Protein AF-A0A4Q9MCR2-F1 (afdb_monomer_lite)

Foldseek 3Di:
DPDVVVVVLVVLVVVLVCLLPPDPPSLVVSVVCLVVPVVSVVSVVVDLPSLVSNCCSPPNDDDPVCVCCVVVPVDGSVRVSVVVVVVCVDLLNLLLVVCVQWKAFAQQFKDWLVVSLVVCVVVVSDDVPDPSSVSNLSNLVVCQVVRQVRVCVVVVPNPGGFDSWDDWDADDDPDDDDRDTITIGRMFTVQFADQQADFPQLAQAEEEEAEDPDALPDDLVRLLCCQVVFVVLLVVLVLLQQQLSSVSVCSRCVVRPNRDPDRHHYDYEYFYDDPDPDDQQLPDPDWCVNRPNSVSHPDPDYAGNVNVLVVLLPDDVPGSYEYEYAACLQDSQLAPLSCLVSNVNPDQSHKYKYFAAVVVSVVSGGPCVSAFRARGRGMHIAGSVLSVLVSVQCVVVVHDSLDQDDLVCCCPVSVDDSSNSSSRNVSSVVSNVNGNCHCVVVPPPHDHNPPRRD

Radius of gyration: 29.25 Å; chains: 1; bounding box: 71×56×90 Å

Structure (mmCIF, N/CA/C/O backbone):
data_AF-A0A4Q9MCR2-F1
#
_entry.id   AF-A0A4Q9MCR2-F1
#
loop_
_atom_site.group_PDB
_atom_site.id
_atom_site.type_symbol
_atom_site.label_atom_id
_atom_site.label_alt_id
_atom_site.label_comp_id
_atom_site.label_asym_id
_atom_site.label_entity_id
_atom_site.label_seq_id
_atom_site.pdbx_PDB_ins_code
_atom_site.Cartn_x
_atom_site.Cartn_y
_atom_site.Cartn_z
_atom_site.occupancy
_atom_site.B_iso_or_equiv
_atom_site.auth_seq_id
_atom_site.auth_comp_id
_atom_site.auth_asym_id
_atom_site.auth_atom_id
_atom_site.pdbx_PDB_model_num
ATOM 1 N N . MET A 1 1 ? 44.232 -30.378 -50.802 1.00 39.09 1 MET A N 1
ATOM 2 C CA . MET A 1 1 ? 44.811 -29.383 -49.878 1.00 39.09 1 MET A CA 1
ATOM 3 C C . MET A 1 1 ? 43.629 -28.617 -49.310 1.00 39.09 1 MET A C 1
ATOM 5 O O . MET A 1 1 ? 42.998 -27.895 -50.065 1.00 39.09 1 MET A O 1
ATOM 9 N N . VAL A 1 2 ? 43.222 -28.898 -48.069 1.00 40.22 2 VAL A N 1
ATOM 10 C CA . VAL A 1 2 ? 42.156 -28.125 -47.412 1.00 40.22 2 VAL A CA 1
ATOM 11 C C . VAL A 1 2 ? 42.781 -26.793 -47.024 1.00 40.22 2 VAL A C 1
ATOM 13 O O . VAL A 1 2 ? 43.806 -26.784 -46.341 1.00 40.22 2 VAL A O 1
ATOM 16 N N . ASN A 1 3 ? 42.228 -25.691 -47.522 1.00 39.34 3 ASN A N 1
ATOM 17 C CA . ASN A 1 3 ? 42.694 -24.361 -47.164 1.00 39.34 3 ASN A CA 1
ATOM 18 C C . ASN A 1 3 ? 42.408 -24.176 -45.670 1.00 39.34 3 ASN A C 1
ATOM 20 O O . ASN A 1 3 ? 41.253 -24.140 -45.251 1.00 39.34 3 ASN A O 1
ATOM 24 N N . LEU A 1 4 ? 43.453 -24.125 -44.842 1.00 42.28 4 LEU A N 1
ATOM 25 C CA . LEU A 1 4 ? 43.316 -23.966 -43.389 1.00 42.28 4 LEU A CA 1
ATOM 26 C C . LEU A 1 4 ? 42.545 -22.682 -43.027 1.00 42.28 4 LEU A C 1
ATOM 28 O O . LEU A 1 4 ? 41.902 -22.626 -41.985 1.00 42.28 4 LEU A O 1
ATOM 32 N N . THR A 1 5 ? 42.533 -21.688 -43.918 1.00 52.56 5 THR A N 1
ATOM 33 C CA . THR A 1 5 ? 41.706 -20.477 -43.828 1.00 52.56 5 THR A CA 1
ATOM 34 C C . THR A 1 5 ? 40.201 -20.759 -43.854 1.00 52.56 5 THR A C 1
ATOM 36 O O . THR A 1 5 ? 39.468 -20.118 -43.107 1.00 52.56 5 THR A O 1
ATOM 39 N N . ASP A 1 6 ? 39.743 -21.744 -44.632 1.00 52.56 6 ASP A N 1
ATOM 40 C CA . ASP A 1 6 ? 38.314 -22.065 -44.782 1.00 52.56 6 ASP A CA 1
ATOM 41 C C . ASP A 1 6 ? 37.787 -22.838 -43.558 1.00 52.56 6 ASP A C 1
ATOM 43 O O . ASP A 1 6 ? 36.686 -22.587 -43.076 1.00 52.56 6 ASP A O 1
ATOM 47 N N . VAL A 1 7 ? 38.622 -23.700 -42.960 1.00 55.28 7 VAL A N 1
ATOM 48 C CA . VAL A 1 7 ? 38.287 -24.438 -41.723 1.00 55.28 7 VAL A CA 1
ATOM 49 C C . VAL A 1 7 ? 38.153 -23.491 -40.526 1.00 55.28 7 VAL A C 1
ATOM 51 O O . VAL A 1 7 ? 37.271 -23.661 -39.682 1.00 55.28 7 VAL A O 1
ATOM 54 N N . HIS A 1 8 ? 38.999 -22.460 -40.454 1.00 61.75 8 HIS A N 1
ATOM 55 C CA . HIS A 1 8 ? 38.871 -21.415 -39.439 1.00 61.75 8 HIS A CA 1
ATOM 56 C C . HIS A 1 8 ? 37.641 -20.525 -39.678 1.00 61.75 8 HIS A C 1
ATOM 58 O O . HIS A 1 8 ? 37.003 -20.112 -38.709 1.00 61.75 8 HIS A O 1
ATOM 64 N N . PHE A 1 9 ? 37.268 -20.279 -40.938 1.00 65.19 9 PHE A N 1
ATOM 65 C CA . PHE A 1 9 ? 36.114 -19.455 -41.301 1.00 65.19 9 PHE A CA 1
ATOM 66 C C . PHE A 1 9 ? 34.780 -20.063 -40.846 1.00 65.19 9 PHE A C 1
ATOM 68 O O . PHE A 1 9 ? 34.018 -19.396 -40.142 1.00 65.19 9 PHE A O 1
ATOM 75 N N . ASP A 1 10 ? 34.519 -21.329 -41.185 1.00 73.12 10 ASP A N 1
ATOM 76 C CA . ASP A 1 10 ? 33.267 -22.006 -40.813 1.00 73.12 10 ASP A CA 1
ATOM 77 C C . ASP A 1 10 ? 33.142 -22.163 -39.294 1.00 73.12 10 ASP A C 1
ATOM 79 O O . ASP A 1 10 ? 32.068 -21.970 -38.722 1.00 73.12 10 ASP A O 1
ATOM 83 N N . THR A 1 11 ? 34.267 -22.413 -38.618 1.00 78.06 11 THR A N 1
ATOM 84 C CA . THR A 1 11 ? 34.312 -22.529 -37.156 1.00 78.06 11 THR A CA 1
ATOM 85 C C . THR A 1 11 ? 33.944 -21.209 -36.471 1.00 78.06 11 THR A C 1
ATOM 87 O O . THR A 1 11 ? 33.165 -21.211 -35.518 1.00 78.06 11 THR A O 1
ATOM 90 N N . PHE A 1 12 ? 34.460 -20.066 -36.943 1.00 80.06 12 PHE A N 1
ATOM 91 C CA . PHE A 1 12 ? 34.109 -18.761 -36.369 1.00 80.06 12 PHE A CA 1
ATOM 92 C C . PHE A 1 12 ? 32.676 -18.337 -36.704 1.00 80.06 12 PHE A C 1
ATOM 94 O O . PHE A 1 12 ? 31.998 -17.765 -35.848 1.00 80.06 12 PHE A O 1
ATOM 101 N N . LEU A 1 13 ? 32.183 -18.662 -37.901 1.00 77.31 13 LEU A N 1
ATOM 102 C CA . LEU A 1 13 ? 30.800 -18.390 -38.281 1.00 77.31 13 LEU A CA 1
ATOM 103 C C . LEU A 1 13 ? 29.806 -19.165 -37.411 1.00 77.31 13 LEU A C 1
ATOM 105 O O . LEU A 1 13 ? 28.853 -18.567 -36.905 1.00 77.31 13 LEU A O 1
ATOM 109 N N . GLU A 1 14 ? 30.028 -20.463 -37.209 1.00 82.69 14 GLU A N 1
ATOM 110 C CA . GLU A 1 14 ? 29.169 -21.286 -36.354 1.00 82.69 14 GLU A CA 1
ATOM 111 C C . GLU A 1 14 ? 29.269 -20.883 -34.882 1.00 82.69 14 GLU A C 1
ATOM 113 O O . GLU A 1 14 ? 28.238 -20.727 -34.229 1.00 82.69 14 GLU A O 1
ATOM 118 N N . LEU A 1 15 ? 30.472 -20.581 -34.381 1.00 81.38 15 LEU A N 1
ATOM 119 C CA . LEU A 1 15 ? 30.649 -20.059 -33.023 1.00 81.38 15 LEU A CA 1
ATOM 120 C C . LEU A 1 15 ? 29.881 -18.741 -32.818 1.00 81.38 15 LEU A C 1
ATOM 122 O O . LEU A 1 15 ? 29.175 -18.578 -31.824 1.00 81.38 15 LEU A O 1
ATOM 126 N N . GLY A 1 16 ? 29.970 -17.809 -33.773 1.00 79.56 16 GLY A N 1
ATOM 127 C CA . GLY A 1 16 ? 29.251 -16.536 -33.721 1.00 79.56 16 GLY A CA 1
ATOM 128 C C . GLY A 1 16 ? 27.732 -16.712 -33.752 1.00 79.56 16 GLY A C 1
ATOM 129 O O . GLY A 1 16 ? 27.025 -16.080 -32.969 1.00 79.56 16 GLY A O 1
ATOM 130 N N . LYS A 1 17 ? 27.218 -17.596 -34.616 1.00 85.00 17 LYS A N 1
ATOM 131 C CA . LYS A 1 17 ? 25.784 -17.925 -34.667 1.00 85.00 17 LYS A CA 1
ATOM 132 C C . LYS A 1 17 ? 25.312 -18.566 -33.367 1.00 85.00 17 LYS A C 1
ATOM 134 O O . LYS A 1 17 ? 24.271 -18.166 -32.864 1.00 85.00 17 LYS A O 1
ATOM 139 N N . GLN A 1 18 ? 26.074 -19.512 -32.826 1.00 86.62 18 GLN A N 1
ATOM 140 C CA . GLN A 1 18 ? 25.729 -20.217 -31.599 1.00 86.62 18 GLN A CA 1
ATOM 141 C C . GLN A 1 18 ? 25.641 -19.254 -30.414 1.00 86.62 18 GLN A C 1
ATOM 143 O O . GLN A 1 18 ? 24.655 -19.296 -29.680 1.00 86.62 18 GLN A O 1
ATOM 148 N N . VAL A 1 19 ? 26.611 -18.348 -30.253 1.00 85.69 19 VAL A N 1
ATOM 149 C CA . VAL A 1 19 ? 26.561 -17.317 -29.202 1.00 85.69 19 VAL A CA 1
ATOM 150 C C . VAL A 1 19 ? 25.308 -16.451 -29.338 1.00 85.69 19 VAL A C 1
ATOM 152 O O . VAL A 1 19 ? 24.642 -16.198 -28.338 1.00 85.69 19 VAL A O 1
ATOM 155 N N . ILE A 1 20 ? 24.953 -16.044 -30.562 1.00 87.94 20 ILE A N 1
ATOM 156 C CA . ILE A 1 20 ? 23.754 -15.230 -30.806 1.00 87.94 20 ILE A CA 1
ATOM 157 C C . ILE A 1 20 ? 22.477 -16.011 -30.485 1.00 87.94 20 ILE A C 1
ATOM 159 O O . ILE A 1 20 ? 21.604 -15.488 -29.810 1.00 87.94 20 ILE A O 1
ATOM 163 N N . ASP A 1 21 ? 22.356 -17.249 -30.960 1.00 85.88 21 ASP A N 1
ATOM 164 C CA . ASP A 1 21 ? 21.093 -17.992 -30.896 1.00 85.88 21 ASP A CA 1
ATOM 165 C C . ASP A 1 21 ? 20.815 -18.605 -29.515 1.00 85.88 21 ASP A C 1
ATOM 167 O O . ASP A 1 21 ? 19.665 -18.899 -29.195 1.00 85.88 21 ASP A O 1
ATOM 171 N N . THR A 1 22 ? 21.855 -18.835 -28.707 1.00 82.06 22 THR A N 1
ATOM 172 C CA . THR A 1 22 ? 21.732 -19.582 -27.441 1.00 82.06 22 THR A CA 1
ATOM 173 C C . THR A 1 22 ? 21.928 -18.743 -26.184 1.00 82.06 22 THR A C 1
ATOM 175 O O . THR A 1 22 ? 21.512 -19.182 -25.110 1.00 82.06 22 THR A O 1
ATOM 178 N N . SER A 1 23 ? 22.531 -17.551 -26.278 1.00 77.94 23 SER A N 1
ATOM 179 C CA . SER A 1 23 ? 22.773 -16.725 -25.094 1.00 77.94 23 SER A CA 1
ATOM 180 C C . SER A 1 23 ? 21.616 -15.758 -24.804 1.00 77.94 23 SER A C 1
ATOM 182 O O . SER A 1 23 ? 21.266 -14.944 -25.657 1.00 77.94 23 SER A O 1
ATOM 184 N N . PRO A 1 24 ? 21.093 -15.718 -23.561 1.00 70.81 24 PRO A N 1
ATOM 185 C CA . PRO A 1 24 ? 20.183 -14.659 -23.118 1.00 70.81 24 PRO A CA 1
ATOM 186 C C . PRO A 1 24 ? 20.864 -13.278 -23.014 1.00 70.81 24 PRO A C 1
ATOM 188 O O . PRO A 1 24 ? 20.183 -12.274 -22.818 1.00 70.81 24 PRO A O 1
ATOM 191 N N . ARG A 1 25 ? 22.198 -13.216 -23.132 1.00 81.56 25 ARG A N 1
ATOM 192 C CA . ARG A 1 25 ? 23.029 -12.000 -23.197 1.00 81.56 25 ARG A CA 1
ATOM 193 C C . ARG A 1 25 ? 23.850 -11.977 -24.488 1.00 81.56 25 ARG A C 1
ATOM 195 O O . ARG A 1 25 ? 25.041 -11.667 -24.488 1.00 81.56 25 ARG A O 1
ATOM 202 N N . ALA A 1 26 ? 23.202 -12.335 -25.597 1.00 83.50 26 ALA A N 1
ATOM 203 C CA . ALA A 1 26 ? 23.821 -12.470 -26.913 1.00 83.50 26 ALA A CA 1
ATOM 204 C C . ALA A 1 26 ? 24.700 -11.270 -27.310 1.00 83.50 26 ALA A C 1
ATOM 206 O O . ALA A 1 26 ? 25.760 -11.463 -27.901 1.00 83.50 26 ALA A O 1
ATOM 207 N N . LEU A 1 27 ? 24.302 -10.037 -26.970 1.00 84.06 27 LEU A N 1
ATOM 208 C CA . LEU A 1 27 ? 25.078 -8.834 -27.278 1.00 84.06 27 LEU A CA 1
ATOM 209 C C . LEU A 1 27 ? 26.380 -8.756 -26.483 1.00 84.06 27 LEU A C 1
ATOM 211 O O . LEU A 1 27 ? 27.444 -8.560 -27.070 1.00 84.06 27 LEU A O 1
ATOM 215 N N . GLU A 1 28 ? 26.308 -8.889 -25.164 1.00 84.75 28 GLU A N 1
ATOM 216 C CA . GLU A 1 28 ? 27.464 -8.803 -24.277 1.00 84.75 28 GLU A CA 1
ATOM 217 C C . GLU A 1 28 ? 28.448 -9.945 -24.530 1.00 84.75 28 GLU A C 1
ATOM 219 O O . GLU A 1 28 ? 29.650 -9.695 -24.628 1.00 84.75 28 GLU A O 1
ATOM 224 N N . ASP A 1 29 ? 27.949 -11.168 -24.698 1.00 85.50 29 ASP A N 1
ATOM 225 C CA . ASP A 1 29 ? 28.784 -12.353 -24.897 1.00 85.50 29 ASP A CA 1
ATOM 226 C C . ASP A 1 29 ? 29.460 -12.340 -26.273 1.00 85.50 29 ASP A C 1
ATOM 228 O O . ASP A 1 29 ? 30.653 -12.638 -26.387 1.00 85.50 29 ASP A O 1
ATOM 232 N N . PHE A 1 30 ? 28.745 -11.915 -27.322 1.00 88.38 30 PHE A N 1
ATOM 233 C CA . PHE A 1 30 ? 29.335 -11.752 -28.651 1.00 88.38 30 PHE A CA 1
ATOM 234 C C . PHE A 1 30 ? 30.398 -10.647 -28.659 1.00 88.38 30 PHE A C 1
ATOM 236 O O . PHE A 1 30 ? 31.486 -10.832 -29.207 1.00 88.38 30 PHE A O 1
ATOM 243 N N . LEU A 1 31 ? 30.132 -9.501 -28.022 1.00 86.75 31 LEU A N 1
ATOM 244 C CA . LEU A 1 31 ? 31.118 -8.422 -27.909 1.00 86.75 31 LEU A CA 1
ATOM 245 C C . LEU A 1 31 ? 32.329 -8.837 -27.063 1.00 86.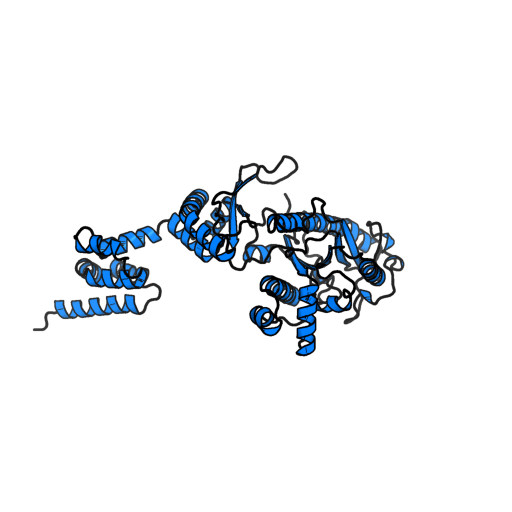75 31 LEU A C 1
ATOM 247 O O . LEU A 1 31 ? 33.455 -8.488 -27.415 1.00 86.75 31 LEU A O 1
ATOM 251 N N . ALA A 1 32 ? 32.133 -9.613 -25.995 1.00 85.94 32 ALA A N 1
ATOM 252 C CA . ALA A 1 32 ? 33.222 -10.173 -25.202 1.00 85.94 32 ALA A CA 1
ATOM 253 C C . ALA A 1 32 ? 34.092 -11.121 -26.038 1.00 85.94 32 ALA A C 1
ATOM 255 O O . ALA A 1 32 ? 35.319 -11.023 -25.987 1.00 85.94 32 ALA A O 1
ATOM 256 N N . LEU A 1 33 ? 33.484 -11.978 -26.863 1.00 84.69 33 LEU A N 1
ATOM 257 C CA . LEU A 1 33 ? 34.199 -12.872 -27.776 1.00 84.69 33 LEU A CA 1
ATOM 258 C C . LEU A 1 33 ? 35.032 -12.088 -28.804 1.00 84.69 33 LEU A C 1
ATOM 260 O O . LEU A 1 33 ? 36.219 -12.365 -28.983 1.00 84.69 33 LEU A O 1
ATOM 264 N N . VAL A 1 34 ? 34.444 -11.045 -29.402 1.00 86.38 34 VAL A N 1
ATOM 265 C CA . VAL A 1 34 ? 35.132 -10.102 -30.302 1.00 86.38 34 VAL A CA 1
ATOM 266 C C . VAL A 1 34 ? 36.293 -9.389 -29.601 1.00 86.38 34 VAL A C 1
ATOM 268 O O . VAL A 1 34 ? 37.343 -9.198 -30.203 1.00 86.38 34 VAL A O 1
ATOM 271 N N . CYS A 1 35 ? 36.148 -8.994 -28.337 1.00 82.88 35 CYS A N 1
ATOM 272 C CA . CYS A 1 35 ? 37.188 -8.269 -27.602 1.00 82.88 35 CYS A CA 1
ATOM 273 C C . CYS A 1 35 ? 38.317 -9.162 -27.064 1.00 82.88 35 CYS A C 1
ATOM 275 O O . CYS A 1 35 ? 39.429 -8.675 -26.873 1.00 82.88 35 CYS A O 1
ATOM 277 N N . THR A 1 36 ? 38.044 -10.437 -26.790 1.00 84.62 36 THR A N 1
ATOM 278 C CA . THR A 1 36 ? 38.993 -11.357 -26.133 1.00 84.62 36 THR A CA 1
ATOM 279 C C . THR A 1 36 ? 39.711 -12.290 -27.103 1.00 84.62 36 THR A C 1
ATOM 281 O O . THR A 1 36 ? 40.752 -12.838 -26.747 1.00 84.62 36 THR A O 1
ATOM 284 N N . THR A 1 37 ? 39.204 -12.446 -28.331 1.00 85.06 37 THR A N 1
ATOM 285 C CA . THR A 1 37 ? 39.766 -13.361 -29.334 1.00 85.06 37 THR A CA 1
ATOM 286 C C . THR A 1 37 ? 40.182 -12.595 -30.599 1.00 85.06 37 THR A C 1
ATOM 288 O O . THR A 1 37 ? 39.337 -12.327 -31.454 1.00 85.06 37 THR A O 1
ATOM 291 N N . PRO A 1 38 ? 41.477 -12.260 -30.780 1.00 81.50 38 PRO A N 1
ATOM 292 C CA . PRO A 1 38 ? 41.948 -11.447 -31.908 1.00 81.50 38 PRO A CA 1
ATOM 293 C C . PRO A 1 38 ? 41.577 -12.005 -33.289 1.00 81.50 38 PRO A C 1
ATOM 295 O O . PRO A 1 38 ? 41.146 -11.259 -34.160 1.00 81.50 38 PRO A O 1
ATOM 298 N N . SER A 1 39 ? 41.675 -13.320 -33.497 1.00 81.38 39 SER A N 1
ATOM 299 C CA . SER A 1 39 ? 41.294 -13.948 -34.772 1.00 81.38 39 SER A CA 1
ATOM 300 C C . SER A 1 39 ? 39.796 -13.806 -35.069 1.00 81.38 39 SER A C 1
ATOM 302 O O . SER A 1 39 ? 39.416 -13.546 -36.208 1.00 81.38 39 SER A O 1
ATOM 304 N N . PHE A 1 40 ? 38.953 -13.899 -34.037 1.00 81.38 40 PHE A N 1
ATOM 305 C CA . PHE A 1 40 ? 37.512 -13.682 -34.156 1.00 81.38 40 PHE A CA 1
ATOM 306 C C . PHE A 1 40 ? 37.186 -12.206 -34.408 1.00 81.38 40 PHE A C 1
ATOM 308 O O . PHE A 1 40 ? 36.282 -11.903 -35.178 1.00 81.38 40 PHE A O 1
ATOM 315 N N . TYR A 1 41 ? 37.941 -11.280 -33.805 1.00 82.00 41 TYR A N 1
ATOM 316 C CA . TYR A 1 41 ? 37.807 -9.844 -34.052 1.00 82.00 41 TYR A CA 1
ATOM 317 C C . TYR A 1 41 ? 37.977 -9.503 -35.533 1.00 82.00 41 TYR A C 1
ATOM 319 O O . TYR A 1 41 ? 37.098 -8.862 -36.108 1.00 82.00 41 TYR A O 1
ATOM 327 N N . TYR A 1 42 ? 39.084 -9.937 -36.144 1.00 82.31 42 TYR A N 1
ATOM 328 C CA . TYR A 1 42 ? 39.365 -9.660 -37.555 1.00 82.31 42 TYR A CA 1
ATOM 329 C C . TYR A 1 42 ? 38.305 -10.284 -38.466 1.00 82.31 42 TYR A C 1
ATOM 331 O O . TYR A 1 42 ? 37.756 -9.590 -39.317 1.00 82.31 42 TYR A O 1
ATOM 339 N N . TRP A 1 43 ? 37.923 -11.539 -38.209 1.00 86.69 43 TRP A N 1
ATOM 340 C CA . TRP A 1 43 ? 36.835 -12.195 -38.938 1.00 86.69 43 TRP A CA 1
ATOM 341 C C . TRP A 1 43 ? 35.506 -11.431 -38.821 1.00 86.69 43 TRP A C 1
ATOM 343 O O . TRP A 1 43 ? 34.843 -11.156 -39.821 1.00 86.69 43 TRP A O 1
ATOM 353 N N . ALA A 1 44 ? 35.122 -11.033 -37.605 1.00 83.19 44 ALA A N 1
ATOM 354 C CA . ALA A 1 44 ? 33.871 -10.326 -37.371 1.00 83.19 44 ALA A CA 1
ATOM 355 C C . ALA A 1 44 ? 33.866 -8.951 -38.053 1.00 83.19 44 ALA A C 1
ATOM 357 O O . ALA A 1 44 ? 32.813 -8.503 -38.492 1.00 83.19 44 ALA A O 1
ATOM 358 N N . GLN A 1 45 ? 35.005 -8.258 -38.168 1.00 82.25 45 GLN A N 1
ATOM 359 C CA . GLN A 1 45 ? 35.064 -6.976 -38.881 1.00 82.25 45 GLN A CA 1
ATOM 360 C C . GLN A 1 45 ? 34.687 -7.090 -40.359 1.00 82.25 45 GLN A C 1
ATOM 362 O O . GLN A 1 45 ? 34.060 -6.171 -40.886 1.00 82.25 45 GLN A O 1
ATOM 367 N N . GLU A 1 46 ? 35.062 -8.192 -41.001 1.00 81.81 46 GLU A N 1
ATOM 368 C CA . GLU A 1 46 ? 34.863 -8.422 -42.434 1.00 81.81 46 GLU A CA 1
ATOM 369 C C . GLU A 1 46 ? 33.486 -9.027 -42.752 1.00 81.81 46 GLU A C 1
ATOM 371 O O . GLU A 1 46 ? 33.042 -9.001 -43.899 1.00 81.81 46 GLU A O 1
ATOM 376 N N . ASN A 1 47 ? 32.771 -9.534 -41.742 1.00 84.19 47 ASN A N 1
ATOM 377 C CA . ASN A 1 47 ? 31.513 -10.251 -41.925 1.00 84.19 47 ASN A CA 1
ATOM 378 C C . ASN A 1 47 ? 30.298 -9.439 -41.447 1.00 84.19 47 ASN A C 1
ATOM 380 O O . ASN A 1 47 ? 29.806 -9.615 -40.339 1.00 84.19 47 ASN A O 1
ATOM 384 N N . ASP A 1 48 ? 29.756 -8.551 -42.281 1.00 82.88 48 ASP A N 1
ATOM 385 C CA . ASP A 1 48 ? 28.619 -7.700 -41.874 1.00 82.88 48 ASP A CA 1
ATOM 386 C C . ASP A 1 48 ? 27.310 -8.495 -41.639 1.00 82.88 48 ASP A C 1
ATOM 388 O O . ASP A 1 48 ? 26.428 -8.065 -40.891 1.00 82.88 48 ASP A O 1
ATOM 392 N N . ALA A 1 49 ? 27.193 -9.703 -42.208 1.00 83.88 49 ALA A N 1
ATOM 393 C CA . ALA A 1 49 ? 26.025 -10.570 -42.045 1.00 83.88 49 ALA A CA 1
ATOM 394 C C . ALA A 1 49 ? 25.862 -11.084 -40.604 1.00 83.88 49 ALA A C 1
ATOM 396 O O . ALA A 1 49 ? 24.730 -11.171 -40.114 1.00 83.88 49 ALA A O 1
ATOM 397 N N . ILE A 1 50 ? 26.963 -11.370 -39.894 1.00 85.62 50 ILE A N 1
ATOM 398 C CA . ILE A 1 50 ? 26.878 -11.777 -38.483 1.00 85.62 50 ILE A CA 1
ATOM 399 C C . ILE A 1 50 ? 26.409 -10.617 -37.593 1.00 85.62 50 ILE A C 1
ATOM 401 O O . ILE A 1 50 ? 25.607 -10.826 -36.684 1.00 85.62 50 ILE A O 1
ATOM 405 N N . TRP A 1 51 ? 26.811 -9.378 -37.902 1.00 86.81 51 TRP A N 1
ATOM 406 C CA . TRP A 1 51 ? 26.338 -8.183 -37.193 1.00 86.81 51 TRP A CA 1
ATOM 407 C C . TRP A 1 51 ? 24.867 -7.893 -37.464 1.00 86.81 51 TRP A C 1
ATOM 409 O O . TRP A 1 51 ? 24.151 -7.503 -36.543 1.00 86.81 51 TRP A O 1
ATOM 419 N N . LYS A 1 52 ? 24.388 -8.127 -38.693 1.00 86.94 52 LYS A N 1
ATOM 420 C CA . LYS A 1 52 ? 22.955 -8.062 -39.014 1.00 86.94 52 LYS A CA 1
ATOM 421 C C . LYS A 1 52 ? 22.160 -9.082 -38.203 1.00 86.94 52 LYS A C 1
ATOM 423 O O . LYS A 1 52 ? 21.127 -8.738 -37.633 1.00 86.94 52 LYS A O 1
ATOM 428 N N . LYS A 1 53 ? 22.653 -10.323 -38.117 1.00 86.44 53 LYS A N 1
ATOM 429 C CA . LYS A 1 53 ? 22.023 -11.378 -37.314 1.00 86.44 53 LYS A CA 1
ATOM 430 C C . LYS A 1 53 ? 21.956 -10.980 -35.838 1.00 86.44 53 LYS A C 1
ATOM 432 O O . LYS A 1 53 ? 20.880 -11.034 -35.250 1.00 86.44 53 LYS A O 1
ATOM 437 N N . LEU A 1 54 ? 23.071 -10.513 -35.274 1.00 85.81 54 LEU A N 1
ATOM 438 C CA . LEU A 1 54 ? 23.132 -10.033 -33.894 1.00 85.81 54 LEU A CA 1
ATOM 439 C C . LEU A 1 54 ? 22.173 -8.859 -33.657 1.00 85.81 54 LEU A C 1
ATOM 441 O O . LEU A 1 54 ? 21.444 -8.853 -32.670 1.00 85.81 54 LEU A O 1
ATOM 445 N N . HIS A 1 55 ? 22.139 -7.884 -34.571 1.00 87.38 55 HIS A N 1
ATOM 446 C CA . HIS A 1 55 ? 21.211 -6.759 -34.493 1.00 87.38 55 HIS A CA 1
ATOM 447 C C . HIS A 1 55 ? 19.763 -7.241 -34.424 1.00 87.38 55 HIS A C 1
ATOM 449 O O . HIS A 1 55 ? 19.039 -6.858 -33.512 1.00 87.38 55 HIS A O 1
ATOM 455 N N . ASN A 1 56 ? 19.342 -8.067 -35.381 1.00 85.94 56 ASN A N 1
ATOM 456 C CA . ASN A 1 56 ? 17.955 -8.512 -35.475 1.00 85.94 56 ASN A CA 1
ATOM 457 C C . ASN A 1 56 ? 17.547 -9.373 -34.280 1.00 85.94 56 ASN A C 1
ATOM 459 O O . ASN A 1 56 ? 16.418 -9.261 -33.815 1.00 85.94 56 ASN A O 1
ATOM 463 N N . HIS A 1 57 ? 18.467 -10.187 -33.763 1.00 85.19 57 HIS A N 1
ATOM 464 C CA . HIS A 1 57 ? 18.225 -10.994 -32.575 1.00 85.19 57 HIS A CA 1
ATOM 465 C C . HIS A 1 57 ? 18.015 -10.127 -31.323 1.00 85.19 57 HIS A C 1
ATOM 467 O O . HIS A 1 57 ? 17.072 -10.347 -30.572 1.00 85.19 57 HIS A O 1
ATOM 473 N N . VAL A 1 58 ? 18.870 -9.122 -31.104 1.00 81.94 58 VAL A N 1
ATOM 474 C CA . VAL A 1 58 ? 18.866 -8.335 -29.857 1.00 81.94 58 VAL A CA 1
ATOM 475 C C . VAL A 1 58 ? 17.890 -7.157 -29.906 1.00 81.94 58 VAL A C 1
ATOM 477 O O . VAL A 1 58 ? 17.301 -6.788 -28.894 1.00 81.94 58 VAL A O 1
ATOM 480 N N . PHE A 1 59 ? 17.726 -6.532 -31.070 1.00 81.50 59 PHE A N 1
ATOM 481 C CA . PHE A 1 59 ? 16.981 -5.281 -31.227 1.00 81.50 59 PHE A CA 1
ATOM 482 C C . PHE A 1 59 ? 15.749 -5.386 -32.128 1.00 81.50 59 PHE A C 1
ATOM 484 O O . PHE A 1 59 ? 15.066 -4.377 -32.319 1.00 81.50 59 PHE A O 1
ATOM 491 N N . GLY A 1 60 ? 15.484 -6.562 -32.698 1.00 80.75 60 GLY A N 1
ATOM 492 C CA . GLY A 1 60 ? 14.450 -6.755 -33.708 1.00 80.75 60 GLY A CA 1
ATOM 493 C C . GLY A 1 60 ? 14.836 -6.205 -35.084 1.00 80.75 60 GLY A C 1
ATOM 494 O O . GLY A 1 60 ? 15.867 -5.546 -35.272 1.00 80.75 60 GLY A O 1
ATOM 495 N N . GLU A 1 61 ? 13.995 -6.489 -36.078 1.00 77.69 61 GLU A N 1
ATOM 496 C CA . GLU A 1 61 ? 14.164 -5.914 -37.410 1.00 77.69 61 GLU A CA 1
ATOM 497 C C . GLU A 1 61 ? 13.920 -4.397 -37.383 1.00 77.69 61 GLU A C 1
ATOM 499 O O . GLU A 1 61 ? 12.985 -3.926 -36.728 1.00 77.69 61 GLU A O 1
ATOM 504 N N . PRO A 1 62 ? 14.737 -3.596 -38.089 1.00 67.88 62 PRO A N 1
ATOM 505 C CA . PRO A 1 62 ? 14.479 -2.170 -38.187 1.00 67.88 62 PRO A CA 1
ATOM 506 C C . PRO A 1 62 ? 13.139 -1.899 -38.904 1.00 67.88 62 PRO A C 1
ATOM 508 O O . PRO A 1 62 ? 12.823 -2.589 -39.879 1.00 67.88 62 PRO A O 1
ATOM 511 N N . PRO A 1 63 ? 12.378 -0.865 -38.480 1.00 61.50 63 PRO A N 1
ATOM 512 C CA . PRO A 1 63 ? 11.167 -0.435 -39.181 1.00 61.50 63 PRO A CA 1
ATOM 513 C C . PRO A 1 63 ? 11.471 -0.132 -40.654 1.00 61.50 63 PRO A C 1
ATOM 515 O O . PRO A 1 63 ? 12.580 0.301 -40.970 1.00 61.50 63 PRO A O 1
ATOM 518 N N . GLU A 1 64 ? 10.501 -0.298 -41.560 1.00 57.94 64 GLU A N 1
ATOM 519 C CA . GLU A 1 64 ? 10.721 -0.140 -43.013 1.00 57.94 64 GLU A CA 1
ATOM 520 C C . GLU A 1 64 ? 11.336 1.212 -43.405 1.00 57.94 64 GLU A C 1
ATOM 522 O O . GLU A 1 64 ? 12.202 1.272 -44.274 1.00 57.94 64 GLU A O 1
ATOM 527 N N . VAL A 1 65 ? 10.996 2.277 -42.675 1.00 52.62 65 VAL A N 1
ATOM 528 C CA . VAL A 1 65 ? 11.544 3.635 -42.851 1.00 52.62 65 VAL A CA 1
ATOM 529 C C . VAL A 1 65 ? 13.064 3.698 -42.603 1.00 52.62 65 VAL A C 1
ATOM 531 O O . VAL A 1 65 ? 13.755 4.561 -43.136 1.00 52.62 65 VAL A O 1
ATOM 534 N N . CYS A 1 66 ? 13.614 2.765 -41.822 1.00 51.38 66 CYS A N 1
ATOM 535 C CA . CYS A 1 66 ? 15.041 2.662 -41.514 1.00 51.38 66 CYS A CA 1
ATOM 536 C C . CYS A 1 66 ? 15.795 1.649 -42.393 1.00 51.38 66 CYS A C 1
ATOM 538 O O . CYS A 1 66 ? 17.028 1.658 -42.369 1.00 51.38 66 CYS A O 1
ATOM 540 N N . LYS A 1 67 ? 15.106 0.802 -43.178 1.00 54.06 67 LYS A N 1
ATOM 541 C CA . LYS A 1 67 ? 15.757 -0.178 -44.075 1.00 54.06 67 LYS A CA 1
ATOM 542 C C . LYS A 1 67 ? 16.634 0.525 -45.124 1.00 54.06 67 LYS A C 1
ATOM 544 O O . LYS A 1 67 ? 17.792 0.145 -45.314 1.00 54.06 67 LYS A O 1
ATOM 549 N N . GLY A 1 68 ? 16.157 1.660 -45.647 1.00 49.22 68 GLY A N 1
ATOM 550 C CA . GLY A 1 68 ? 16.877 2.486 -46.623 1.00 49.22 68 GLY A CA 1
ATOM 551 C C . GLY A 1 68 ? 18.198 3.096 -46.130 1.00 49.22 68 GLY A C 1
ATOM 552 O O . GLY A 1 68 ? 19.068 3.377 -46.943 1.00 49.22 68 GLY A O 1
ATOM 553 N N . VAL A 1 69 ? 18.410 3.247 -44.816 1.00 51.31 69 VAL A N 1
ATOM 554 C CA . VAL A 1 69 ? 19.631 3.879 -44.269 1.00 51.31 69 VAL A CA 1
ATOM 555 C C . VAL A 1 69 ? 20.835 2.922 -44.284 1.00 51.31 69 VAL A C 1
ATOM 557 O O . VAL A 1 69 ? 21.978 3.364 -44.404 1.00 51.31 69 VAL A O 1
ATOM 560 N N . SER A 1 70 ? 20.594 1.607 -44.208 1.00 52.12 70 SER A N 1
ATOM 561 C CA . SER A 1 70 ? 21.647 0.586 -44.359 1.00 52.12 70 SER A CA 1
ATOM 562 C C . SER A 1 70 ? 21.858 0.175 -45.821 1.00 52.12 70 SER A C 1
ATOM 564 O O . SER A 1 70 ? 22.988 -0.058 -46.240 1.00 52.12 70 SER A O 1
ATOM 566 N N . GLU A 1 71 ? 20.789 0.164 -46.623 1.00 53.22 71 GLU A N 1
ATOM 567 C CA . GLU A 1 71 ? 20.822 -0.260 -48.031 1.00 53.22 71 GLU A CA 1
ATOM 568 C C . GLU A 1 71 ? 21.396 0.815 -48.971 1.00 53.22 71 GLU A C 1
ATOM 570 O O . GLU A 1 71 ? 21.936 0.488 -50.023 1.00 53.22 71 GLU A O 1
ATOM 575 N N . GLN A 1 72 ? 21.377 2.092 -48.568 1.00 51.22 72 GLN A N 1
ATOM 576 C CA . GLN A 1 72 ? 22.038 3.199 -49.278 1.00 51.22 72 GLN A CA 1
ATOM 577 C C . GLN A 1 72 ? 23.530 3.362 -48.916 1.00 51.22 72 GLN A C 1
ATOM 579 O O . GLN A 1 72 ? 24.154 4.349 -49.305 1.00 51.22 72 GLN A O 1
ATOM 584 N N . GLY A 1 73 ? 24.119 2.423 -48.162 1.00 55.75 73 GLY A N 1
ATOM 585 C CA . GLY A 1 73 ? 25.558 2.398 -47.865 1.00 55.75 73 GLY A CA 1
ATOM 586 C C . GLY A 1 73 ? 26.046 3.425 -46.835 1.00 55.75 73 GLY A C 1
ATOM 587 O O . GLY A 1 73 ? 27.251 3.631 -46.713 1.00 55.75 73 GLY A O 1
ATOM 588 N N . GLN A 1 74 ? 25.153 4.077 -46.079 1.00 58.53 74 GLN A N 1
ATOM 589 C CA . GLN A 1 74 ? 25.556 5.110 -45.113 1.00 58.53 74 GLN A CA 1
ATOM 590 C C . GLN A 1 74 ? 26.112 4.549 -43.790 1.00 58.53 74 GLN A C 1
ATOM 592 O O . GLN A 1 74 ? 26.899 5.233 -43.135 1.00 58.53 74 GLN A O 1
ATOM 597 N N . PHE A 1 75 ? 25.759 3.320 -43.388 1.00 65.81 75 PHE A N 1
ATOM 598 C CA . PHE A 1 75 ? 26.268 2.676 -42.164 1.00 65.81 75 PHE A CA 1
ATOM 599 C C . PHE A 1 75 ? 26.352 1.146 -42.316 1.00 65.81 75 PHE A C 1
ATOM 601 O O . PHE A 1 75 ? 25.417 0.533 -42.822 1.00 65.81 75 PHE A O 1
ATOM 608 N N . THR A 1 76 ? 27.430 0.519 -41.824 1.00 81.44 76 THR A N 1
ATOM 609 C CA . THR A 1 76 ? 27.544 -0.954 -41.722 1.00 81.44 76 THR A CA 1
ATOM 610 C C . THR A 1 76 ? 26.713 -1.500 -40.556 1.00 81.44 76 THR A C 1
ATOM 612 O O . THR A 1 76 ? 26.509 -0.792 -39.558 1.00 81.44 76 THR A O 1
ATOM 615 N N . TRP A 1 77 ? 26.261 -2.759 -40.616 1.00 84.12 77 TRP A N 1
ATOM 616 C CA . TRP A 1 77 ? 25.531 -3.390 -39.502 1.00 84.12 77 TRP A CA 1
ATOM 617 C C . TRP A 1 77 ? 26.364 -3.406 -38.226 1.00 84.12 77 TRP A C 1
ATOM 619 O O . TRP A 1 77 ? 25.845 -3.125 -37.142 1.00 84.12 77 TRP A O 1
ATOM 629 N N . ARG A 1 78 ? 27.678 -3.616 -38.350 1.00 84.62 78 ARG A N 1
ATOM 630 C CA . ARG A 1 78 ? 28.618 -3.454 -37.234 1.00 84.62 78 ARG A CA 1
ATOM 631 C C . ARG A 1 78 ? 28.532 -2.069 -36.595 1.00 84.62 78 ARG A C 1
ATOM 633 O O . ARG A 1 78 ? 28.429 -1.957 -35.373 1.00 84.62 78 ARG A O 1
ATOM 640 N N . ALA A 1 79 ? 28.583 -1.006 -37.398 1.00 81.88 79 ALA A N 1
ATOM 641 C CA . ALA A 1 79 ? 28.504 0.361 -36.889 1.00 81.88 79 ALA A CA 1
ATOM 642 C C . ALA A 1 79 ? 27.163 0.621 -36.189 1.00 81.88 79 ALA A C 1
ATOM 644 O O . ALA A 1 79 ? 27.137 1.269 -35.141 1.00 81.88 79 ALA A O 1
ATOM 645 N N . LEU A 1 80 ? 26.066 0.075 -36.719 1.00 81.25 80 LEU A N 1
ATOM 646 C CA . LEU A 1 80 ? 24.737 0.193 -36.124 1.00 81.25 80 LEU A CA 1
ATOM 647 C C . LEU A 1 80 ? 24.635 -0.540 -34.779 1.00 81.25 80 LEU A C 1
ATOM 649 O O . LEU A 1 80 ? 24.171 0.057 -33.806 1.00 81.25 80 LEU A O 1
ATOM 653 N N . VAL A 1 81 ? 25.112 -1.786 -34.693 1.00 84.62 81 VAL A N 1
ATOM 654 C CA . VAL A 1 81 ? 25.151 -2.558 -33.438 1.00 84.62 81 VAL A CA 1
ATOM 655 C C . VAL A 1 81 ? 25.992 -1.838 -32.395 1.00 84.62 81 VAL A C 1
ATOM 657 O O . VAL A 1 81 ? 25.528 -1.631 -31.279 1.00 84.62 81 VAL A O 1
ATOM 660 N N . LEU A 1 82 ? 27.199 -1.389 -32.750 1.00 83.31 82 LEU A N 1
ATOM 661 C CA . LEU A 1 82 ? 28.069 -0.671 -31.817 1.00 83.31 82 LEU A CA 1
ATOM 662 C C . LEU A 1 82 ? 27.463 0.665 -31.381 1.00 83.31 82 LEU A C 1
ATOM 664 O O . LEU A 1 82 ? 27.602 1.049 -30.220 1.00 83.31 82 LEU A O 1
ATOM 668 N N . ARG A 1 83 ? 26.770 1.373 -32.279 1.00 80.88 83 ARG A N 1
ATOM 669 C CA . ARG A 1 83 ? 26.051 2.609 -31.948 1.00 80.88 83 ARG A CA 1
ATOM 670 C C . ARG A 1 83 ? 24.897 2.345 -30.983 1.00 80.88 83 ARG A C 1
ATOM 672 O O . ARG A 1 83 ? 24.770 3.083 -30.011 1.00 80.88 83 ARG A O 1
ATOM 679 N N . ARG A 1 84 ? 24.096 1.298 -31.208 1.00 80.88 84 ARG A N 1
ATOM 680 C CA . ARG A 1 84 ? 23.006 0.895 -30.302 1.00 80.88 84 ARG A CA 1
ATOM 681 C C . ARG A 1 84 ? 23.532 0.396 -28.962 1.00 80.88 84 ARG A C 1
ATOM 683 O O . ARG A 1 84 ? 23.032 0.830 -27.935 1.00 80.88 84 ARG A O 1
ATOM 690 N N . TYR A 1 85 ? 24.589 -0.415 -28.963 1.00 83.69 85 TYR A N 1
ATOM 691 C CA . TYR A 1 85 ? 25.262 -0.859 -27.745 1.00 83.69 85 TYR A CA 1
ATOM 692 C C . TYR A 1 85 ? 25.754 0.334 -26.924 1.00 83.69 85 TYR A C 1
ATOM 694 O O . TYR A 1 85 ? 25.403 0.454 -25.756 1.00 83.69 85 TYR A O 1
ATOM 702 N N . ARG A 1 86 ? 26.478 1.281 -27.539 1.00 81.25 86 ARG A N 1
ATOM 703 C CA . ARG A 1 86 ? 26.890 2.530 -26.871 1.00 81.25 86 ARG A CA 1
ATOM 704 C C . ARG A 1 86 ? 25.695 3.334 -26.361 1.00 81.25 86 ARG A C 1
ATOM 706 O O . ARG A 1 86 ? 25.773 3.868 -25.263 1.00 81.25 86 ARG A O 1
ATOM 713 N N . GLY A 1 87 ? 24.609 3.387 -27.130 1.00 80.38 87 GLY A N 1
ATOM 714 C CA . GLY A 1 87 ? 23.358 4.025 -26.722 1.00 80.38 87 GLY A CA 1
ATOM 715 C C . GLY A 1 87 ? 22.735 3.379 -25.483 1.00 80.38 87 GLY A C 1
ATOM 716 O O . GLY A 1 87 ? 22.332 4.088 -24.578 1.00 80.38 87 GLY A O 1
ATOM 717 N N . ILE A 1 88 ? 22.725 2.049 -25.380 1.00 80.00 88 ILE A N 1
ATOM 718 C CA . ILE A 1 88 ? 22.220 1.326 -24.196 1.00 80.00 88 ILE A CA 1
ATOM 719 C C . ILE A 1 88 ? 23.157 1.486 -22.995 1.00 80.00 88 ILE A C 1
ATOM 721 O O . ILE A 1 88 ? 22.727 1.407 -21.847 1.00 80.00 88 ILE A O 1
ATOM 725 N N . GLN A 1 89 ? 24.442 1.752 -23.238 1.00 80.62 89 GLN A N 1
ATOM 726 C CA . GLN A 1 89 ? 25.379 2.115 -22.178 1.00 80.62 89 GLN A CA 1
ATOM 727 C C . GLN A 1 89 ? 25.215 3.564 -21.689 1.00 80.62 89 GLN A C 1
ATOM 729 O O . GLN A 1 89 ? 25.784 3.897 -20.644 1.00 80.62 89 GLN A O 1
ATOM 734 N N . ASP A 1 90 ? 24.443 4.401 -22.392 1.00 85.56 90 ASP A N 1
ATOM 735 C CA . ASP A 1 90 ? 24.178 5.779 -21.992 1.00 85.56 90 ASP A CA 1
ATOM 736 C C . ASP A 1 90 ? 23.450 5.818 -20.632 1.00 85.56 90 ASP A C 1
ATOM 738 O O . ASP A 1 90 ? 22.450 5.115 -20.443 1.00 85.56 90 ASP A O 1
ATOM 742 N N . PRO A 1 91 ? 23.919 6.627 -19.663 1.00 85.94 91 PRO A N 1
ATOM 743 C CA . PRO A 1 91 ? 23.304 6.692 -18.341 1.00 85.94 91 PRO A CA 1
ATOM 744 C C . PRO A 1 91 ? 21.819 7.078 -18.357 1.00 85.94 91 PRO A C 1
ATOM 746 O O . PRO A 1 91 ? 21.071 6.602 -17.505 1.00 85.94 91 PRO A O 1
ATOM 749 N N . VAL A 1 92 ? 21.386 7.921 -19.301 1.00 88.94 92 VAL A N 1
ATOM 750 C CA . VAL A 1 92 ? 19.985 8.344 -19.455 1.00 88.94 92 VAL A CA 1
ATOM 751 C C . VAL A 1 92 ? 19.137 7.186 -19.957 1.00 88.94 92 VAL A C 1
ATOM 753 O O . VAL A 1 92 ? 18.055 6.957 -19.422 1.00 88.94 92 VAL A O 1
ATOM 756 N N . VAL A 1 93 ? 19.640 6.414 -20.924 1.00 86.44 93 VAL A N 1
ATOM 757 C CA . VAL A 1 93 ? 18.941 5.227 -21.438 1.00 86.44 93 VAL A CA 1
ATOM 758 C C . VAL A 1 93 ? 18.829 4.160 -20.353 1.00 86.44 93 VAL A C 1
ATOM 760 O O . VAL A 1 93 ? 17.735 3.658 -20.125 1.00 86.44 93 VAL A O 1
ATOM 763 N N . LYS A 1 94 ? 19.905 3.878 -19.605 1.00 87.38 94 LYS A N 1
ATOM 764 C CA . LYS A 1 94 ? 19.865 2.935 -18.470 1.00 87.38 94 LYS A CA 1
ATOM 765 C C . LYS A 1 94 ? 18.866 3.344 -17.397 1.00 87.38 94 LYS A C 1
ATOM 767 O O . LYS A 1 94 ? 18.070 2.521 -16.955 1.00 87.38 94 LYS A O 1
ATOM 772 N N . ALA A 1 95 ? 18.901 4.612 -16.992 1.00 88.38 95 ALA A N 1
ATOM 773 C CA . ALA A 1 95 ? 17.943 5.153 -16.038 1.00 88.38 95 ALA A CA 1
ATOM 774 C C . ALA A 1 95 ? 16.508 5.070 -16.582 1.00 88.38 95 ALA A C 1
ATOM 776 O O . ALA A 1 95 ? 15.600 4.703 -15.844 1.00 88.38 95 ALA A O 1
ATOM 777 N N . GLY A 1 96 ? 16.306 5.362 -17.870 1.00 89.38 96 GLY A N 1
ATOM 778 C CA . GLY A 1 96 ? 15.011 5.265 -18.536 1.00 89.38 96 GLY A CA 1
ATOM 779 C C . GLY A 1 96 ? 14.460 3.840 -18.564 1.00 89.38 96 GLY A C 1
ATOM 780 O O . GLY A 1 96 ? 13.321 3.623 -18.160 1.00 89.38 96 GLY A O 1
ATOM 781 N N . THR A 1 97 ? 15.270 2.859 -18.963 1.00 87.69 97 THR A N 1
ATOM 782 C CA . THR A 1 97 ? 14.888 1.439 -18.943 1.00 87.69 97 THR A CA 1
ATOM 783 C C . THR A 1 97 ? 14.552 0.981 -17.528 1.00 87.69 97 THR A C 1
ATOM 785 O O . THR A 1 97 ? 13.488 0.409 -17.309 1.00 87.69 97 THR A O 1
ATOM 788 N N . TRP A 1 98 ? 15.392 1.317 -16.545 1.00 89.31 98 TRP A N 1
ATOM 789 C CA . TRP A 1 98 ? 15.129 0.997 -15.141 1.00 89.31 98 TRP A CA 1
ATOM 790 C C . TRP A 1 98 ? 13.812 1.611 -14.640 1.00 89.31 98 TRP A C 1
ATOM 792 O O . TRP A 1 98 ? 13.044 0.932 -13.956 1.00 89.31 98 TRP A O 1
ATOM 802 N N . LEU A 1 99 ? 13.511 2.861 -15.017 1.00 88.12 99 LEU A N 1
ATOM 803 C CA . LEU A 1 99 ? 12.233 3.512 -14.713 1.00 88.12 99 LEU A CA 1
ATOM 804 C C . LEU A 1 99 ? 11.056 2.769 -15.360 1.00 88.12 99 LEU A C 1
ATOM 806 O O . LEU A 1 99 ? 10.061 2.524 -14.685 1.00 88.12 99 LEU A O 1
ATOM 810 N N . ILE A 1 100 ? 11.166 2.376 -16.633 1.00 89.31 100 ILE A N 1
ATOM 811 C CA . ILE A 1 100 ? 10.122 1.615 -17.339 1.00 89.31 100 ILE A CA 1
ATOM 812 C C . ILE A 1 100 ? 9.872 0.263 -16.671 1.00 89.31 100 ILE A C 1
ATOM 814 O O . ILE A 1 100 ? 8.725 -0.166 -16.548 1.00 89.31 100 ILE A O 1
ATOM 818 N N . GLU A 1 101 ? 10.926 -0.429 -16.254 1.00 85.38 101 GLU A N 1
ATOM 819 C CA . GLU A 1 101 ? 10.830 -1.758 -15.653 1.00 85.38 101 GLU A CA 1
ATOM 820 C C . GLU A 1 101 ? 10.208 -1.708 -14.260 1.00 85.38 101 GLU A C 1
ATOM 822 O O . GLU A 1 101 ? 9.329 -2.519 -13.962 1.00 85.38 101 GLU A O 1
ATOM 827 N N . ASN A 1 102 ? 10.610 -0.734 -13.441 1.00 78.19 102 ASN A N 1
ATOM 828 C CA . ASN A 1 102 ? 10.292 -0.698 -12.014 1.00 78.19 102 ASN A CA 1
ATOM 829 C C . ASN A 1 102 ? 9.133 0.226 -11.649 1.00 78.19 102 ASN A C 1
ATOM 831 O O . ASN A 1 102 ? 8.612 0.103 -10.543 1.00 78.19 102 ASN A O 1
ATOM 835 N N . TYR A 1 103 ? 8.728 1.141 -12.527 1.00 81.19 103 TYR A N 1
ATOM 836 C CA . TYR A 1 103 ? 7.719 2.154 -12.228 1.00 81.19 103 TYR A CA 1
ATOM 837 C C . TYR A 1 103 ? 6.611 2.186 -13.273 1.00 81.19 103 TYR A C 1
ATOM 839 O O . TYR A 1 103 ? 6.689 1.576 -14.336 1.00 81.19 103 TYR A O 1
ATOM 847 N N . GLU A 1 104 ? 5.543 2.883 -12.930 1.00 80.38 104 GLU A N 1
ATOM 848 C CA . GLU A 1 104 ? 4.368 3.092 -13.758 1.00 80.38 104 GLU A CA 1
ATOM 849 C C . GLU A 1 104 ? 3.778 4.485 -13.476 1.00 80.38 104 GLU A C 1
ATOM 851 O O . GLU A 1 104 ? 4.066 5.073 -12.424 1.00 80.38 104 GLU A O 1
ATOM 856 N N . PRO A 1 105 ? 2.987 5.060 -14.400 1.00 78.50 105 PRO A N 1
ATOM 857 C CA . PRO A 1 105 ? 2.488 6.408 -14.222 1.00 78.50 105 PRO A CA 1
ATOM 858 C C . PRO A 1 105 ? 1.379 6.419 -13.171 1.00 78.50 105 PRO A C 1
ATOM 860 O O . PRO A 1 105 ? 0.412 5.660 -13.260 1.00 78.50 105 PRO A O 1
ATOM 863 N N . ASN A 1 106 ? 1.507 7.311 -12.192 1.00 70.56 106 ASN A N 1
ATOM 864 C CA . ASN A 1 106 ? 0.528 7.487 -11.132 1.00 70.56 106 ASN A CA 1
ATOM 865 C C . ASN A 1 106 ? 0.470 8.966 -10.729 1.00 70.56 106 ASN A C 1
ATOM 867 O O . ASN A 1 106 ? 1.402 9.494 -10.130 1.00 70.56 106 ASN A O 1
ATOM 871 N N . LEU A 1 107 ? -0.627 9.650 -11.068 1.00 63.59 107 LEU A N 1
ATOM 872 C CA . LEU A 1 107 ? -0.793 11.093 -10.820 1.00 63.59 107 LEU A CA 1
ATOM 873 C C . LEU A 1 107 ? -0.823 11.468 -9.328 1.00 63.59 107 LEU A C 1
ATOM 875 O O . LEU A 1 107 ? -0.650 12.636 -8.963 1.00 63.59 107 LEU A O 1
ATOM 879 N N . SER A 1 108 ? -1.012 10.467 -8.485 1.00 52.72 108 SER A N 1
ATOM 880 C CA . SER A 1 108 ? -1.290 10.572 -7.067 1.00 52.72 108 SER A CA 1
ATOM 881 C C . SER A 1 108 ? -0.059 10.350 -6.202 1.00 52.72 108 SER A C 1
ATOM 883 O O . SER A 1 108 ? 0.196 11.103 -5.259 1.00 52.72 108 SER A O 1
ATOM 885 N N . VAL A 1 109 ? 0.729 9.328 -6.546 1.00 54.50 109 VAL A N 1
ATOM 886 C CA . VAL A 1 109 ? 1.990 9.005 -5.881 1.00 54.50 109 VAL A CA 1
ATOM 887 C C . VAL A 1 109 ? 3.102 9.823 -6.521 1.00 54.50 109 VAL A C 1
ATOM 889 O O . VAL A 1 109 ? 3.252 9.893 -7.738 1.00 54.50 109 VAL A O 1
ATOM 892 N N . GLN A 1 110 ? 3.883 10.500 -5.685 1.00 60.19 110 GLN A N 1
ATOM 893 C CA . GLN A 1 110 ? 4.895 11.439 -6.145 1.00 60.19 110 GLN A CA 1
ATOM 894 C C . GLN A 1 110 ? 6.274 10.993 -5.674 1.00 60.19 110 GLN A C 1
ATOM 896 O O . GLN A 1 110 ? 6.538 10.961 -4.481 1.00 60.19 110 GLN A O 1
ATOM 901 N N . TYR A 1 111 ? 7.183 10.689 -6.600 1.00 62.03 111 TYR A N 1
ATOM 902 C CA . TYR A 1 111 ? 8.574 10.386 -6.270 1.00 62.03 111 TYR A CA 1
ATOM 903 C C . TYR A 1 111 ? 9.445 11.619 -6.376 1.00 62.03 111 TYR A C 1
ATOM 905 O O . TYR A 1 111 ? 9.506 12.281 -7.415 1.00 62.03 111 TYR A O 1
ATOM 913 N N . SER A 1 112 ? 10.183 11.891 -5.304 1.00 67.12 112 SER A N 1
ATOM 914 C CA . SER A 1 112 ? 11.161 12.969 -5.311 1.00 67.12 112 SER A CA 1
ATOM 915 C C . SER A 1 112 ? 12.386 12.611 -6.159 1.00 67.12 112 SER A C 1
ATOM 917 O O . SER A 1 112 ? 12.968 11.527 -6.050 1.00 67.12 112 SER A O 1
ATOM 919 N N . LEU A 1 113 ? 12.821 13.569 -6.980 1.00 72.50 113 LEU A N 1
ATOM 920 C CA . LEU A 1 113 ? 13.986 13.439 -7.855 1.00 72.50 113 LEU A CA 1
ATOM 921 C C . LEU A 1 113 ? 15.265 12.994 -7.117 1.00 72.50 113 LEU A C 1
ATOM 923 O O . LEU A 1 113 ? 15.960 12.115 -7.628 1.00 72.50 113 LEU A O 1
ATOM 927 N N . PRO A 1 114 ? 15.605 13.536 -5.927 1.00 68.31 114 PRO A N 1
ATOM 928 C CA . PRO A 1 114 ? 16.792 13.087 -5.205 1.00 68.31 114 PRO A CA 1
ATOM 929 C C . PRO A 1 114 ? 16.744 11.609 -4.821 1.00 68.31 114 PRO A C 1
ATOM 931 O O . PRO A 1 114 ? 17.781 10.956 -4.841 1.00 68.31 114 PRO A O 1
ATOM 934 N N . ARG A 1 115 ? 15.559 11.071 -4.503 1.00 69.25 115 ARG A N 1
ATOM 935 C CA . ARG A 1 115 ? 15.408 9.666 -4.111 1.00 69.25 115 ARG A CA 1
ATOM 936 C C . ARG A 1 115 ? 15.523 8.717 -5.290 1.00 69.25 115 ARG A C 1
ATOM 938 O O . ARG A 1 115 ? 16.229 7.726 -5.169 1.00 69.25 115 ARG A O 1
ATOM 945 N N . LEU A 1 116 ? 14.902 9.043 -6.424 1.00 72.44 116 LEU A N 1
ATOM 946 C CA . LEU A 1 116 ? 15.102 8.280 -7.663 1.00 72.44 116 LEU A CA 1
ATOM 947 C C . LEU A 1 116 ? 16.578 8.296 -8.081 1.00 72.44 116 LEU A C 1
ATOM 949 O O . LEU A 1 116 ? 17.135 7.263 -8.438 1.00 72.44 116 LEU A O 1
ATOM 953 N N . GLY A 1 117 ? 17.231 9.457 -7.956 1.00 75.56 117 GLY A N 1
ATOM 954 C CA . GLY A 1 117 ? 18.668 9.588 -8.187 1.00 75.56 117 GLY A CA 1
ATOM 955 C C . GLY A 1 117 ? 19.499 8.688 -7.270 1.00 75.56 117 GLY A C 1
ATOM 956 O O . GLY A 1 117 ? 20.411 8.027 -7.753 1.00 75.56 117 GLY A O 1
ATOM 957 N N . GLN A 1 118 ? 19.173 8.631 -5.975 1.00 73.81 118 GLN A N 1
ATOM 958 C CA . GLN A 1 118 ? 19.877 7.774 -5.019 1.00 73.81 118 GLN A CA 1
ATOM 959 C C . GLN A 1 118 ? 19.635 6.283 -5.286 1.00 73.81 118 GLN A C 1
ATOM 961 O O . GLN A 1 118 ? 20.596 5.525 -5.310 1.00 73.81 118 GLN A O 1
ATOM 966 N N . ALA A 1 119 ? 18.394 5.870 -5.560 1.00 73.88 119 ALA A N 1
ATOM 967 C CA . ALA A 1 119 ? 18.065 4.478 -5.877 1.00 73.88 119 ALA A CA 1
ATOM 968 C C . ALA A 1 119 ? 18.846 3.973 -7.103 1.00 73.88 119 ALA A C 1
ATOM 970 O O . ALA A 1 119 ? 19.443 2.903 -7.062 1.00 73.88 119 ALA A O 1
ATOM 971 N N . CYS A 1 120 ? 18.947 4.794 -8.153 1.00 77.75 120 CYS A N 1
ATOM 972 C CA . CYS A 1 120 ? 19.768 4.485 -9.326 1.00 77.75 120 CYS A CA 1
ATOM 973 C C . CYS A 1 120 ? 21.265 4.311 -9.013 1.00 77.75 120 CYS A C 1
ATOM 975 O O . CYS A 1 120 ? 21.943 3.544 -9.699 1.00 77.75 120 CYS A O 1
ATOM 977 N N . LEU A 1 121 ? 21.796 5.022 -8.014 1.00 78.44 121 LEU A N 1
ATOM 978 C CA . LEU A 1 121 ? 23.187 4.870 -7.572 1.00 78.44 121 LEU A CA 1
ATOM 979 C C . LEU A 1 121 ? 23.356 3.610 -6.711 1.00 78.44 121 LEU A C 1
ATOM 981 O O . LEU A 1 121 ? 24.299 2.848 -6.928 1.00 78.44 121 LEU A O 1
ATOM 985 N N . ASP A 1 122 ? 22.433 3.374 -5.777 1.00 77.62 122 ASP A N 1
ATOM 986 C CA . ASP A 1 122 ? 22.448 2.229 -4.858 1.00 77.62 122 ASP A CA 1
ATOM 987 C C . ASP A 1 122 ? 22.336 0.899 -5.620 1.00 77.62 122 ASP A C 1
ATOM 989 O O . ASP A 1 122 ? 23.084 -0.045 -5.356 1.00 77.62 122 ASP A O 1
ATOM 993 N N . GLU A 1 123 ? 21.462 0.849 -6.627 1.00 78.81 123 GLU A N 1
ATOM 994 C CA . GLU A 1 123 ? 21.269 -0.303 -7.517 1.00 78.81 123 GLU A CA 1
ATOM 995 C C . GLU A 1 123 ? 22.325 -0.388 -8.633 1.00 78.81 123 GLU A C 1
ATOM 997 O O . GLU A 1 123 ? 22.293 -1.298 -9.460 1.00 78.81 123 GLU A O 1
ATOM 1002 N N . ARG A 1 124 ? 23.302 0.532 -8.650 1.00 84.00 124 ARG A N 1
ATOM 1003 C CA . ARG A 1 124 ? 24.404 0.590 -9.629 1.00 84.00 124 ARG A CA 1
ATOM 1004 C C . ARG A 1 124 ? 23.934 0.676 -11.088 1.00 84.00 124 ARG A C 1
ATOM 1006 O O . ARG A 1 124 ? 24.655 0.259 -11.995 1.00 84.00 124 ARG A O 1
ATOM 1013 N N . ILE A 1 125 ? 22.756 1.256 -11.321 1.00 84.56 125 ILE A N 1
ATOM 1014 C CA . ILE A 1 125 ? 22.205 1.511 -12.662 1.00 84.56 125 ILE A CA 1
ATOM 1015 C C . ILE A 1 125 ? 23.069 2.537 -13.399 1.00 84.56 125 ILE A C 1
ATOM 1017 O O . ILE A 1 125 ? 23.364 2.397 -14.587 1.00 84.56 125 ILE A O 1
ATOM 1021 N N . ILE A 1 126 ? 23.520 3.557 -12.670 1.00 81.62 126 ILE A N 1
ATOM 1022 C CA . ILE A 1 126 ? 24.424 4.597 -13.161 1.00 81.62 126 ILE A CA 1
ATOM 1023 C C . ILE A 1 126 ? 25.682 4.662 -12.292 1.00 81.62 126 ILE A C 1
ATOM 1025 O O . ILE A 1 126 ? 25.695 4.231 -11.141 1.00 81.62 126 ILE A O 1
ATOM 1029 N N . ASN A 1 127 ? 26.764 5.206 -12.850 1.00 75.31 127 ASN A N 1
ATOM 1030 C CA . ASN A 1 127 ? 28.043 5.301 -12.150 1.00 75.31 127 ASN A CA 1
ATOM 1031 C C . ASN A 1 127 ? 27.910 6.153 -10.862 1.00 75.31 127 ASN A C 1
ATOM 1033 O O . ASN A 1 127 ? 27.304 7.225 -10.928 1.00 75.31 127 ASN A O 1
ATOM 1037 N N . PRO A 1 128 ? 28.510 5.745 -9.724 1.00 65.12 128 PRO A N 1
ATOM 1038 C CA . PRO A 1 128 ? 28.468 6.485 -8.455 1.00 65.12 128 PRO A CA 1
ATOM 1039 C C . PRO A 1 128 ? 28.977 7.935 -8.533 1.00 65.12 128 PRO A C 1
ATOM 1041 O O . PRO A 1 128 ? 28.605 8.763 -7.706 1.00 65.12 128 PRO A O 1
ATOM 1044 N N . HIS A 1 129 ? 29.802 8.270 -9.529 1.00 69.81 129 HIS A N 1
ATOM 1045 C CA . HIS A 1 129 ? 30.301 9.631 -9.763 1.00 69.81 129 HIS A CA 1
ATOM 1046 C C . HIS A 1 129 ? 29.406 10.470 -10.691 1.00 69.81 129 HIS A C 1
ATOM 1048 O O . HIS A 1 129 ? 29.702 11.637 -10.962 1.00 69.81 129 HIS A O 1
ATOM 1054 N N . ALA A 1 130 ? 28.326 9.893 -11.218 1.00 68.31 130 ALA A N 1
ATOM 1055 C CA . ALA A 1 130 ? 27.427 10.573 -12.133 1.00 68.31 130 ALA A CA 1
ATOM 1056 C C . ALA A 1 130 ? 26.468 11.515 -11.387 1.00 68.31 130 ALA A C 1
ATOM 1058 O O . ALA A 1 130 ? 26.062 11.272 -10.251 1.00 68.31 130 ALA A O 1
ATOM 1059 N N . ARG A 1 131 ? 26.040 12.595 -12.053 1.00 76.31 131 ARG A N 1
ATOM 1060 C CA . ARG A 1 131 ? 25.003 13.499 -11.527 1.00 76.31 131 ARG A CA 1
ATOM 1061 C C . ARG A 1 131 ? 23.627 12.834 -11.642 1.00 76.31 131 ARG A C 1
ATOM 1063 O O . ARG A 1 131 ? 22.844 13.208 -12.513 1.00 76.31 131 ARG A O 1
ATOM 1070 N N . GLY A 1 132 ? 23.335 11.861 -10.775 1.00 74.75 132 GLY A N 1
ATOM 1071 C CA . GLY A 1 132 ? 22.152 10.997 -10.881 1.00 74.75 132 GLY A CA 1
ATOM 1072 C C . GLY A 1 132 ? 20.826 11.742 -11.017 1.00 74.75 132 GLY A C 1
ATOM 1073 O O . GLY A 1 132 ? 19.996 11.376 -11.837 1.00 74.75 132 GLY A O 1
ATOM 1074 N N . GLN A 1 133 ? 20.665 12.871 -10.325 1.00 76.50 133 GLN A N 1
ATOM 1075 C CA . GLN A 1 133 ? 19.465 13.704 -10.456 1.00 76.50 133 GLN A CA 1
ATOM 1076 C C . GLN A 1 133 ? 19.289 14.305 -11.860 1.00 76.50 133 GLN A C 1
ATOM 1078 O O . GLN A 1 133 ? 18.173 14.385 -12.363 1.00 76.50 133 GLN A O 1
ATOM 1083 N N . ARG A 1 134 ? 20.375 14.733 -12.515 1.00 83.62 134 ARG A N 1
ATOM 1084 C CA . ARG A 1 134 ? 20.292 15.273 -13.879 1.00 83.62 134 ARG A CA 1
ATOM 1085 C C . ARG A 1 134 ? 19.918 14.172 -14.868 1.00 83.62 134 ARG A C 1
ATOM 1087 O O . ARG A 1 134 ? 19.026 14.369 -15.676 1.00 83.62 134 ARG A O 1
ATOM 1094 N N . ILE A 1 135 ? 20.546 13.007 -14.729 1.00 85.25 135 ILE A N 1
ATOM 1095 C CA . ILE A 1 135 ? 20.289 11.844 -15.583 1.00 85.25 135 ILE A CA 1
ATOM 1096 C C . ILE A 1 135 ? 18.830 11.389 -15.470 1.00 85.25 135 ILE A C 1
ATOM 1098 O O . ILE A 1 135 ? 18.185 11.166 -16.488 1.00 85.25 135 ILE A O 1
ATOM 1102 N N . ILE A 1 136 ? 18.284 11.316 -14.251 1.00 85.69 136 ILE A N 1
ATOM 1103 C CA . ILE A 1 136 ? 16.873 10.965 -14.039 1.00 85.69 136 ILE A CA 1
ATOM 1104 C C . ILE A 1 136 ? 15.937 12.022 -14.622 1.00 85.69 136 ILE A C 1
ATOM 1106 O O . ILE A 1 136 ? 14.917 11.666 -15.201 1.00 85.69 136 ILE A O 1
ATOM 1110 N N . ALA A 1 137 ? 16.267 13.310 -14.502 1.00 83.69 137 ALA A N 1
ATOM 1111 C CA . ALA A 1 137 ? 15.456 14.367 -15.100 1.00 83.69 137 ALA A CA 1
ATOM 1112 C C . ALA A 1 137 ? 15.417 14.272 -16.634 1.00 83.69 137 ALA A C 1
ATOM 1114 O O . ALA A 1 137 ? 14.337 14.347 -17.219 1.00 83.69 137 ALA A O 1
ATOM 1115 N N . ASP A 1 138 ? 16.568 14.042 -17.266 1.00 86.50 138 ASP A N 1
ATOM 1116 C CA . ASP A 1 138 ? 16.675 13.883 -18.719 1.00 86.50 138 ASP A CA 1
ATOM 1117 C C . ASP A 1 138 ? 15.953 12.599 -19.193 1.00 86.50 138 ASP A C 1
ATOM 1119 O O . ASP A 1 138 ? 15.247 12.607 -20.208 1.00 86.50 138 ASP A O 1
ATOM 1123 N N . ALA A 1 139 ? 16.042 11.511 -18.416 1.00 88.44 139 ALA A N 1
ATOM 1124 C CA . ALA A 1 139 ? 15.333 10.260 -18.690 1.00 88.44 139 ALA A CA 1
ATOM 1125 C C . ALA A 1 139 ? 13.812 10.443 -18.587 1.00 88.44 139 ALA A C 1
ATOM 1127 O O . ALA A 1 139 ? 13.083 10.095 -19.513 1.00 88.44 139 ALA A O 1
ATOM 1128 N N . MET A 1 140 ? 13.328 11.057 -17.505 1.00 85.38 140 MET A N 1
ATOM 1129 C CA . MET A 1 140 ? 11.903 11.338 -17.305 1.00 85.38 140 MET A CA 1
ATOM 1130 C C . MET A 1 140 ? 11.330 12.238 -18.394 1.00 85.38 140 MET A C 1
ATOM 1132 O O . MET A 1 140 ? 10.228 11.978 -18.872 1.00 85.38 140 MET A O 1
ATOM 1136 N N . PHE A 1 141 ? 12.078 13.261 -18.819 1.00 84.88 141 PHE A N 1
ATOM 1137 C CA . PHE A 1 141 ? 11.676 14.111 -19.936 1.00 84.88 141 PHE A CA 1
ATOM 1138 C C . PHE A 1 141 ? 11.493 13.290 -21.220 1.00 84.88 141 PHE A C 1
ATOM 1140 O O . PHE A 1 141 ? 10.456 13.401 -21.873 1.00 84.88 141 PHE A O 1
ATOM 1147 N N . THR A 1 142 ? 12.447 12.408 -21.529 1.00 84.94 142 THR A N 1
ATOM 1148 C CA . THR A 1 142 ? 12.396 11.523 -22.706 1.00 84.94 142 THR A CA 1
ATOM 1149 C C . THR A 1 142 ? 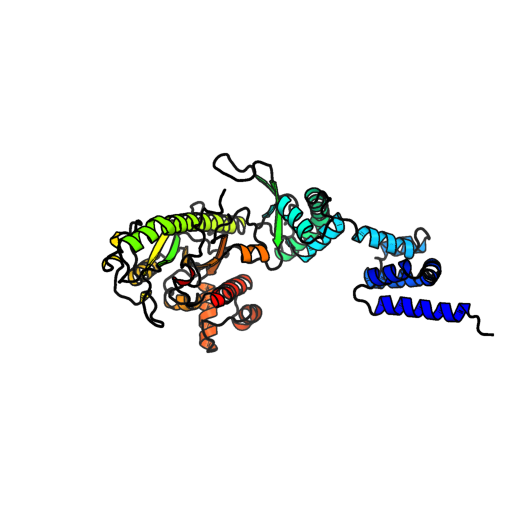11.217 10.543 -22.646 1.00 84.94 142 THR A C 1
ATOM 1151 O O . THR A 1 142 ? 10.586 10.269 -23.664 1.00 84.94 142 THR A O 1
ATOM 1154 N N . LEU A 1 143 ? 10.874 10.052 -21.452 1.00 88.25 143 LEU A N 1
ATOM 1155 C CA . LEU A 1 143 ? 9.786 9.092 -21.238 1.00 88.25 143 LEU A CA 1
ATOM 1156 C C . LEU A 1 143 ? 8.387 9.720 -21.143 1.00 88.25 143 LEU A C 1
ATOM 1158 O O . LEU A 1 143 ? 7.408 8.989 -21.027 1.00 88.25 143 LEU A O 1
ATOM 1162 N N . THR A 1 144 ? 8.255 11.047 -21.192 1.00 85.56 144 THR A N 1
ATOM 1163 C CA . THR A 1 144 ? 6.967 11.735 -20.975 1.00 85.56 144 THR A CA 1
ATOM 1164 C C . THR A 1 144 ? 5.853 11.231 -21.897 1.00 85.56 144 THR A C 1
ATOM 1166 O O . THR A 1 144 ? 4.737 10.986 -21.436 1.00 85.56 144 THR A O 1
ATOM 1169 N N . SER A 1 145 ? 6.146 11.050 -23.190 1.00 84.44 145 SER A N 1
ATOM 1170 C CA . SER A 1 145 ? 5.165 10.554 -24.163 1.00 84.44 145 SER A CA 1
ATOM 1171 C C . SER A 1 145 ? 4.769 9.107 -23.876 1.00 84.44 145 SER A C 1
ATOM 1173 O O . SER A 1 145 ? 3.581 8.810 -23.823 1.00 84.44 145 SER A O 1
ATOM 1175 N N . PHE A 1 146 ? 5.751 8.247 -23.584 1.00 87.94 146 PHE A N 1
ATOM 1176 C CA . PHE A 1 146 ? 5.518 6.853 -23.200 1.00 87.94 146 PHE A CA 1
ATOM 1177 C C . PHE A 1 146 ? 4.610 6.753 -21.963 1.00 87.94 146 PHE A C 1
ATOM 1179 O O . PHE A 1 146 ? 3.617 6.028 -21.965 1.00 87.94 146 PHE A O 1
ATOM 1186 N N . TRP A 1 147 ? 4.891 7.539 -20.919 1.00 87.44 147 TRP A N 1
ATOM 1187 C CA . TRP A 1 147 ? 4.070 7.546 -19.707 1.00 87.44 147 TRP A CA 1
ATOM 1188 C C . TRP A 1 147 ? 2.684 8.151 -19.908 1.00 87.44 147 TRP A C 1
ATOM 1190 O O . TRP A 1 147 ? 1.733 7.731 -19.252 1.00 87.44 147 TRP A O 1
ATOM 1200 N N . THR A 1 148 ? 2.551 9.113 -20.819 1.00 83.69 148 THR A N 1
ATOM 1201 C CA . THR A 1 148 ? 1.251 9.678 -21.194 1.00 83.69 148 THR A CA 1
ATOM 1202 C C . THR A 1 148 ? 0.378 8.637 -21.885 1.00 83.69 148 THR A C 1
ATOM 1204 O O . THR A 1 148 ? -0.797 8.517 -21.549 1.00 83.69 148 THR A O 1
ATOM 1207 N N . GLU A 1 149 ? 0.936 7.861 -22.813 1.00 84.25 149 GLU A N 1
ATOM 1208 C CA . GLU A 1 149 ? 0.215 6.773 -23.482 1.00 84.25 149 GLU A CA 1
ATOM 1209 C C . GLU A 1 149 ? -0.223 5.701 -22.478 1.00 84.25 149 GLU A C 1
ATOM 1211 O O . GLU A 1 149 ? -1.410 5.390 -22.399 1.00 84.25 149 GLU A O 1
ATOM 1216 N N . GLN A 1 150 ? 0.692 5.248 -21.615 1.00 84.31 150 GLN A N 1
ATOM 1217 C CA . GLN A 1 150 ? 0.381 4.300 -20.538 1.00 84.31 150 GLN A CA 1
ATOM 1218 C C . GLN A 1 150 ? -0.717 4.806 -19.587 1.00 84.31 150 GLN A C 1
ATOM 1220 O O . GLN A 1 150 ? -1.568 4.033 -19.148 1.00 84.31 150 GLN A O 1
ATOM 1225 N N . LEU A 1 151 ? -0.722 6.100 -19.253 1.00 79.62 151 LEU A N 1
ATOM 1226 C CA . LEU A 1 151 ? -1.757 6.690 -18.404 1.00 79.62 151 LEU A CA 1
ATOM 1227 C C . LEU A 1 151 ? -3.130 6.655 -19.088 1.00 79.62 151 LEU A C 1
ATOM 1229 O O . LEU A 1 151 ? -4.099 6.227 -18.467 1.00 79.62 151 LEU A O 1
ATOM 1233 N N . ARG A 1 152 ? -3.204 7.044 -20.366 1.00 79.69 152 ARG A N 1
ATOM 1234 C CA . ARG A 1 152 ? -4.453 7.044 -21.149 1.00 79.69 152 ARG A CA 1
ATOM 1235 C C . ARG A 1 152 ? -5.036 5.647 -21.317 1.00 79.69 152 ARG A C 1
ATOM 1237 O O . ARG A 1 152 ? -6.251 5.489 -21.236 1.00 79.69 152 ARG A O 1
ATOM 1244 N N . GLU A 1 153 ? -4.185 4.644 -21.528 1.00 77.81 153 GLU A N 1
ATOM 1245 C CA . GLU A 1 153 ? -4.602 3.237 -21.583 1.00 77.81 153 GLU A CA 1
ATOM 1246 C C . GLU A 1 153 ? -5.244 2.790 -20.264 1.00 77.81 153 GLU A C 1
ATOM 1248 O O . GLU A 1 153 ? -6.260 2.098 -20.271 1.00 77.81 153 GLU A O 1
ATOM 1253 N N . ARG A 1 154 ? -4.689 3.223 -19.127 1.00 70.19 154 ARG A N 1
ATOM 1254 C CA . ARG A 1 154 ? -5.173 2.848 -17.789 1.00 70.19 154 ARG A CA 1
ATOM 1255 C C . ARG A 1 154 ? -6.450 3.568 -17.376 1.00 70.19 154 ARG A C 1
ATOM 1257 O O . ARG A 1 154 ? -7.307 2.957 -16.744 1.00 70.19 154 ARG A O 1
ATOM 1264 N N . THR A 1 155 ? -6.572 4.857 -17.679 1.00 64.25 155 THR A N 1
ATOM 1265 C CA . THR A 1 155 ? -7.728 5.672 -17.267 1.00 64.25 155 THR A CA 1
ATOM 1266 C C . THR A 1 155 ? -8.855 5.676 -18.295 1.00 64.25 155 THR A C 1
ATOM 1268 O O . THR A 1 155 ? -9.944 6.164 -17.997 1.00 64.25 155 THR A O 1
ATOM 1271 N N . ALA A 1 156 ? -8.606 5.147 -19.500 1.00 65.00 156 ALA A N 1
ATOM 1272 C CA . ALA A 1 156 ? -9.489 5.228 -20.663 1.00 65.00 156 ALA A CA 1
ATOM 1273 C C . ALA A 1 156 ? -9.889 6.672 -21.039 1.00 65.00 156 ALA A C 1
ATOM 1275 O O . ALA A 1 156 ? -10.889 6.882 -21.729 1.00 65.00 156 ALA A O 1
ATOM 1276 N N . ASN A 1 157 ? -9.113 7.676 -20.607 1.00 59.72 157 ASN A N 1
ATOM 1277 C CA . ASN A 1 157 ? -9.371 9.084 -20.886 1.00 59.72 157 ASN A CA 1
ATOM 1278 C C . ASN A 1 157 ? -8.291 9.668 -21.817 1.00 59.72 157 ASN A C 1
ATOM 1280 O O . ASN A 1 157 ? -7.159 9.889 -21.386 1.00 59.72 157 ASN A O 1
ATOM 1284 N N . PRO A 1 158 ? -8.612 9.984 -23.086 1.00 62.91 158 PRO A N 1
ATOM 1285 C CA . PRO A 1 158 ? -7.635 10.494 -24.050 1.00 62.91 158 PRO A CA 1
ATOM 1286 C C . PRO A 1 158 ? -7.105 11.899 -23.713 1.00 62.91 158 PRO A C 1
ATOM 1288 O O . PRO A 1 158 ? -6.070 12.303 -24.247 1.00 62.91 158 PRO A O 1
ATOM 1291 N N . GLY A 1 159 ? -7.793 12.642 -22.837 1.00 67.31 159 GLY A N 1
ATOM 1292 C CA . GLY A 1 159 ? -7.364 13.961 -22.367 1.00 67.31 159 GLY A CA 1
ATOM 1293 C C . GLY A 1 159 ? -6.263 13.924 -21.306 1.00 67.31 159 GLY A C 1
ATOM 1294 O O . GLY A 1 159 ? -5.645 14.957 -21.047 1.00 67.31 159 GLY A O 1
ATOM 1295 N N . ASP A 1 160 ? -5.990 12.757 -20.717 1.00 71.75 160 ASP A N 1
ATOM 1296 C CA . ASP A 1 160 ? -4.988 12.642 -19.665 1.00 71.75 160 ASP A CA 1
ATOM 1297 C C . ASP A 1 160 ? -3.578 12.830 -20.239 1.00 71.75 160 ASP A C 1
ATOM 1299 O O . ASP A 1 160 ? -3.243 12.397 -21.350 1.00 71.75 160 ASP A O 1
ATOM 1303 N N . TYR A 1 161 ? -2.740 13.519 -19.469 1.00 78.00 161 TYR A N 1
ATOM 1304 C CA . TYR A 1 161 ? -1.352 13.805 -19.802 1.00 78.00 161 TYR A CA 1
ATOM 1305 C C . TYR A 1 161 ? -0.480 13.485 -18.602 1.00 78.00 161 TYR A C 1
ATOM 1307 O O . TYR A 1 161 ? -0.864 13.793 -17.476 1.00 78.00 161 TYR A O 1
ATOM 1315 N N . PHE A 1 162 ? 0.696 12.903 -18.835 1.00 75.38 162 PHE A N 1
ATOM 1316 C CA . PHE A 1 162 ? 1.654 12.655 -17.773 1.00 75.38 162 PHE A CA 1
ATOM 1317 C C . PHE A 1 162 ? 2.510 13.902 -17.516 1.00 75.38 162 PHE A C 1
ATOM 1319 O O . PHE A 1 162 ? 3.402 14.218 -18.310 1.00 75.38 162 PHE A O 1
ATOM 1326 N N . PRO A 1 163 ? 2.313 14.630 -16.405 1.00 65.81 163 PRO A N 1
ATOM 1327 C CA . PRO A 1 163 ? 3.190 15.729 -16.056 1.00 65.81 163 PRO A CA 1
ATOM 1328 C C . PRO A 1 163 ? 4.531 15.159 -15.588 1.00 65.81 163 PRO A C 1
ATOM 1330 O O . PRO A 1 163 ? 4.710 14.809 -14.422 1.00 65.81 163 PRO A O 1
ATOM 1333 N N . ALA A 1 164 ? 5.521 15.151 -16.480 1.00 58.16 164 ALA A N 1
ATOM 1334 C CA . ALA A 1 164 ? 6.896 14.798 -16.133 1.00 58.16 164 ALA A CA 1
ATOM 1335 C C . ALA A 1 164 ? 7.511 15.731 -15.078 1.00 58.16 164 ALA A C 1
ATOM 1337 O O . ALA A 1 164 ? 8.630 15.516 -14.657 1.00 58.16 164 ALA A O 1
ATOM 1338 N N . ARG A 1 165 ? 6.825 16.782 -14.622 1.00 61.97 165 ARG A N 1
ATOM 1339 C CA . ARG A 1 165 ? 7.258 17.598 -13.490 1.00 61.97 165 ARG A CA 1
ATOM 1340 C C . ARG A 1 165 ? 6.042 18.163 -12.785 1.00 61.97 165 ARG A C 1
ATOM 1342 O O . ARG A 1 165 ? 5.381 19.042 -13.326 1.00 61.97 165 ARG A O 1
ATOM 1349 N N . LEU A 1 166 ? 5.753 17.671 -11.585 1.00 52.81 166 LEU A N 1
ATOM 1350 C CA . LEU A 1 166 ? 4.491 18.000 -10.931 1.00 52.81 166 LEU A CA 1
ATOM 1351 C C . LEU A 1 166 ? 4.571 19.207 -10.011 1.00 52.81 166 LEU A C 1
ATOM 1353 O O . LEU A 1 166 ? 3.732 20.099 -10.108 1.00 52.81 166 LEU A O 1
ATOM 1357 N N . ARG A 1 167 ? 5.524 19.235 -9.074 1.00 54.62 167 ARG A N 1
ATOM 1358 C CA . ARG A 1 167 ? 5.509 20.218 -7.978 1.00 54.62 167 ARG A CA 1
ATOM 1359 C C . ARG A 1 167 ? 6.905 20.536 -7.457 1.00 54.62 167 ARG A C 1
ATOM 1361 O O . ARG A 1 167 ? 7.812 19.707 -7.529 1.00 54.62 167 ARG A O 1
ATOM 1368 N N . PHE A 1 168 ? 7.029 21.739 -6.898 1.00 51.91 168 PHE A N 1
ATOM 1369 C CA . PHE A 1 168 ? 8.113 22.124 -6.002 1.00 51.91 168 PHE A CA 1
ATOM 1370 C C . PHE A 1 168 ? 7.527 22.482 -4.644 1.00 51.91 168 PHE A C 1
ATOM 1372 O O . PHE A 1 168 ? 6.634 23.323 -4.571 1.00 51.91 168 PHE A O 1
ATOM 1379 N N . PHE A 1 169 ? 8.048 21.887 -3.576 1.00 47.81 169 PHE A N 1
ATOM 1380 C CA . PHE A 1 169 ? 7.662 22.241 -2.213 1.00 47.81 169 PHE A CA 1
ATOM 1381 C C . PHE A 1 169 ? 8.826 22.909 -1.480 1.00 47.81 169 PHE A C 1
ATOM 1383 O O . PHE A 1 169 ? 9.976 22.500 -1.637 1.00 47.81 169 PHE A O 1
ATOM 1390 N N . TYR A 1 170 ? 8.504 23.923 -0.672 1.00 42.03 170 TYR A N 1
ATOM 1391 C CA . TYR A 1 170 ? 9.338 24.380 0.437 1.00 42.03 170 TYR A CA 1
ATOM 1392 C C . TYR A 1 170 ? 8.853 23.667 1.699 1.00 42.03 170 TYR A C 1
ATOM 1394 O O . TYR A 1 170 ? 7.672 23.765 2.036 1.00 42.03 170 TYR A O 1
ATOM 1402 N N . LEU A 1 171 ? 9.734 22.983 2.424 1.00 41.94 171 LEU A N 1
ATOM 1403 C CA . LEU A 1 171 ? 9.418 22.570 3.791 1.00 41.94 171 LEU A CA 1
ATOM 1404 C C . LEU A 1 171 ? 9.546 23.792 4.712 1.00 41.94 171 LEU A C 1
ATOM 1406 O O . LEU A 1 171 ? 10.614 24.387 4.842 1.00 41.94 171 LEU A O 1
ATOM 1410 N N . ALA A 1 172 ? 8.417 24.211 5.287 1.00 34.09 172 ALA A N 1
ATOM 1411 C CA . ALA A 1 172 ? 8.299 25.431 6.078 1.00 34.09 172 ALA A CA 1
ATOM 1412 C C . ALA A 1 172 ? 8.947 25.322 7.473 1.00 34.09 172 ALA A C 1
ATOM 1414 O O . ALA A 1 172 ? 9.128 24.240 8.028 1.00 34.09 172 ALA A O 1
ATOM 1415 N N . ALA A 1 173 ? 9.234 26.492 8.052 1.00 33.84 173 ALA A N 1
ATOM 1416 C CA . ALA A 1 173 ? 10.102 26.786 9.199 1.00 33.84 173 ALA A CA 1
ATOM 1417 C C . ALA A 1 173 ? 9.826 26.083 10.553 1.00 33.84 173 ALA A C 1
ATOM 1419 O O . ALA A 1 173 ? 10.509 26.391 11.526 1.00 33.84 173 ALA A O 1
ATOM 1420 N N . SER A 1 174 ? 8.870 25.153 10.652 1.00 36.69 174 SER A N 1
ATOM 1421 C CA . SER A 1 174 ? 8.472 24.523 11.926 1.00 36.69 174 SER A CA 1
ATOM 1422 C C . SER A 1 174 ? 9.111 23.160 12.236 1.00 36.69 174 SER A C 1
ATOM 1424 O O . SER A 1 174 ? 8.796 22.583 13.272 1.00 36.69 174 SER A O 1
ATOM 1426 N N . GLY A 1 175 ? 10.053 22.671 11.421 1.00 39.19 175 GLY A N 1
ATOM 1427 C CA . GLY A 1 175 ? 10.951 21.587 11.843 1.00 39.19 175 GLY A CA 1
ATOM 1428 C C . GLY A 1 175 ? 11.264 20.548 10.769 1.00 39.19 175 GLY A C 1
ATOM 1429 O O . GLY A 1 175 ? 10.410 19.765 10.373 1.00 39.19 175 GLY A O 1
ATOM 1430 N N . ASN A 1 176 ? 12.537 20.538 10.368 1.00 37.28 176 ASN A N 1
ATOM 1431 C CA . ASN A 1 176 ? 13.322 19.360 9.984 1.00 37.28 176 ASN A CA 1
ATOM 1432 C C . ASN A 1 176 ? 12.975 18.579 8.700 1.00 37.28 176 ASN A C 1
ATOM 1434 O O . ASN A 1 176 ? 13.306 17.401 8.579 1.00 37.28 176 ASN A O 1
ATOM 1438 N N . GLY A 1 177 ? 12.423 19.250 7.688 1.00 37.25 177 GLY A N 1
ATOM 1439 C CA . GLY A 1 177 ? 12.513 18.793 6.294 1.00 37.25 177 GLY A CA 1
ATOM 1440 C C . GLY A 1 177 ? 13.645 19.491 5.521 1.00 37.25 177 GLY A C 1
ATOM 1441 O O . GLY A 1 177 ? 14.060 20.585 5.921 1.00 37.25 177 GLY A O 1
ATOM 1442 N N . PRO A 1 178 ? 14.163 18.906 4.421 1.00 37.97 178 PRO A N 1
ATOM 1443 C CA . PRO A 1 178 ? 15.150 19.579 3.580 1.00 37.97 178 PRO A CA 1
ATOM 1444 C C . PRO A 1 178 ? 14.608 20.919 3.050 1.00 37.97 178 PRO A C 1
ATOM 1446 O O . PRO A 1 178 ? 13.476 21.014 2.580 1.00 37.97 178 PRO A O 1
ATOM 1449 N N . ARG A 1 179 ? 15.420 21.978 3.178 1.00 45.12 179 ARG A N 1
ATOM 1450 C CA . ARG A 1 179 ? 15.044 23.377 2.886 1.00 45.12 179 ARG A CA 1
ATOM 1451 C C . ARG A 1 179 ? 15.094 23.732 1.392 1.00 45.12 179 ARG A C 1
ATOM 1453 O O . ARG A 1 179 ? 14.759 24.857 1.025 1.00 45.12 179 ARG A O 1
ATOM 1460 N N . ASP A 1 180 ? 15.495 22.783 0.550 1.00 52.03 180 ASP A N 1
ATOM 1461 C CA . ASP A 1 180 ? 15.686 22.977 -0.884 1.00 52.03 180 ASP A CA 1
ATOM 1462 C C . ASP A 1 180 ? 14.408 22.682 -1.676 1.00 52.03 180 ASP A C 1
ATOM 1464 O O . ASP A 1 180 ? 13.571 21.865 -1.293 1.00 52.03 180 ASP A O 1
ATOM 1468 N N . ARG A 1 181 ? 14.253 23.343 -2.829 1.00 55.66 181 ARG A N 1
ATOM 1469 C CA . ARG A 1 181 ? 13.154 23.052 -3.758 1.00 55.66 181 ARG A CA 1
ATOM 1470 C C . ARG A 1 181 ? 13.313 21.634 -4.311 1.00 55.66 181 ARG A C 1
ATOM 1472 O O . ARG A 1 181 ? 14.177 21.389 -5.151 1.00 55.66 181 ARG A O 1
ATOM 1479 N N . HIS A 1 182 ? 12.434 20.721 -3.909 1.00 60.19 182 HIS A N 1
ATOM 1480 C CA . HIS A 1 182 ? 12.414 19.353 -4.430 1.00 60.19 182 HIS A CA 1
ATOM 1481 C C . HIS A 1 182 ? 11.452 19.198 -5.603 1.00 60.19 182 HIS A C 1
ATOM 1483 O O . HIS A 1 182 ? 10.313 19.644 -5.532 1.00 60.19 182 HIS A O 1
ATOM 1489 N N . CYS A 1 183 ? 11.923 18.555 -6.670 1.00 66.06 183 CYS A N 1
ATOM 1490 C CA . CYS A 1 183 ? 11.132 18.195 -7.842 1.00 66.06 183 CYS A CA 1
ATOM 1491 C C . CYS A 1 183 ? 10.496 16.816 -7.642 1.00 66.06 183 CYS A C 1
ATOM 1493 O O . CYS A 1 183 ? 11.195 15.896 -7.214 1.00 66.06 183 CYS A O 1
ATOM 1495 N N . TYR A 1 184 ? 9.216 16.677 -7.987 1.00 66.44 184 TYR A N 1
ATOM 1496 C CA . TYR A 1 184 ? 8.465 15.425 -7.873 1.00 66.44 184 TYR A CA 1
ATOM 1497 C C . TYR A 1 184 ? 7.923 14.953 -9.229 1.00 66.44 184 TYR A C 1
ATOM 1499 O O . TYR A 1 184 ? 7.488 15.776 -10.042 1.00 66.44 184 TYR A O 1
ATOM 1507 N N . TYR A 1 185 ? 7.931 13.635 -9.433 1.00 71.88 185 TYR A N 1
ATOM 1508 C CA . TYR A 1 185 ? 7.389 12.933 -10.601 1.00 71.88 185 TYR A CA 1
ATOM 1509 C C . TYR A 1 185 ? 6.198 12.063 -10.198 1.00 71.88 185 TYR A C 1
ATOM 1511 O O . TYR A 1 185 ? 6.249 11.442 -9.140 1.00 71.88 185 TYR A O 1
ATOM 1519 N N . ALA A 1 186 ? 5.160 11.997 -11.033 1.00 72.06 186 ALA A N 1
ATOM 1520 C CA . ALA A 1 186 ? 3.949 11.205 -10.788 1.00 72.06 186 ALA A CA 1
ATOM 1521 C C . ALA A 1 186 ? 4.175 9.712 -11.062 1.00 72.06 186 ALA A C 1
ATOM 1523 O O . ALA A 1 186 ? 3.750 9.189 -12.078 1.00 72.06 186 ALA A O 1
ATOM 1524 N N . LEU A 1 187 ? 4.911 9.006 -10.220 1.00 70.62 187 LEU A N 1
ATOM 1525 C CA . LEU A 1 187 ? 5.190 7.588 -10.450 1.00 70.62 187 LEU A CA 1
ATOM 1526 C C . LEU A 1 187 ? 4.657 6.766 -9.280 1.00 70.62 187 LEU A C 1
ATOM 1528 O O . LEU A 1 187 ? 4.648 7.247 -8.152 1.00 70.62 187 LEU A O 1
ATOM 1532 N N . SER A 1 188 ? 4.272 5.518 -9.530 1.00 69.69 188 SER A N 1
ATOM 1533 C CA . SER A 1 188 ? 4.240 4.441 -8.529 1.00 69.69 188 SER A CA 1
ATOM 1534 C C . SER A 1 188 ? 5.284 3.396 -8.914 1.00 69.69 188 SER A C 1
ATOM 1536 O O . SER A 1 188 ? 5.564 3.208 -10.098 1.00 69.69 188 SER A O 1
ATOM 1538 N N . ARG A 1 189 ? 5.912 2.725 -7.942 1.00 70.56 189 ARG A N 1
ATOM 1539 C CA . ARG A 1 189 ? 6.663 1.499 -8.251 1.00 70.56 189 ARG A CA 1
ATOM 1540 C C . ARG A 1 189 ? 5.655 0.443 -8.705 1.00 70.56 189 ARG A C 1
ATOM 1542 O O . ARG A 1 189 ? 4.571 0.349 -8.133 1.00 70.56 189 ARG A O 1
ATOM 1549 N N . LYS A 1 190 ? 5.994 -0.372 -9.698 1.00 67.00 190 LYS A N 1
ATOM 1550 C CA . LYS A 1 190 ? 5.174 -1.536 -10.040 1.00 67.00 190 LYS A CA 1
ATOM 1551 C C . LYS A 1 190 ? 5.116 -2.476 -8.842 1.00 67.00 190 LYS A C 1
ATOM 1553 O O . LYS A 1 190 ? 6.147 -2.785 -8.245 1.00 67.00 190 LYS A O 1
ATOM 1558 N N . GLY A 1 191 ? 3.909 -2.914 -8.498 1.00 58.47 191 GLY A N 1
ATOM 1559 C CA . GLY A 1 191 ? 3.679 -3.698 -7.286 1.00 58.47 191 GLY A CA 1
ATOM 1560 C C . GLY A 1 191 ? 3.709 -2.873 -5.997 1.00 58.47 191 GLY A C 1
ATOM 1561 O O . GLY A 1 191 ? 3.788 -3.460 -4.918 1.00 58.47 191 GLY A O 1
ATOM 1562 N N . ALA A 1 192 ? 3.641 -1.538 -6.081 1.00 57.97 192 ALA A N 1
ATOM 1563 C CA . ALA A 1 192 ? 3.336 -0.726 -4.913 1.00 57.97 192 ALA A CA 1
ATOM 1564 C C . ALA A 1 192 ? 1.989 -1.121 -4.321 1.00 57.97 192 ALA A C 1
ATOM 1566 O O . ALA A 1 192 ? 1.057 -1.488 -5.039 1.00 57.97 192 ALA A O 1
ATOM 1567 N N . LEU A 1 193 ? 1.895 -1.047 -2.990 1.00 57.91 193 LEU A N 1
ATOM 1568 C CA . LEU A 1 193 ? 0.605 -1.224 -2.331 1.00 57.91 193 LEU A CA 1
ATOM 1569 C C . LEU A 1 193 ? -0.332 -0.092 -2.812 1.00 57.91 193 LEU A C 1
ATOM 1571 O O . LEU A 1 193 ? 0.119 0.917 -3.369 1.00 57.91 193 LEU A O 1
ATOM 1575 N N . PRO A 1 194 ? -1.642 -0.213 -2.606 1.00 62.00 194 PRO A N 1
ATOM 1576 C CA . PRO A 1 194 ? -2.567 0.803 -3.092 1.00 62.00 194 PRO A CA 1
ATOM 1577 C C . PRO A 1 194 ? -2.580 2.067 -2.212 1.00 62.00 194 PRO A C 1
ATOM 1579 O O . PRO A 1 194 ? -1.868 2.166 -1.217 1.00 62.00 194 PRO A O 1
ATOM 1582 N N . ALA A 1 195 ? -3.395 3.077 -2.521 1.00 67.56 195 ALA A N 1
ATOM 1583 C CA . ALA A 1 195 ? -3.587 4.199 -1.593 1.00 67.56 195 ALA A CA 1
ATOM 1584 C C . ALA A 1 195 ? -4.046 3.688 -0.203 1.00 67.56 195 ALA A C 1
ATOM 1586 O O . ALA A 1 195 ? -4.771 2.692 -0.140 1.00 67.56 195 ALA A O 1
ATOM 1587 N N . PRO A 1 196 ? -3.669 4.324 0.926 1.00 74.62 196 PRO A N 1
ATOM 1588 C CA . PRO A 1 196 ? -3.998 3.807 2.257 1.00 74.62 196 PRO A CA 1
ATOM 1589 C C . PRO A 1 196 ? -5.486 3.503 2.464 1.00 74.62 196 PRO A C 1
ATOM 1591 O O . PRO A 1 196 ? -5.825 2.440 2.989 1.00 74.62 196 PRO A O 1
ATOM 1594 N N . PHE A 1 197 ? -6.365 4.394 1.996 1.00 83.56 197 PHE A N 1
ATOM 1595 C CA . PHE A 1 197 ? -7.807 4.173 1.940 1.00 83.56 197 PHE A CA 1
ATOM 1596 C C . PHE A 1 197 ? -8.269 3.961 0.496 1.00 83.56 197 PHE A C 1
ATOM 1598 O O . PHE A 1 197 ? -7.818 4.692 -0.385 1.00 83.56 197 PHE A O 1
ATOM 1605 N N . PRO A 1 198 ? -9.179 3.004 0.248 1.00 85.06 198 PRO A N 1
ATOM 1606 C CA . PRO A 1 198 ? -9.805 2.859 -1.056 1.00 85.06 198 PRO A CA 1
ATOM 1607 C C . PRO A 1 198 ? -10.744 4.030 -1.352 1.00 85.06 198 PRO A C 1
ATOM 1609 O O . PRO A 1 198 ? -11.219 4.728 -0.446 1.00 85.06 198 PRO A O 1
ATOM 1612 N N . ARG A 1 199 ? -11.061 4.207 -2.636 1.00 84.00 199 ARG A N 1
ATOM 1613 C CA . ARG A 1 199 ? -12.076 5.162 -3.088 1.00 84.00 199 ARG A CA 1
ATOM 1614 C C . ARG A 1 199 ? -13.402 4.928 -2.352 1.00 84.00 199 ARG A C 1
ATOM 1616 O O . ARG A 1 199 ? -13.809 3.791 -2.128 1.00 84.00 199 ARG A O 1
ATOM 1623 N N . GLN A 1 200 ? -14.068 6.017 -1.995 1.00 87.25 200 GLN A N 1
ATOM 1624 C CA . GLN A 1 200 ? -15.306 6.132 -1.222 1.00 87.25 200 GLN A CA 1
ATOM 1625 C C . GLN A 1 200 ? -15.189 5.738 0.258 1.00 87.25 200 GLN A C 1
ATOM 1627 O O . GLN A 1 200 ? -16.172 5.824 0.996 1.00 87.25 200 GLN A O 1
ATOM 1632 N N . ALA A 1 201 ? -13.994 5.360 0.719 1.00 88.81 201 ALA A N 1
ATOM 1633 C CA . ALA A 1 201 ? -13.763 4.828 2.059 1.00 88.81 201 ALA A CA 1
ATOM 1634 C C . ALA A 1 201 ? -12.843 5.710 2.925 1.00 88.81 201 ALA A C 1
ATOM 1636 O O . ALA A 1 201 ? -12.368 5.277 3.977 1.00 88.81 201 ALA A O 1
ATOM 1637 N N . VAL A 1 202 ? -12.591 6.962 2.517 1.00 87.44 202 VAL A N 1
ATOM 1638 C CA . VAL A 1 202 ? -11.862 7.930 3.353 1.00 87.44 202 VAL A CA 1
ATOM 1639 C C . VAL A 1 202 ? -12.683 8.211 4.624 1.00 87.44 202 VAL A C 1
ATOM 1641 O O . VAL A 1 202 ? -13.850 8.620 4.527 1.00 87.44 202 VAL A O 1
ATOM 1644 N N . PRO A 1 203 ? -12.116 7.996 5.828 1.00 90.44 203 PRO A N 1
ATOM 1645 C CA . PRO A 1 203 ? -12.903 8.003 7.050 1.00 90.44 203 PRO A CA 1
ATOM 1646 C C . PRO A 1 203 ? -13.216 9.418 7.540 1.00 90.44 203 PRO A C 1
ATOM 1648 O O . PRO A 1 203 ? -12.398 10.330 7.445 1.00 90.44 203 PRO A O 1
ATOM 1651 N N . THR A 1 204 ? -14.376 9.577 8.174 1.00 89.31 204 THR A N 1
ATOM 1652 C CA . THR A 1 204 ? -14.745 10.771 8.952 1.00 89.31 204 THR A CA 1
ATOM 1653 C C . THR A 1 204 ? -14.357 10.638 10.426 1.00 89.31 204 THR A C 1
ATOM 1655 O O . THR A 1 204 ? -14.166 11.641 11.121 1.00 89.31 204 THR A O 1
ATOM 1658 N N . ALA A 1 205 ? -14.183 9.409 10.919 1.00 89.69 205 ALA A N 1
ATOM 1659 C CA . ALA A 1 205 ? -13.629 9.142 12.239 1.00 89.69 205 ALA A CA 1
ATOM 1660 C C . ALA A 1 205 ? -12.803 7.850 12.266 1.00 89.69 205 ALA A C 1
ATOM 1662 O O . ALA A 1 205 ? -13.079 6.890 11.548 1.00 89.69 205 ALA A O 1
ATOM 1663 N N . VAL A 1 206 ? -11.787 7.828 13.129 1.00 90.44 206 VAL A N 1
ATOM 1664 C CA . VAL A 1 206 ? -10.878 6.692 13.303 1.00 90.44 206 VAL A CA 1
ATOM 1665 C C . VAL A 1 206 ? -10.882 6.235 14.753 1.00 90.44 206 VAL A C 1
ATOM 1667 O O . VAL A 1 206 ? -10.595 7.009 15.669 1.00 90.44 206 VAL A O 1
ATOM 1670 N N . PHE A 1 207 ? -11.155 4.954 14.958 1.00 89.50 207 PHE A N 1
ATOM 1671 C CA . PHE A 1 207 ? -10.989 4.261 16.226 1.00 89.50 207 PHE A CA 1
ATOM 1672 C C . PHE A 1 207 ? -9.658 3.519 16.211 1.00 89.50 207 PHE A C 1
ATOM 1674 O O . PHE A 1 207 ? -9.546 2.454 15.608 1.00 89.50 207 PHE A O 1
ATOM 1681 N N . THR A 1 208 ? -8.636 4.067 16.869 1.00 86.69 208 THR A N 1
ATOM 1682 C CA . THR A 1 208 ? -7.348 3.370 16.968 1.00 86.69 208 THR A CA 1
ATOM 1683 C C . THR A 1 208 ? -7.416 2.361 18.104 1.00 86.69 208 THR A C 1
ATOM 1685 O O . THR A 1 208 ? -7.578 2.767 19.254 1.00 86.69 208 THR A O 1
ATOM 1688 N N . VAL A 1 209 ? -7.262 1.077 17.820 1.00 83.88 209 VAL A N 1
ATOM 1689 C CA . VAL A 1 209 ? -7.314 -0.000 18.809 1.00 83.88 209 VAL A CA 1
ATOM 1690 C C . VAL A 1 209 ? -5.895 -0.445 19.152 1.00 83.88 209 VAL A C 1
ATOM 1692 O O . VAL A 1 209 ? -5.106 -0.810 18.280 1.00 83.88 209 VAL A O 1
ATOM 1695 N N . THR A 1 210 ? -5.566 -0.395 20.443 1.00 79.88 210 THR A N 1
ATOM 1696 C CA . THR A 1 210 ? -4.282 -0.846 20.991 1.00 79.88 210 THR A CA 1
ATOM 1697 C C . THR A 1 210 ? -4.515 -1.825 22.133 1.00 79.88 210 THR A C 1
ATOM 1699 O O . THR A 1 210 ? -5.229 -1.505 23.082 1.00 79.88 210 THR A O 1
ATOM 1702 N N . ILE A 1 211 ? -3.866 -2.990 22.096 1.00 77.12 211 ILE A N 1
ATOM 1703 C CA . ILE A 1 211 ? -3.809 -3.896 23.249 1.00 77.12 211 ILE A CA 1
ATOM 1704 C C . ILE A 1 211 ? -2.610 -3.518 24.127 1.00 77.12 211 ILE A C 1
ATOM 1706 O O . ILE A 1 211 ? -1.459 -3.565 23.689 1.00 77.12 211 ILE A O 1
ATOM 1710 N N . ALA A 1 212 ? -2.870 -3.160 25.383 1.00 73.44 212 ALA A N 1
ATOM 1711 C CA . ALA A 1 212 ? -1.835 -2.824 26.353 1.00 73.44 212 ALA A CA 1
ATOM 1712 C C . ALA A 1 212 ? -1.092 -4.089 26.823 1.00 73.44 212 ALA A C 1
ATOM 1714 O O . ALA A 1 212 ? -1.762 -5.025 27.253 1.00 73.44 212 ALA A O 1
ATOM 1715 N N . PRO A 1 213 ? 0.257 -4.119 26.900 1.00 72.44 213 PRO A N 1
ATOM 1716 C CA . PRO A 1 213 ? 1.055 -5.206 27.489 1.00 72.44 213 PRO A CA 1
ATOM 1717 C C . PRO A 1 213 ? 0.974 -5.255 29.020 1.00 72.44 213 PRO A C 1
ATOM 1719 O O . PRO A 1 213 ? 1.885 -5.759 29.682 1.00 72.44 213 PRO A O 1
ATOM 1722 N N . LEU A 1 214 ? -0.100 -4.704 29.574 1.00 71.94 214 LEU A N 1
ATOM 1723 C CA . LEU A 1 214 ? -0.405 -4.660 30.988 1.00 71.94 214 LEU A CA 1
ATOM 1724 C C . LEU A 1 214 ? -1.473 -5.715 31.279 1.00 71.94 214 LEU A C 1
ATOM 1726 O O . LEU A 1 214 ? -2.406 -5.913 30.498 1.00 71.94 214 LEU A O 1
ATOM 1730 N N . THR A 1 215 ? -1.316 -6.388 32.411 1.00 73.69 215 THR A N 1
ATOM 1731 C CA . THR A 1 215 ? -2.272 -7.380 32.921 1.00 73.69 215 THR A CA 1
ATOM 1732 C C . THR A 1 215 ? -2.925 -6.833 34.179 1.00 73.69 215 THR A C 1
ATOM 1734 O O . THR A 1 215 ? -2.435 -5.862 34.751 1.00 73.69 215 THR A O 1
ATOM 1737 N N . VAL A 1 216 ? -3.981 -7.476 34.675 1.00 71.25 216 VAL A N 1
ATOM 1738 C CA . VAL A 1 216 ? -4.615 -7.092 35.951 1.00 71.25 216 VAL A CA 1
ATOM 1739 C C . VAL A 1 216 ? -3.638 -7.043 37.140 1.00 71.25 216 VAL A C 1
ATOM 1741 O O . VAL A 1 216 ? -3.866 -6.288 38.075 1.00 71.25 216 VAL A O 1
ATOM 1744 N N . GLN A 1 217 ? -2.520 -7.778 37.072 1.00 75.12 217 GLN A N 1
ATOM 1745 C CA . GLN A 1 217 ? -1.471 -7.820 38.099 1.00 75.12 217 GLN A CA 1
ATOM 1746 C C . GLN A 1 217 ? -0.401 -6.722 37.955 1.00 75.12 217 GLN A C 1
ATOM 1748 O O . GLN A 1 217 ? 0.475 -6.600 38.810 1.00 75.12 217 GLN A O 1
ATOM 1753 N N . SER A 1 218 ? -0.407 -5.946 36.867 1.00 78.62 218 SER A N 1
ATOM 1754 C CA . SER A 1 218 ? 0.595 -4.896 36.653 1.00 78.62 218 SER A CA 1
ATOM 1755 C C . SER A 1 218 ? 0.497 -3.803 37.722 1.00 78.62 218 SER A C 1
ATOM 1757 O O . SER A 1 218 ? -0.591 -3.428 38.150 1.00 78.62 218 SER A O 1
ATOM 1759 N N . THR A 1 219 ? 1.633 -3.263 38.161 1.00 82.88 219 THR A N 1
ATOM 1760 C CA . THR A 1 219 ? 1.635 -2.210 39.189 1.00 82.88 219 THR A CA 1
ATOM 1761 C C . THR A 1 219 ? 1.286 -0.847 38.590 1.00 82.88 219 THR A C 1
ATOM 1763 O O . THR A 1 219 ? 1.512 -0.595 37.402 1.00 82.88 219 THR A O 1
ATOM 1766 N N . GLN A 1 220 ? 0.800 0.085 39.417 1.00 81.75 220 GLN A N 1
ATOM 1767 C CA . GLN A 1 220 ? 0.549 1.465 38.978 1.00 81.75 220 GLN A CA 1
ATOM 1768 C C . GLN A 1 220 ? 1.806 2.126 38.393 1.00 81.75 220 GLN A C 1
ATOM 1770 O O . GLN A 1 220 ? 1.720 2.802 37.374 1.00 81.75 220 GLN A O 1
ATOM 1775 N N . ALA A 1 221 ? 2.986 1.868 38.968 1.00 81.94 221 ALA A N 1
ATOM 1776 C CA . ALA A 1 221 ? 4.255 2.384 38.452 1.00 81.94 221 ALA A CA 1
ATOM 1777 C C . ALA A 1 221 ? 4.598 1.833 37.053 1.00 81.94 221 ALA A C 1
ATOM 1779 O O . ALA A 1 221 ? 5.063 2.580 36.190 1.00 81.94 221 ALA A O 1
ATOM 1780 N N . GLN A 1 222 ? 4.349 0.542 36.798 1.00 80.56 222 GLN A N 1
ATOM 1781 C CA . GLN A 1 222 ? 4.537 -0.063 35.472 1.00 80.56 222 GLN A CA 1
ATOM 1782 C C . GLN A 1 222 ? 3.588 0.552 34.439 1.00 80.56 222 GLN A C 1
ATOM 1784 O O . GLN A 1 222 ? 4.017 0.909 33.339 1.00 80.56 222 GLN A O 1
ATOM 1789 N N . ALA A 1 223 ? 2.318 0.719 34.804 1.00 79.75 223 ALA A N 1
ATOM 1790 C CA . ALA A 1 223 ? 1.321 1.326 33.936 1.00 79.75 223 ALA A CA 1
ATOM 1791 C C . ALA A 1 223 ? 1.624 2.800 33.648 1.00 79.75 223 ALA A C 1
ATOM 1793 O O . ALA A 1 223 ? 1.589 3.216 32.493 1.00 79.75 223 ALA A O 1
ATOM 1794 N N . TRP A 1 224 ? 2.013 3.571 34.666 1.00 81.75 224 TRP A N 1
ATOM 1795 C CA . TRP A 1 224 ? 2.403 4.970 34.504 1.00 81.75 224 TRP A CA 1
ATOM 1796 C C . TRP A 1 224 ? 3.575 5.121 33.529 1.00 81.75 224 TRP A C 1
ATOM 1798 O O . TRP A 1 224 ? 3.504 5.952 32.622 1.00 81.75 224 TRP A O 1
ATOM 1808 N N . ARG A 1 225 ? 4.616 4.280 33.657 1.00 79.31 225 ARG A N 1
ATOM 1809 C CA . ARG A 1 225 ? 5.763 4.258 32.730 1.00 79.31 225 ARG A CA 1
ATOM 1810 C C . ARG A 1 225 ? 5.335 3.929 31.302 1.00 79.31 225 ARG A C 1
ATOM 1812 O O . ARG A 1 225 ? 5.765 4.603 30.373 1.00 79.31 225 ARG A O 1
ATOM 1819 N N . TYR A 1 226 ? 4.474 2.932 31.122 1.00 77.38 226 TYR A N 1
ATOM 1820 C CA . TYR A 1 226 ? 3.961 2.558 29.803 1.00 77.38 226 TYR A CA 1
ATOM 1821 C C . TYR A 1 226 ? 3.125 3.684 29.171 1.00 77.38 226 TYR A C 1
ATOM 1823 O O . TYR A 1 226 ? 3.340 4.055 28.014 1.00 77.38 226 TYR A O 1
ATOM 1831 N N . PHE A 1 227 ? 2.205 4.279 29.932 1.00 78.69 227 PHE A N 1
ATOM 1832 C CA . PHE A 1 227 ? 1.309 5.305 29.413 1.00 78.69 227 PHE A CA 1
ATOM 1833 C C . PHE A 1 227 ? 2.028 6.611 29.098 1.00 78.69 227 PHE A C 1
ATOM 1835 O O . PHE A 1 227 ? 1.900 7.137 27.990 1.00 78.69 227 PHE A O 1
ATOM 1842 N N . ASN A 1 228 ? 2.794 7.127 30.056 1.00 76.94 228 ASN A N 1
ATOM 1843 C CA . ASN A 1 228 ? 3.452 8.418 29.915 1.00 76.94 228 ASN A CA 1
ATOM 1844 C C . ASN A 1 228 ? 4.751 8.334 29.113 1.00 76.94 228 ASN A C 1
ATOM 1846 O O . ASN A 1 228 ? 5.061 9.285 28.406 1.00 76.94 228 ASN A O 1
ATOM 1850 N N . GLY A 1 229 ? 5.474 7.215 29.190 1.00 68.19 229 GLY A N 1
ATOM 1851 C CA . GLY A 1 229 ? 6.751 7.037 28.500 1.00 68.19 229 GLY A CA 1
ATOM 1852 C C . GLY A 1 229 ? 6.639 6.524 27.064 1.00 68.19 229 GLY A C 1
ATOM 1853 O O . GLY A 1 229 ? 7.556 6.747 26.284 1.00 68.19 229 GLY A O 1
ATOM 1854 N N . MET A 1 230 ? 5.544 5.849 26.684 1.00 70.50 230 MET A N 1
ATOM 1855 C CA . MET A 1 230 ? 5.432 5.237 25.350 1.00 70.50 230 MET A CA 1
ATOM 1856 C C . MET A 1 230 ? 4.103 5.526 24.652 1.00 70.50 230 MET A C 1
ATOM 1858 O O . MET A 1 230 ? 4.101 5.973 23.505 1.00 70.50 230 MET A O 1
ATOM 1862 N N . MET A 1 231 ? 2.963 5.330 25.321 1.00 74.75 231 MET A N 1
ATOM 1863 C CA . MET A 1 231 ? 1.664 5.466 24.648 1.00 74.75 231 MET A CA 1
ATOM 1864 C C . MET A 1 231 ? 1.366 6.884 24.167 1.00 74.75 231 MET A C 1
ATOM 1866 O O . MET A 1 231 ? 0.733 7.036 23.126 1.00 74.75 231 MET A O 1
ATOM 1870 N N . LYS A 1 232 ? 1.814 7.922 24.887 1.00 73.62 232 LYS A N 1
ATOM 1871 C CA . LYS A 1 232 ? 1.673 9.323 24.437 1.00 73.62 232 LYS A CA 1
ATOM 1872 C C . LYS A 1 232 ? 2.293 9.539 23.059 1.00 73.62 232 LYS A C 1
ATOM 1874 O O . LYS A 1 232 ? 1.673 10.144 22.188 1.00 73.62 232 LYS A O 1
ATOM 1879 N N . HIS A 1 233 ? 3.485 8.989 22.858 1.00 70.69 233 HIS A N 1
ATOM 1880 C CA . HIS A 1 233 ? 4.210 9.072 21.596 1.00 70.69 233 HIS A CA 1
ATOM 1881 C C . HIS A 1 233 ? 3.538 8.242 20.500 1.00 70.69 233 HIS A C 1
ATOM 1883 O O . HIS A 1 233 ? 3.361 8.735 19.390 1.00 70.69 233 HIS A O 1
ATOM 1889 N N . ILE A 1 234 ? 3.076 7.030 20.828 1.00 73.44 234 ILE A N 1
ATOM 1890 C CA . ILE A 1 234 ? 2.324 6.178 19.895 1.00 73.44 234 ILE A CA 1
ATOM 1891 C C . ILE A 1 234 ? 1.059 6.883 19.393 1.00 73.44 234 ILE A C 1
ATOM 1893 O O . ILE A 1 234 ? 0.823 6.927 18.190 1.00 73.44 234 ILE A O 1
ATOM 1897 N N . HIS A 1 235 ? 0.260 7.476 20.282 1.00 77.19 235 HIS A N 1
ATOM 1898 C CA . HIS A 1 235 ? -0.954 8.190 19.880 1.00 77.19 235 HIS A CA 1
ATOM 1899 C C . HIS A 1 235 ? -0.657 9.419 19.017 1.00 77.19 235 HIS A C 1
ATOM 1901 O O . HIS A 1 235 ? -1.370 9.667 18.044 1.00 77.19 235 HIS A O 1
ATOM 1907 N N . LEU A 1 236 ? 0.407 10.166 19.331 1.00 74.56 236 LEU A N 1
ATOM 1908 C CA . LEU A 1 236 ? 0.840 11.293 18.507 1.00 74.56 236 LEU A CA 1
ATOM 1909 C C . LEU A 1 236 ? 1.276 10.835 17.106 1.00 74.56 236 LEU A C 1
ATOM 1911 O O . LEU A 1 236 ? 0.868 11.448 16.118 1.00 74.56 236 LEU A O 1
ATOM 1915 N N . GLY A 1 237 ? 2.058 9.755 17.021 1.00 70.62 237 GLY A N 1
ATOM 1916 C CA . GLY A 1 237 ? 2.482 9.146 15.758 1.00 70.62 237 GLY A CA 1
ATOM 1917 C C . GLY A 1 237 ? 1.296 8.648 14.933 1.00 70.62 237 GLY A C 1
ATOM 1918 O O . GLY A 1 237 ? 1.156 9.023 13.775 1.00 70.62 237 GLY A O 1
ATOM 1919 N N . LEU A 1 238 ? 0.369 7.912 15.552 1.00 74.62 238 LEU A N 1
ATOM 1920 C CA . LEU A 1 238 ? -0.860 7.446 14.902 1.00 74.62 238 LEU A CA 1
ATOM 1921 C C . LEU A 1 238 ? -1.719 8.595 14.381 1.00 74.62 238 LEU A C 1
ATOM 1923 O O . LEU A 1 238 ? -2.243 8.514 13.275 1.00 74.62 238 LEU A O 1
ATOM 1927 N N . LYS A 1 239 ? -1.853 9.682 15.148 1.00 79.25 239 LYS A N 1
ATOM 1928 C CA . LYS A 1 239 ? -2.585 10.869 14.695 1.00 79.25 239 LYS A CA 1
ATOM 1929 C C . LYS A 1 239 ? -1.965 11.457 13.430 1.00 79.25 239 LYS A C 1
ATOM 1931 O O . LYS A 1 239 ? -2.691 11.776 12.492 1.00 79.25 239 LYS A O 1
ATOM 1936 N N . ARG A 1 240 ? -0.636 11.586 13.399 1.00 71.69 240 ARG A N 1
ATOM 1937 C CA . ARG A 1 240 ? 0.096 12.059 12.215 1.00 71.69 240 ARG A CA 1
ATOM 1938 C C . ARG A 1 240 ? -0.095 11.105 11.039 1.00 71.69 240 ARG A C 1
ATOM 1940 O O . ARG A 1 240 ? -0.514 11.563 9.985 1.00 71.69 240 ARG A O 1
ATOM 1947 N N . LEU A 1 241 ? 0.099 9.801 11.247 1.00 73.94 241 LEU A N 1
ATOM 1948 C CA . LEU A 1 241 ? -0.090 8.776 10.218 1.00 73.94 241 LEU A CA 1
ATOM 1949 C C . LEU A 1 241 ? -1.497 8.834 9.613 1.00 73.94 241 LEU A C 1
ATOM 1951 O O . LEU A 1 241 ? -1.634 8.886 8.395 1.00 73.94 241 LEU A O 1
ATOM 1955 N N . VAL A 1 242 ? -2.543 8.868 10.441 1.00 78.50 242 VAL A N 1
ATOM 1956 C CA . VAL A 1 242 ? -3.936 8.943 9.972 1.00 78.50 242 VAL A CA 1
ATOM 1957 C C . VAL A 1 242 ? -4.162 10.195 9.128 1.00 78.50 242 VAL A C 1
ATOM 1959 O O . VAL A 1 242 ? -4.739 10.111 8.049 1.00 78.50 242 VAL A O 1
ATOM 1962 N N . HIS A 1 243 ? -3.691 11.357 9.581 1.00 77.88 243 HIS A N 1
ATOM 1963 C CA . HIS A 1 243 ? -3.860 12.593 8.819 1.00 77.88 243 HIS A CA 1
ATOM 1964 C C . HIS A 1 243 ? -3.127 12.540 7.475 1.00 77.88 243 HIS A C 1
ATOM 1966 O O . HIS A 1 243 ? -3.724 12.858 6.448 1.00 77.88 243 HIS A O 1
ATOM 1972 N N . THR A 1 244 ? -1.870 12.095 7.472 1.00 68.94 244 THR A N 1
ATOM 1973 C CA . THR A 1 244 ? -1.065 11.974 6.253 1.00 68.94 244 THR A CA 1
ATOM 1974 C C . THR A 1 244 ? -1.676 10.974 5.273 1.00 68.94 244 THR A C 1
ATOM 1976 O O . THR A 1 244 ? -1.792 11.265 4.089 1.00 68.94 244 THR A O 1
ATOM 1979 N N . THR A 1 245 ? -2.116 9.808 5.748 1.00 74.38 245 THR A N 1
ATOM 1980 C CA . THR A 1 245 ? -2.723 8.767 4.898 1.00 74.38 245 THR A CA 1
ATOM 1981 C C . THR A 1 245 ? -4.076 9.187 4.325 1.00 74.38 245 THR A C 1
ATOM 1983 O O . THR A 1 245 ? -4.364 8.884 3.167 1.00 74.38 245 THR A O 1
ATOM 1986 N N . CYS A 1 246 ? -4.881 9.941 5.083 1.00 75.75 246 CYS A N 1
ATOM 1987 C CA . CYS A 1 246 ? -6.103 10.554 4.558 1.00 75.75 246 CYS A CA 1
ATOM 1988 C C . CYS A 1 246 ? -5.776 11.564 3.456 1.00 75.75 246 CYS A C 1
ATOM 1990 O O . CYS A 1 246 ? -6.367 11.508 2.385 1.00 75.75 246 CYS A O 1
ATOM 1992 N N . GLN A 1 247 ? -4.805 12.453 3.681 1.00 69.94 247 GLN A N 1
ATOM 1993 C CA . GLN A 1 247 ? -4.381 13.429 2.671 1.00 69.94 247 GLN A CA 1
ATOM 1994 C C . GLN A 1 247 ? -3.805 12.765 1.418 1.00 69.94 247 GLN A C 1
ATOM 1996 O O . GLN A 1 247 ? -4.084 13.226 0.313 1.00 69.94 247 GLN A O 1
ATOM 2001 N N . ALA A 1 248 ? -3.046 11.680 1.581 1.00 66.56 248 ALA A N 1
ATOM 2002 C CA . ALA A 1 248 ? -2.536 10.887 0.471 1.00 66.56 248 ALA A CA 1
ATOM 2003 C C . ALA A 1 248 ? -3.687 10.283 -0.343 1.00 66.56 248 ALA A C 1
ATOM 2005 O O . ALA A 1 248 ? -3.718 10.459 -1.550 1.00 66.56 248 ALA A O 1
ATOM 2006 N N . SER A 1 249 ? -4.680 9.677 0.316 1.00 71.75 249 SER A N 1
ATOM 2007 C CA . SER A 1 249 ? -5.836 9.070 -0.367 1.00 71.75 249 SER A CA 1
ATOM 2008 C C . SER A 1 249 ? -6.726 10.119 -1.054 1.00 71.75 249 SER A C 1
ATOM 2010 O O . SER A 1 249 ? -7.171 9.912 -2.174 1.00 71.75 249 SER A O 1
ATOM 2012 N N . ILE A 1 250 ? -6.918 11.292 -0.436 1.00 69.12 250 ILE A N 1
ATOM 2013 C CA . ILE A 1 250 ? -7.616 12.437 -1.054 1.00 69.12 250 ILE A CA 1
ATOM 2014 C C . ILE A 1 250 ? -6.850 12.944 -2.280 1.00 69.12 250 ILE A C 1
ATOM 2016 O O . ILE A 1 250 ? -7.453 13.298 -3.287 1.00 69.12 250 ILE A O 1
ATOM 2020 N N . SER A 1 251 ? -5.519 12.999 -2.195 1.00 63.84 251 SER A N 1
ATOM 2021 C CA . SER A 1 251 ? -4.678 13.377 -3.336 1.00 63.84 251 SER A CA 1
ATOM 2022 C C . SER A 1 251 ? -4.715 12.317 -4.432 1.00 63.84 251 SER A C 1
ATOM 2024 O O . SER A 1 251 ? -4.532 12.668 -5.594 1.00 63.84 251 SER A O 1
ATOM 2026 N N . ASP A 1 252 ? -4.958 11.057 -4.056 1.00 64.81 252 ASP A N 1
ATOM 2027 C CA . ASP A 1 252 ? -5.013 9.925 -4.973 1.00 64.81 252 ASP A CA 1
ATOM 2028 C C . ASP A 1 252 ? -6.322 9.804 -5.734 1.00 64.81 252 ASP A C 1
ATOM 2030 O O . ASP A 1 252 ? -6.359 9.433 -6.908 1.00 64.81 252 ASP A O 1
ATOM 2034 N N . HIS A 1 253 ? -7.402 10.218 -5.091 1.00 70.12 253 HIS A N 1
ATOM 2035 C CA . HIS A 1 253 ? -8.724 10.251 -5.683 1.00 70.12 253 HIS A CA 1
ATOM 2036 C C . HIS A 1 253 ? -9.326 11.647 -5.493 1.00 70.12 253 HIS A C 1
ATOM 2038 O O . HIS A 1 253 ? -10.280 11.787 -4.728 1.00 70.12 253 HIS A O 1
ATOM 2044 N N . PRO A 1 254 ? -8.801 12.701 -6.151 1.00 65.62 254 PRO A N 1
ATOM 2045 C CA . PRO A 1 254 ? -9.244 14.081 -5.918 1.00 65.62 254 PRO A CA 1
ATOM 2046 C C . PRO A 1 254 ? -10.735 14.283 -6.214 1.00 65.62 254 PRO A C 1
ATOM 2048 O O . PRO A 1 254 ? -11.399 15.052 -5.519 1.00 65.62 254 PRO A O 1
ATOM 2051 N N . ASP A 1 255 ? -11.266 13.525 -7.174 1.00 75.25 255 ASP A N 1
ATOM 2052 C CA . ASP A 1 255 ? -12.666 13.572 -7.609 1.00 75.25 255 ASP A CA 1
ATOM 2053 C C . ASP A 1 255 ? -13.594 12.663 -6.785 1.00 75.25 255 ASP A C 1
ATOM 2055 O O . ASP A 1 255 ? -14.744 12.421 -7.157 1.00 75.25 255 ASP A O 1
ATOM 2059 N N . ASP A 1 256 ? -13.106 12.082 -5.689 1.00 79.44 256 ASP A N 1
ATOM 2060 C CA . ASP A 1 256 ? -13.927 11.258 -4.812 1.00 79.44 256 ASP A CA 1
ATOM 2061 C C . ASP A 1 256 ? -14.951 12.123 -4.052 1.00 79.44 256 ASP A C 1
ATOM 2063 O O . ASP A 1 256 ? -14.564 12.988 -3.258 1.00 79.44 256 ASP A O 1
ATOM 2067 N N . PRO A 1 257 ? -16.267 11.886 -4.234 1.00 80.75 257 PRO A N 1
ATOM 2068 C CA . PRO A 1 257 ? -17.308 12.687 -3.591 1.00 80.75 257 PRO A CA 1
ATOM 2069 C C . PRO A 1 257 ? -17.334 12.536 -2.063 1.00 80.75 257 PRO A C 1
ATOM 2071 O O . PRO A 1 257 ? -17.977 13.331 -1.376 1.00 80.75 257 PRO A O 1
ATOM 2074 N N . THR A 1 258 ? -16.662 11.524 -1.511 1.00 80.69 258 THR A N 1
ATOM 2075 C CA . THR A 1 258 ? -16.582 11.287 -0.064 1.00 80.69 258 THR A CA 1
ATOM 2076 C C . THR A 1 258 ? -15.441 12.044 0.615 1.00 80.69 258 THR A C 1
ATOM 2078 O O . THR A 1 258 ? -15.409 12.090 1.854 1.00 80.69 258 THR A O 1
ATOM 2081 N N . ASN A 1 259 ? -14.550 12.671 -0.164 1.00 80.94 259 ASN A N 1
ATOM 2082 C CA . ASN A 1 259 ? -13.441 13.469 0.347 1.00 80.94 259 ASN A CA 1
ATOM 2083 C C . ASN A 1 259 ? -13.953 14.633 1.198 1.00 80.94 259 ASN A C 1
ATOM 2085 O O . ASN A 1 259 ? -14.716 15.490 0.747 1.00 80.94 259 ASN A O 1
ATOM 2089 N N . THR A 1 260 ? -13.490 14.702 2.445 1.00 70.19 260 THR A N 1
ATOM 2090 C CA . THR A 1 260 ? -13.841 15.785 3.365 1.00 70.19 260 THR A CA 1
ATOM 2091 C C . THR A 1 260 ? -12.699 16.783 3.492 1.00 70.19 260 THR A C 1
ATOM 2093 O O . THR A 1 260 ? -11.533 16.413 3.585 1.00 70.19 260 THR A O 1
ATOM 2096 N N . LYS A 1 261 ? -13.031 18.077 3.590 1.00 70.19 261 LYS A N 1
ATOM 2097 C CA . LYS A 1 261 ? -12.043 19.117 3.945 1.00 70.19 261 LYS A CA 1
ATOM 2098 C C . LYS A 1 261 ? -11.573 19.009 5.401 1.00 70.19 261 LYS A C 1
ATOM 2100 O O . LYS A 1 261 ? -10.509 19.513 5.744 1.00 70.19 261 LYS A O 1
ATOM 2105 N N . ALA A 1 262 ? -12.379 18.388 6.263 1.00 77.00 262 ALA A N 1
ATOM 2106 C CA . ALA A 1 262 ? -12.045 18.152 7.660 1.00 77.00 262 ALA A CA 1
ATOM 2107 C C . ALA A 1 262 ? -11.231 16.860 7.817 1.00 77.00 262 ALA A C 1
ATOM 2109 O O . ALA A 1 262 ? -11.530 15.858 7.171 1.00 77.00 262 ALA A O 1
ATOM 2110 N N . LEU A 1 263 ? -10.230 16.890 8.700 1.00 81.94 263 LEU A N 1
ATOM 2111 C CA . LEU A 1 263 ? -9.492 15.698 9.123 1.00 81.94 263 LEU A CA 1
ATOM 2112 C C . LEU A 1 263 ? -10.374 14.819 10.026 1.00 81.94 263 LEU A C 1
ATOM 2114 O O . LEU A 1 263 ? -11.219 15.359 10.749 1.00 81.94 263 LEU A O 1
ATOM 2118 N N . PRO A 1 264 ? -10.181 13.488 10.028 1.00 87.06 264 PRO A N 1
ATOM 2119 C CA . PRO A 1 264 ? -11.038 12.589 10.786 1.00 87.06 264 PRO A CA 1
ATOM 2120 C C . PRO A 1 264 ? -10.920 12.797 12.297 1.00 87.06 264 PRO A C 1
ATOM 2122 O O . PRO A 1 264 ? -9.842 13.065 12.837 1.00 87.06 264 PRO A O 1
ATOM 2125 N N . LEU A 1 265 ? -12.026 12.583 13.012 1.00 88.12 265 LEU A N 1
ATOM 2126 C CA . LEU A 1 265 ? -12.012 12.544 14.473 1.00 88.12 265 LEU A CA 1
ATOM 2127 C C . LEU A 1 265 ? -11.332 11.258 14.958 1.00 88.12 265 LEU A C 1
ATOM 2129 O O . LEU A 1 265 ? -11.846 10.163 14.743 1.00 88.12 265 LEU A O 1
ATOM 2133 N N . ILE A 1 266 ? -10.215 11.382 15.674 1.00 87.12 266 ILE A N 1
ATOM 2134 C CA . ILE A 1 266 ? -9.463 10.226 16.181 1.00 87.12 266 ILE A CA 1
ATOM 2135 C C . ILE A 1 266 ? -9.838 9.931 17.634 1.00 87.12 266 ILE A C 1
ATOM 2137 O O . ILE A 1 266 ? -9.776 10.807 18.500 1.00 87.12 266 ILE A O 1
ATOM 2141 N N . ARG A 1 267 ? -10.203 8.677 17.912 1.00 85.69 267 ARG A N 1
ATOM 2142 C CA . ARG A 1 267 ? -10.513 8.158 19.248 1.00 85.69 267 ARG A CA 1
ATOM 2143 C C . ARG A 1 267 ? -9.590 6.988 19.575 1.00 85.69 267 ARG A C 1
ATOM 2145 O O . ARG A 1 267 ? -9.586 5.978 18.875 1.00 85.69 267 ARG A O 1
ATOM 2152 N N . HIS A 1 268 ? -8.827 7.122 20.658 1.00 83.44 268 HIS A N 1
ATOM 2153 C CA . HIS A 1 268 ? -7.876 6.101 21.089 1.00 83.44 268 HIS A CA 1
ATOM 2154 C C . HIS A 1 268 ? -8.519 5.089 22.039 1.00 83.44 268 HIS A C 1
ATOM 2156 O O . HIS A 1 268 ? -8.925 5.433 23.149 1.00 83.44 268 HIS A O 1
ATOM 2162 N N . MET A 1 269 ? -8.571 3.839 21.592 1.00 81.12 269 MET A N 1
ATOM 2163 C CA . MET A 1 269 ? -9.147 2.695 22.284 1.00 81.12 269 MET A CA 1
ATOM 2164 C C . MET A 1 269 ? -8.027 1.811 22.821 1.00 81.12 269 MET A C 1
ATOM 2166 O O . MET A 1 269 ? -7.206 1.297 22.061 1.00 81.12 269 MET A O 1
ATOM 2170 N N . LEU A 1 270 ? -7.997 1.634 24.140 1.00 77.75 270 LEU A N 1
ATOM 2171 C CA . LEU A 1 270 ? -7.037 0.770 24.815 1.00 77.75 270 LEU A CA 1
ATOM 2172 C C . LEU A 1 270 ? -7.765 -0.457 25.360 1.00 77.75 270 LEU A C 1
ATOM 2174 O O . LEU A 1 270 ? -8.705 -0.307 26.133 1.00 77.75 270 LEU A O 1
ATOM 2178 N N . LEU A 1 271 ? -7.307 -1.650 24.997 1.00 77.50 271 LEU A N 1
ATOM 2179 C CA . LEU A 1 271 ? -7.823 -2.921 25.501 1.00 77.50 271 LEU A CA 1
ATOM 2180 C C . LEU A 1 271 ? -6.774 -3.576 26.423 1.00 77.50 271 LEU A C 1
ATOM 2182 O O . LEU A 1 271 ? -5.580 -3.520 26.113 1.00 77.50 271 LEU A O 1
ATOM 2186 N N . PRO A 1 272 ? -7.158 -4.183 27.560 1.00 71.69 272 PRO A N 1
ATOM 2187 C CA . PRO A 1 272 ? -6.221 -4.924 28.406 1.00 71.69 272 PRO A CA 1
ATOM 2188 C C . PRO A 1 272 ? -5.740 -6.216 27.724 1.00 71.69 272 PRO A C 1
ATOM 2190 O O . PRO A 1 272 ? -6.471 -6.816 26.937 1.00 71.69 272 PRO A O 1
ATOM 2193 N N . THR A 1 273 ? -4.530 -6.685 28.058 1.00 70.31 273 THR A N 1
ATOM 2194 C CA . THR A 1 273 ? -4.115 -8.053 27.698 1.00 70.31 273 THR A CA 1
ATOM 2195 C C . THR A 1 273 ? -4.779 -9.055 28.637 1.00 70.31 273 THR A C 1
ATOM 2197 O O . THR A 1 273 ? -4.746 -8.894 29.858 1.00 70.31 273 THR A O 1
ATOM 2200 N N . VAL A 1 274 ? -5.306 -10.134 28.063 1.00 58.44 274 VAL A N 1
ATOM 2201 C CA . VAL A 1 274 ? -5.933 -11.241 28.789 1.00 58.44 274 VAL A CA 1
ATOM 2202 C C . VAL A 1 274 ? -4.959 -12.414 28.851 1.00 58.44 274 VAL A C 1
ATOM 2204 O O . VAL A 1 274 ? -4.451 -12.828 27.808 1.00 58.44 274 VAL A O 1
ATOM 2207 N N . PRO A 1 275 ? -4.659 -12.963 30.037 1.00 51.00 275 PRO A N 1
ATOM 2208 C CA . PRO A 1 275 ? -3.918 -14.210 30.133 1.00 51.00 275 PRO A CA 1
ATOM 2209 C C . PRO A 1 275 ? -4.831 -15.388 29.762 1.00 51.00 275 PRO A C 1
ATOM 2211 O O . PRO A 1 275 ? -5.805 -15.658 30.455 1.00 51.00 275 PRO A O 1
ATOM 2214 N N . GLY A 1 276 ? -4.512 -16.095 28.678 1.00 52.84 276 GLY A N 1
ATOM 2215 C CA . GLY A 1 276 ? -5.204 -17.324 28.284 1.00 52.84 276 GLY A CA 1
ATOM 2216 C C . GLY A 1 276 ? -5.160 -17.567 26.774 1.00 52.84 276 GLY A C 1
ATOM 2217 O O . GLY A 1 276 ? -4.906 -16.631 26.012 1.00 52.84 276 GLY A O 1
ATOM 2218 N N . PRO A 1 277 ? -5.374 -18.811 26.317 1.00 44.34 277 PRO A N 1
ATOM 2219 C CA . PRO A 1 277 ? -5.496 -19.094 24.902 1.00 44.34 277 PRO A CA 1
ATOM 2220 C C . PRO A 1 277 ? -6.887 -18.641 24.431 1.00 44.34 277 PRO A C 1
ATOM 2222 O O . PRO A 1 277 ? -7.903 -19.131 24.907 1.00 44.34 277 PRO A O 1
ATOM 2225 N N . LEU A 1 278 ? -6.918 -17.718 23.470 1.00 49.44 278 LEU A N 1
ATOM 2226 C CA . LEU A 1 278 ? -8.008 -17.553 22.494 1.00 49.44 278 LEU A CA 1
ATOM 2227 C C . LEU A 1 278 ? -9.318 -16.846 22.898 1.00 49.44 278 LEU A C 1
ATOM 2229 O O . LEU A 1 278 ? -10.140 -16.655 22.008 1.00 49.44 278 LEU A O 1
ATOM 2233 N N . ALA A 1 279 ? -9.536 -16.380 24.131 1.00 51.03 279 ALA A N 1
ATOM 2234 C CA . ALA A 1 279 ? -10.691 -15.502 24.379 1.00 51.03 279 ALA A CA 1
ATOM 2235 C C . ALA A 1 279 ? -10.405 -14.084 23.835 1.00 51.03 279 ALA A C 1
ATOM 2237 O O . ALA A 1 279 ? -9.430 -13.464 24.287 1.00 51.03 279 ALA A O 1
ATOM 2238 N N . PRO A 1 280 ? -11.209 -13.540 22.897 1.00 58.81 280 PRO A N 1
ATOM 2239 C CA . PRO A 1 280 ? -11.029 -12.175 22.427 1.00 58.81 280 PRO A CA 1
ATOM 2240 C C . PRO A 1 280 ? -11.118 -11.219 23.624 1.00 58.81 280 PRO A C 1
ATOM 2242 O O . PRO A 1 280 ? -12.050 -11.328 24.426 1.00 58.81 280 PRO A O 1
ATOM 2245 N N . PRO A 1 281 ? -10.227 -10.216 23.743 1.00 57.72 281 PRO A N 1
ATOM 2246 C CA . PRO A 1 281 ? -10.327 -9.169 24.765 1.00 57.72 281 PRO A CA 1
ATOM 2247 C C . PRO A 1 281 ? -11.685 -8.451 24.792 1.00 57.72 281 PRO A C 1
ATOM 2249 O O . PRO A 1 281 ? -11.981 -7.719 25.737 1.00 57.72 281 PRO A O 1
ATOM 2252 N N . LEU A 1 282 ? -12.495 -8.631 23.744 1.00 61.75 282 LEU A N 1
ATOM 2253 C CA . LEU A 1 282 ? -13.785 -7.992 23.577 1.00 61.75 282 LEU A CA 1
ATOM 2254 C C . LEU A 1 282 ? -14.932 -8.647 24.361 1.00 61.75 282 LEU A C 1
ATOM 2256 O O . LEU A 1 282 ? -15.878 -7.942 24.721 1.00 61.75 282 LEU A O 1
ATOM 2260 N N . ASP A 1 283 ? -14.801 -9.929 24.710 1.00 57.00 283 ASP A N 1
ATOM 2261 C CA . ASP A 1 283 ? -15.816 -10.693 25.454 1.00 57.00 283 ASP A CA 1
ATOM 2262 C C . ASP A 1 283 ? -15.711 -10.517 26.975 1.00 57.00 283 ASP A C 1
ATOM 2264 O O . ASP A 1 283 ? -16.571 -10.967 27.737 1.00 57.00 283 ASP A O 1
ATOM 2268 N N . ILE A 1 284 ? -14.679 -9.813 27.441 1.00 57.34 284 ILE A N 1
ATOM 2269 C CA . ILE A 1 284 ? -14.430 -9.625 28.867 1.00 57.34 284 ILE A CA 1
ATOM 2270 C C . ILE A 1 284 ? -15.304 -8.493 29.412 1.00 57.34 284 ILE A C 1
ATOM 2272 O O . ILE A 1 284 ? -15.234 -7.363 28.917 1.00 57.34 284 ILE A O 1
ATOM 2276 N N . PRO A 1 285 ? -16.106 -8.752 30.464 1.00 51.53 285 PRO A N 1
ATOM 2277 C CA . PRO A 1 285 ? -16.965 -7.736 31.065 1.00 51.53 285 PRO A CA 1
ATOM 2278 C C . PRO A 1 285 ? -16.179 -6.581 31.694 1.00 51.53 285 PRO A C 1
ATOM 2280 O O . PRO A 1 285 ? -16.679 -5.456 31.718 1.00 51.53 285 PRO A O 1
ATOM 2283 N N . ALA A 1 286 ? -14.963 -6.858 32.175 1.00 55.72 286 ALA A N 1
ATOM 2284 C CA . ALA A 1 286 ? -14.192 -5.935 32.992 1.00 55.72 286 ALA A CA 1
ATOM 2285 C C . ALA A 1 286 ? -13.828 -4.645 32.243 1.00 55.72 286 ALA A C 1
ATOM 2287 O O . ALA A 1 286 ? -13.232 -4.653 31.159 1.00 55.72 286 ALA A O 1
ATOM 2288 N N . THR A 1 287 ? -14.192 -3.505 32.822 1.00 56.84 287 THR A N 1
ATOM 2289 C CA . THR A 1 287 ? -13.710 -2.187 32.392 1.00 56.84 287 THR A CA 1
ATOM 2290 C C . THR A 1 287 ? -12.256 -1.982 32.836 1.00 56.84 287 THR A C 1
ATOM 2292 O O . THR A 1 287 ? -11.886 -2.459 33.902 1.00 56.84 287 THR A O 1
ATOM 2295 N N . LEU A 1 288 ? -11.396 -1.239 32.103 1.00 58.19 288 LEU A N 1
ATOM 2296 C CA . LEU A 1 288 ? -10.064 -0.920 32.677 1.00 58.19 288 LEU A CA 1
ATOM 2297 C C . LEU A 1 288 ? -10.186 -0.103 33.979 1.00 58.19 288 LEU A C 1
ATOM 2299 O O . LEU A 1 288 ? -9.230 -0.041 34.733 1.00 58.19 288 LEU A O 1
ATOM 2303 N N . GLN A 1 289 ? -11.350 0.482 34.279 1.00 54.88 289 GLN A N 1
ATOM 2304 C CA . GLN A 1 289 ? -11.636 1.143 35.559 1.00 54.88 289 GLN A CA 1
ATOM 2305 C C . GLN A 1 289 ? -11.688 0.156 36.737 1.00 54.88 289 GLN A C 1
ATOM 2307 O O . GLN A 1 289 ? -11.338 0.531 37.850 1.00 54.88 289 GLN A O 1
ATOM 2312 N N . GLU A 1 290 ? -12.049 -1.105 36.490 1.00 62.81 290 GLU A N 1
ATOM 2313 C CA . GLU A 1 290 ? -11.945 -2.205 37.461 1.00 62.81 290 GLU A CA 1
ATOM 2314 C C . GLU A 1 290 ? -10.503 -2.721 37.597 1.00 62.81 290 GLU A C 1
ATOM 2316 O O . GLU A 1 290 ? -10.199 -3.517 38.484 1.00 62.81 290 GLU A O 1
ATOM 2321 N N . ILE A 1 291 ? -9.593 -2.270 36.726 1.00 68.62 291 ILE A N 1
ATOM 2322 C CA . ILE A 1 291 ? -8.189 -2.653 36.762 1.00 68.62 291 ILE A CA 1
ATOM 2323 C C . ILE A 1 291 ? -7.417 -1.619 37.603 1.00 68.62 291 ILE A C 1
ATOM 2325 O O . ILE A 1 291 ? -7.478 -0.427 37.292 1.00 68.62 291 ILE A O 1
ATOM 2329 N N . PRO A 1 292 ? -6.633 -2.032 38.623 1.00 70.12 292 PRO A N 1
ATOM 2330 C CA . PRO A 1 292 ? -6.012 -1.127 39.606 1.00 70.12 292 PRO A CA 1
ATOM 2331 C C . PRO A 1 292 ? -5.169 0.026 39.039 1.00 70.12 292 PRO A C 1
ATOM 2333 O O . PRO A 1 292 ? -4.919 1.026 39.715 1.00 70.12 292 PRO A O 1
ATOM 2336 N N . TRP A 1 293 ? -4.692 -0.119 37.804 1.00 75.06 293 TRP A N 1
ATOM 2337 C CA . TRP A 1 293 ? -3.889 0.873 37.100 1.00 75.06 293 TRP A CA 1
ATOM 2338 C C . TRP A 1 293 ? -4.620 1.608 35.972 1.00 75.06 293 TRP A C 1
ATOM 2340 O O . TRP A 1 293 ? -4.032 2.506 35.371 1.00 75.06 293 TRP A O 1
ATOM 2350 N N . GLY A 1 294 ? -5.874 1.275 35.657 1.00 73.50 294 GLY A N 1
ATOM 2351 C CA . GLY A 1 294 ? -6.598 1.924 34.562 1.00 73.50 294 GLY A CA 1
ATOM 2352 C C . GLY A 1 294 ? -6.802 3.420 34.778 1.00 73.50 294 GLY A C 1
ATOM 2353 O O . GLY A 1 294 ? -6.750 4.180 33.817 1.00 73.50 294 GLY A O 1
ATOM 2354 N N . SER A 1 295 ? -6.908 3.867 36.034 1.00 73.00 295 SER A N 1
ATOM 2355 C CA . SER A 1 295 ? -6.965 5.290 36.405 1.00 73.00 295 SER A CA 1
ATOM 2356 C C . SER A 1 295 ? -5.739 6.104 35.968 1.00 73.00 295 SER A C 1
ATOM 2358 O O . SER A 1 295 ? -5.821 7.324 35.880 1.00 73.00 295 SER A O 1
ATOM 2360 N N . GLN A 1 296 ? -4.613 5.452 35.656 1.00 75.38 296 GLN A N 1
ATOM 2361 C CA . GLN A 1 296 ? -3.388 6.106 35.179 1.00 75.38 296 GLN A CA 1
ATOM 2362 C C . GLN A 1 296 ? -3.424 6.431 33.674 1.00 75.38 296 GLN A C 1
ATOM 2364 O O . GLN A 1 296 ? -2.506 7.076 33.158 1.00 75.38 296 GLN A O 1
ATOM 2369 N N . TYR A 1 297 ? -4.440 5.968 32.940 1.00 75.19 297 TYR A N 1
ATOM 2370 C CA . TYR A 1 297 ? -4.562 6.225 31.509 1.00 75.19 297 TYR A CA 1
ATOM 2371 C C . TYR A 1 297 ? -5.007 7.672 31.252 1.00 75.19 297 TYR A C 1
ATOM 2373 O O . TYR A 1 297 ? -6.084 8.097 31.653 1.00 75.19 297 TYR A O 1
ATOM 2381 N N . TYR A 1 298 ? -4.163 8.435 30.559 1.00 68.12 298 TYR A N 1
ATOM 2382 C CA . TYR A 1 298 ? -4.279 9.893 30.422 1.00 68.12 298 TYR A CA 1
ATOM 2383 C C . TYR A 1 298 ? -5.299 10.369 29.367 1.00 68.12 298 TYR A C 1
ATOM 2385 O O . TYR A 1 298 ? -5.420 11.573 29.148 1.00 68.12 298 TYR A O 1
ATOM 2393 N N . VAL A 1 299 ? -6.002 9.465 28.673 1.00 67.25 299 VAL A N 1
ATOM 2394 C CA . VAL A 1 299 ? -7.019 9.821 27.664 1.00 67.25 299 VAL A CA 1
ATOM 2395 C C . VAL A 1 299 ? -8.416 9.683 28.272 1.00 67.25 299 VAL A C 1
ATOM 2397 O O . VAL A 1 299 ? -8.720 8.689 28.923 1.00 67.25 299 VAL A O 1
ATOM 2400 N N . HIS A 1 300 ? -9.277 10.676 28.019 1.00 50.28 300 HIS A N 1
ATOM 2401 C CA . HIS A 1 300 ? -10.516 10.939 28.764 1.00 50.28 300 HIS A CA 1
ATOM 2402 C C . HIS A 1 300 ? -11.553 9.810 28.858 1.00 50.28 300 HIS A C 1
ATOM 2404 O O . HIS A 1 300 ? -12.447 9.922 29.695 1.00 50.28 300 HIS A O 1
ATOM 2410 N N . LYS A 1 301 ? -11.482 8.734 28.062 1.00 55.69 301 LYS A N 1
ATOM 2411 C CA . LYS A 1 301 ? -12.370 7.573 28.225 1.00 55.69 301 LYS A CA 1
ATOM 2412 C C . LYS A 1 301 ? -11.648 6.271 27.899 1.00 55.69 301 LYS A C 1
ATOM 2414 O O . LYS A 1 301 ? -11.114 6.080 26.812 1.00 55.69 301 LYS A O 1
ATOM 2419 N N . ILE A 1 302 ? -11.677 5.379 28.875 1.00 53.16 302 ILE A N 1
ATOM 2420 C CA . ILE A 1 302 ? -11.316 3.973 28.766 1.00 53.16 302 ILE A CA 1
ATOM 2421 C C . ILE A 1 302 ? -12.464 3.254 28.056 1.00 53.16 302 ILE A C 1
ATOM 2423 O O . ILE A 1 302 ? -13.607 3.355 28.501 1.00 53.16 302 ILE A O 1
ATOM 2427 N N . PHE A 1 303 ? -12.174 2.492 27.005 1.00 58.28 303 PHE A N 1
ATOM 2428 C CA . PHE A 1 303 ? -13.168 1.628 26.374 1.00 58.28 303 PHE A CA 1
ATOM 2429 C C . PHE A 1 303 ? -12.755 0.179 26.590 1.00 58.28 303 PHE A C 1
ATOM 2431 O O . PHE A 1 303 ? -11.747 -0.263 26.054 1.00 58.28 303 PHE A O 1
ATOM 2438 N N . ASN A 1 304 ? -13.529 -0.568 27.380 1.00 62.44 304 ASN A N 1
ATOM 2439 C CA . ASN A 1 304 ? -13.458 -2.023 27.293 1.00 62.44 304 ASN A CA 1
ATOM 2440 C C . ASN A 1 304 ? -14.044 -2.493 25.966 1.00 62.44 304 ASN A C 1
ATOM 2442 O O . ASN A 1 304 ? -14.623 -1.711 25.206 1.00 62.44 304 ASN A O 1
ATOM 2446 N N . GLY A 1 305 ? -13.941 -3.787 25.705 1.00 67.44 305 GLY A N 1
ATOM 2447 C CA . GLY A 1 305 ? -14.451 -4.328 24.463 1.00 67.44 305 GLY A CA 1
ATOM 2448 C C . GLY A 1 305 ? -15.934 -4.121 24.224 1.00 67.44 305 GLY A C 1
ATOM 2449 O O . GLY A 1 305 ? -16.327 -3.727 23.132 1.00 67.44 305 GLY A O 1
ATOM 2450 N N . ARG A 1 306 ? -16.756 -4.245 25.269 1.00 70.62 306 ARG A N 1
ATOM 2451 C CA . ARG A 1 306 ? -18.185 -3.907 25.195 1.00 70.62 306 ARG A CA 1
ATOM 2452 C C . ARG A 1 306 ? -18.428 -2.440 24.868 1.00 70.62 306 ARG A C 1
ATOM 2454 O O . ARG A 1 306 ? -19.408 -2.112 24.210 1.00 70.62 306 ARG A O 1
ATOM 2461 N N . ALA A 1 307 ? -17.597 -1.532 25.366 1.00 72.62 307 ALA A N 1
ATOM 2462 C CA . ALA A 1 307 ? -17.702 -0.116 25.051 1.00 72.62 307 ALA A CA 1
ATOM 2463 C C . ALA A 1 307 ? -17.237 0.167 23.618 1.00 72.62 307 ALA A C 1
ATOM 2465 O O . ALA A 1 307 ? -17.855 1.003 22.967 1.00 72.62 307 ALA A O 1
ATOM 2466 N N . LEU A 1 308 ? -16.224 -0.545 23.109 1.00 78.56 308 LEU A N 1
ATOM 2467 C CA . LEU A 1 308 ? -15.853 -0.494 21.694 1.00 78.56 308 LEU A CA 1
ATOM 2468 C C . LEU A 1 308 ? -17.007 -0.991 20.818 1.00 78.56 308 LEU A C 1
ATOM 2470 O O . LEU A 1 308 ? -17.461 -0.245 19.962 1.00 78.56 308 LEU A O 1
ATOM 2474 N N . LEU A 1 309 ? -17.545 -2.186 21.078 1.00 78.69 309 LEU A N 1
ATOM 2475 C CA . LEU A 1 309 ? -18.670 -2.744 20.319 1.00 78.69 309 LEU A CA 1
ATOM 2476 C C . LEU A 1 309 ? -19.911 -1.844 20.379 1.00 78.69 309 LEU A C 1
ATOM 2478 O O . LEU A 1 309 ? -20.542 -1.611 19.356 1.00 78.69 309 LEU A O 1
ATOM 2482 N N . ARG A 1 310 ? -20.226 -1.257 21.542 1.00 79.06 310 ARG A N 1
ATOM 2483 C CA . ARG A 1 310 ? -21.297 -0.250 21.655 1.00 79.06 310 ARG A CA 1
ATOM 2484 C C . ARG A 1 310 ? -20.991 1.027 20.879 1.00 79.06 310 ARG A C 1
ATOM 2486 O O . ARG A 1 310 ? -21.900 1.595 20.292 1.00 79.06 310 ARG A O 1
ATOM 2493 N N . ALA A 1 311 ? -19.744 1.496 20.883 1.00 77.88 311 ALA A N 1
ATOM 2494 C CA . ALA A 1 311 ? -19.350 2.682 20.127 1.00 77.88 311 ALA A CA 1
ATOM 2495 C C . ALA A 1 311 ? -19.434 2.442 18.614 1.00 77.88 311 ALA A C 1
ATOM 2497 O O . ALA A 1 311 ? -19.826 3.352 17.891 1.00 77.88 311 ALA A O 1
ATOM 2498 N N . LEU A 1 312 ? -19.110 1.227 18.160 1.00 82.75 312 LEU A N 1
ATOM 2499 C CA . LEU A 1 312 ? -19.298 0.800 16.775 1.00 82.75 312 LEU A CA 1
ATOM 2500 C C . LEU A 1 312 ? -20.794 0.673 16.441 1.00 82.75 312 LEU A C 1
ATOM 2502 O O . LEU A 1 312 ? -21.236 1.228 15.446 1.00 82.75 312 LEU A O 1
ATOM 2506 N N . GLY A 1 313 ? -21.603 0.049 17.303 1.00 81.31 313 GLY A N 1
ATOM 2507 C CA . GLY A 1 313 ? -23.058 -0.056 17.110 1.00 81.31 313 GLY A CA 1
ATOM 2508 C C . GLY A 1 313 ? -23.822 1.274 17.207 1.00 81.31 313 GLY A C 1
ATOM 2509 O O . GLY A 1 313 ? -24.970 1.357 16.793 1.00 81.31 313 GLY A O 1
ATOM 2510 N N . ALA A 1 314 ? -23.199 2.326 17.745 1.00 82.50 314 ALA A N 1
ATOM 2511 C CA . ALA A 1 314 ? -23.768 3.674 17.810 1.00 82.50 314 ALA A CA 1
ATOM 2512 C C . ALA A 1 314 ? -23.429 4.546 16.585 1.00 82.50 314 ALA A C 1
ATOM 2514 O O . ALA A 1 314 ? -23.772 5.732 16.575 1.00 82.50 314 ALA A O 1
ATOM 2515 N N . ALA A 1 315 ? -22.724 3.996 15.591 1.00 81.69 315 ALA A N 1
ATOM 2516 C CA . ALA A 1 315 ? -22.436 4.682 14.337 1.00 81.69 315 ALA A CA 1
ATOM 2517 C C . ALA A 1 315 ? -23.734 5.059 13.614 1.00 81.69 315 ALA A C 1
ATOM 2519 O O . ALA A 1 315 ? -24.688 4.280 13.575 1.00 81.69 315 ALA A O 1
ATOM 2520 N N . LYS A 1 316 ? -23.780 6.262 13.043 1.00 79.94 316 LYS A N 1
ATOM 2521 C CA . LYS A 1 316 ? -24.933 6.718 12.267 1.00 79.94 316 LYS A CA 1
ATOM 2522 C C . LYS A 1 316 ? -24.816 6.257 10.812 1.00 79.94 316 LYS A C 1
ATOM 2524 O O . LYS A 1 316 ? -23.701 6.116 10.307 1.00 79.94 316 LYS A O 1
ATOM 2529 N N . PRO A 1 317 ? -25.945 6.094 10.101 1.00 70.56 317 PRO A N 1
ATOM 2530 C CA . PRO A 1 317 ? -25.926 5.923 8.652 1.00 70.56 317 PRO A CA 1
ATOM 2531 C C . PRO A 1 317 ? -25.122 7.051 7.986 1.00 70.56 317 PRO A C 1
ATOM 2533 O O . PRO A 1 317 ? -25.364 8.227 8.265 1.00 70.56 317 PRO A O 1
ATOM 2536 N N . GLY A 1 318 ? -24.154 6.694 7.140 1.00 72.75 318 GLY A N 1
ATOM 2537 C CA . GLY A 1 318 ? -23.247 7.639 6.478 1.00 72.75 318 GLY A CA 1
ATOM 2538 C C . GLY A 1 318 ? -21.959 7.982 7.243 1.00 72.75 318 GLY A C 1
ATOM 2539 O O . GLY A 1 318 ? -21.088 8.648 6.673 1.00 72.75 318 GLY A O 1
ATOM 2540 N N . ASP A 1 319 ? -21.788 7.516 8.486 1.00 82.69 319 ASP A N 1
ATOM 2541 C CA . ASP A 1 319 ? -20.495 7.591 9.173 1.00 82.69 319 ASP A CA 1
ATOM 2542 C C . ASP A 1 319 ? -19.500 6.636 8.494 1.00 82.69 319 ASP A C 1
ATOM 2544 O O . ASP A 1 319 ? -19.688 5.421 8.495 1.00 82.69 319 ASP A O 1
ATOM 2548 N N . ARG A 1 320 ? -18.405 7.176 7.944 1.00 89.69 320 ARG A N 1
ATOM 2549 C CA . ARG A 1 320 ? -17.292 6.386 7.394 1.00 89.69 320 ARG A CA 1
ATOM 2550 C C . ARG A 1 320 ? -16.254 6.177 8.484 1.00 89.69 320 ARG A C 1
ATOM 2552 O O . ARG A 1 320 ? -15.379 7.015 8.706 1.00 89.69 320 ARG A O 1
ATOM 2559 N N . LEU A 1 321 ? -16.402 5.091 9.229 1.00 92.75 321 LEU A N 1
ATOM 2560 C CA . LEU A 1 321 ? -15.534 4.770 10.356 1.00 92.75 321 LEU A CA 1
ATOM 2561 C C . LEU A 1 321 ? -14.367 3.891 9.914 1.00 92.75 321 LEU A C 1
ATOM 2563 O O . LEU A 1 321 ? -14.561 2.902 9.215 1.00 92.75 321 LEU A O 1
ATOM 2567 N N . CYS A 1 322 ? -13.163 4.200 10.389 1.00 93.12 322 CYS A N 1
ATOM 2568 C CA . CYS A 1 322 ? -12.013 3.306 10.277 1.00 93.12 322 CYS A CA 1
ATOM 2569 C C . CYS A 1 322 ? -11.672 2.700 11.642 1.00 93.12 322 CYS A C 1
ATOM 2571 O O . CYS A 1 322 ? -11.436 3.425 12.613 1.00 93.12 322 CYS A O 1
ATOM 2573 N N . ILE A 1 323 ? -11.620 1.372 11.714 1.00 93.06 323 ILE A N 1
ATOM 2574 C CA . ILE A 1 323 ? -11.099 0.630 12.861 1.00 93.06 323 ILE A CA 1
ATOM 2575 C C . ILE A 1 323 ? -9.618 0.341 12.587 1.00 93.06 323 ILE A C 1
ATOM 2577 O O . ILE A 1 323 ? -9.288 -0.561 11.820 1.00 93.06 323 ILE A O 1
ATOM 2581 N N . LEU A 1 324 ? -8.724 1.124 13.193 1.00 90.31 324 LEU A N 1
ATOM 2582 C CA . LEU A 1 324 ? -7.282 1.055 12.949 1.00 90.31 324 LEU A CA 1
ATOM 2583 C C . LEU A 1 324 ? -6.573 0.271 14.052 1.00 90.31 324 LEU A C 1
ATOM 2585 O O . LEU A 1 324 ? -6.455 0.747 15.182 1.00 90.31 324 LEU A O 1
ATOM 2589 N N . MET A 1 325 ? -6.031 -0.894 13.718 1.00 85.25 325 MET A N 1
ATOM 2590 C CA . MET A 1 325 ? -5.137 -1.638 14.600 1.00 85.25 325 MET A CA 1
ATOM 2591 C C . MET A 1 325 ? -3.731 -1.037 14.541 1.00 85.25 325 MET A C 1
ATOM 2593 O O . MET A 1 325 ? -3.099 -1.009 13.483 1.00 85.25 325 MET A O 1
ATOM 2597 N N . PHE A 1 326 ? -3.212 -0.599 15.692 1.00 73.12 326 PHE A N 1
ATOM 2598 C CA . PHE A 1 326 ? -1.851 -0.052 15.789 1.00 73.12 326 PHE A CA 1
ATOM 2599 C C . PHE A 1 326 ? -0.776 -1.056 15.347 1.00 73.12 326 PHE A C 1
ATOM 2601 O O . PH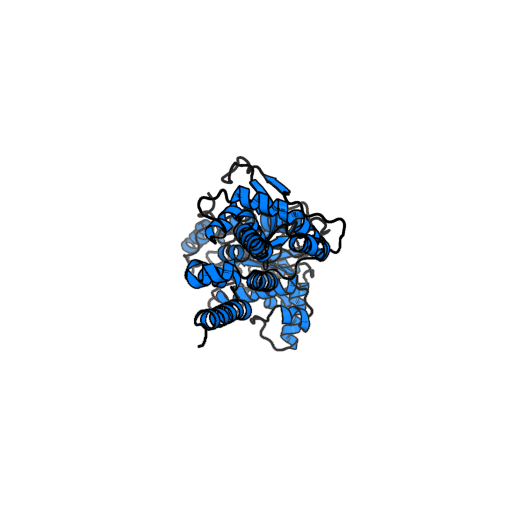E A 1 326 ? 0.232 -0.674 14.765 1.00 73.12 326 PHE A O 1
ATOM 2608 N N . HIS A 1 327 ? -0.975 -2.337 15.651 1.00 70.75 327 HIS A N 1
ATOM 2609 C CA . HIS A 1 327 ? -0.037 -3.396 15.315 1.00 70.75 327 HIS A CA 1
ATOM 2610 C C . HIS A 1 327 ? -0.817 -4.683 15.044 1.00 70.75 327 HIS A C 1
ATOM 2612 O O . HIS A 1 327 ? -1.607 -5.102 15.888 1.00 70.75 327 HIS A O 1
ATOM 2618 N N . SER A 1 328 ? -0.565 -5.348 13.917 1.00 68.25 328 SER A N 1
ATOM 2619 C CA . SER A 1 328 ? -1.280 -6.570 13.496 1.00 68.25 328 SER A CA 1
ATOM 2620 C C . SER A 1 328 ? -1.210 -7.713 14.515 1.00 68.25 328 SER A C 1
ATOM 2622 O O . SER A 1 328 ? -2.200 -8.380 14.787 1.00 68.25 328 SER A O 1
ATOM 2624 N N . GLY A 1 329 ? -0.068 -7.883 15.185 1.00 67.31 329 GLY A N 1
ATOM 2625 C CA . GLY A 1 329 ? 0.062 -8.837 16.295 1.00 67.31 329 GLY A CA 1
ATOM 2626 C C . GLY A 1 329 ? -0.762 -8.500 17.546 1.00 67.31 329 GLY A C 1
ATOM 2627 O O . GLY A 1 329 ? -0.950 -9.371 18.389 1.00 67.31 329 GLY A O 1
ATOM 2628 N N . GLY A 1 330 ? -1.242 -7.261 17.670 1.00 70.94 330 GLY A N 1
ATOM 2629 C CA . GLY A 1 330 ? -2.131 -6.788 18.730 1.00 70.94 330 GLY A CA 1
ATOM 2630 C C . GLY A 1 330 ? -3.598 -6.720 18.301 1.00 70.94 330 GLY A C 1
ATOM 2631 O O . GLY A 1 330 ? -4.365 -6.011 18.942 1.00 70.94 330 GLY A O 1
ATOM 2632 N N . ASP A 1 331 ? -3.985 -7.401 17.223 1.00 80.00 331 ASP A N 1
ATOM 2633 C CA . ASP A 1 331 ? -5.387 -7.550 16.840 1.00 80.00 331 ASP A CA 1
ATOM 2634 C C . ASP A 1 331 ? -6.117 -8.485 17.823 1.00 80.00 331 ASP A C 1
ATOM 2636 O O . ASP A 1 331 ? -5.685 -9.631 17.986 1.00 80.00 331 ASP A O 1
ATOM 2640 N N . PRO A 1 332 ? -7.214 -8.050 18.475 1.00 75.75 332 PRO A N 1
ATOM 2641 C CA . PRO A 1 332 ? -7.994 -8.908 19.365 1.00 75.75 332 PRO A CA 1
ATOM 2642 C C . PRO A 1 332 ? -8.631 -10.118 18.665 1.00 75.75 332 PRO A C 1
ATOM 2644 O O . PRO A 1 332 ? -8.897 -11.107 19.345 1.00 75.75 332 PRO A O 1
ATOM 2647 N N . PHE A 1 333 ? -8.862 -10.059 17.349 1.00 80.44 333 PHE A N 1
ATOM 2648 C CA . PHE A 1 333 ? -9.490 -11.138 16.578 1.00 80.44 333 PHE A CA 1
ATOM 2649 C C . PHE A 1 333 ? -8.536 -11.877 15.639 1.00 80.44 333 PHE A C 1
ATOM 2651 O O . PHE A 1 333 ? -8.946 -12.814 14.958 1.00 80.44 333 PHE A O 1
ATOM 2658 N N . LEU A 1 334 ? -7.254 -11.496 15.622 1.00 81.56 334 LEU A N 1
ATOM 2659 C CA . LEU A 1 334 ? -6.190 -12.157 14.854 1.00 81.56 334 LEU A CA 1
ATOM 2660 C C . LEU A 1 334 ? -6.382 -12.161 13.321 1.00 81.56 334 LEU A C 1
ATOM 2662 O O . LEU A 1 334 ? -5.580 -12.800 12.626 1.00 81.56 334 LEU A O 1
ATOM 2666 N N . SER A 1 335 ? -7.428 -11.506 12.805 1.00 87.94 335 SER A N 1
ATOM 2667 C CA . SER A 1 335 ? -7.737 -11.393 11.381 1.00 87.94 335 SER A CA 1
ATOM 2668 C C . SER A 1 335 ? -8.729 -10.270 11.068 1.00 87.94 335 SER A C 1
ATOM 2670 O O . SER A 1 335 ? -9.729 -10.146 11.775 1.00 87.94 335 SER A O 1
ATOM 2672 N N . PRO A 1 336 ? -8.549 -9.524 9.954 1.00 91.12 336 PRO A N 1
ATOM 2673 C CA . PRO A 1 336 ? -9.549 -8.569 9.482 1.00 91.12 336 PRO A CA 1
ATOM 2674 C C . PRO A 1 336 ? -10.886 -9.232 9.150 1.00 91.12 336 PRO A C 1
ATOM 2676 O O . PRO A 1 336 ? -11.934 -8.633 9.367 1.00 91.12 336 PRO A O 1
ATOM 2679 N N . LEU A 1 337 ? -10.871 -10.474 8.657 1.00 93.19 337 LEU A N 1
ATOM 2680 C CA . LEU A 1 337 ? -12.097 -11.205 8.325 1.00 93.19 337 LEU A CA 1
ATOM 2681 C C . LEU A 1 337 ? -12.890 -11.571 9.585 1.00 93.19 337 LEU A C 1
ATOM 2683 O O . LEU A 1 337 ? -14.116 -11.588 9.559 1.00 93.19 337 LEU A O 1
ATOM 2687 N N . ALA A 1 338 ? -12.205 -11.780 10.711 1.00 90.06 338 ALA A N 1
ATOM 2688 C CA . ALA A 1 338 ? -12.847 -12.060 11.990 1.00 90.06 338 ALA A CA 1
ATOM 2689 C C . ALA A 1 338 ? -13.583 -10.837 12.574 1.00 90.06 338 ALA A C 1
ATOM 2691 O O . ALA A 1 338 ? -14.430 -11.000 13.445 1.00 90.06 338 ALA A O 1
ATOM 2692 N N . TRP A 1 339 ? -13.336 -9.620 12.070 1.00 88.75 339 TRP A N 1
ATOM 2693 C CA . TRP A 1 339 ? -14.105 -8.424 12.440 1.00 88.75 339 TRP A CA 1
ATOM 2694 C C . TRP A 1 339 ? -15.485 -8.350 11.768 1.00 88.75 339 TRP A C 1
ATOM 2696 O O . TRP A 1 339 ? -16.348 -7.601 12.237 1.00 88.75 339 TRP A O 1
ATOM 2706 N N . VAL A 1 340 ? -15.727 -9.103 10.689 1.00 92.56 340 VAL A N 1
ATOM 2707 C CA . VAL A 1 340 ? -16.962 -9.015 9.887 1.00 92.56 340 VAL A CA 1
ATOM 2708 C C . VAL A 1 340 ? -18.233 -9.257 10.718 1.00 92.56 340 VAL A C 1
ATOM 2710 O O . VAL A 1 340 ? -19.128 -8.407 10.665 1.00 92.56 340 VAL A O 1
ATOM 2713 N N . PRO A 1 341 ? -18.332 -10.311 11.555 1.00 88.75 341 PRO A N 1
ATOM 2714 C CA . PRO A 1 341 ? -19.520 -10.535 12.386 1.00 88.75 341 PRO A CA 1
ATOM 2715 C C . PRO A 1 341 ? -19.794 -9.407 13.394 1.00 88.75 341 PRO A C 1
ATOM 2717 O O . PRO A 1 341 ? -20.938 -9.180 13.779 1.00 88.75 341 PRO A O 1
ATOM 2720 N N . HIS A 1 342 ? -18.757 -8.669 13.799 1.00 86.25 342 HIS A N 1
ATOM 2721 C CA . HIS A 1 342 ? -18.834 -7.605 14.806 1.00 86.25 342 HIS A CA 1
ATOM 2722 C C . HIS A 1 342 ? -19.099 -6.215 14.216 1.00 86.25 342 HIS A C 1
ATOM 2724 O O . HIS A 1 342 ? -19.218 -5.239 14.956 1.00 86.25 342 HIS A O 1
ATOM 2730 N N . THR A 1 343 ? -19.176 -6.112 12.890 1.00 89.62 343 THR A N 1
ATOM 2731 C CA . THR A 1 343 ? -19.287 -4.843 12.156 1.00 89.62 343 THR A CA 1
ATOM 2732 C C . THR A 1 343 ? -20.456 -4.844 11.169 1.00 89.62 343 THR A C 1
ATOM 2734 O O . THR A 1 343 ? -20.524 -4.006 10.274 1.00 89.62 343 THR A O 1
ATOM 2737 N N . THR A 1 344 ? -21.416 -5.757 11.326 1.00 87.19 344 THR A N 1
ATOM 2738 C CA . THR A 1 344 ? -22.588 -5.903 10.440 1.00 87.19 344 THR A CA 1
ATOM 2739 C C . THR A 1 344 ? -23.485 -4.666 10.391 1.00 87.19 344 THR A C 1
ATOM 2741 O O . THR A 1 344 ? -24.090 -4.402 9.360 1.00 87.19 344 THR A O 1
ATOM 2744 N N . GLN A 1 345 ? -23.535 -3.885 11.473 1.00 86.12 345 GLN A N 1
ATOM 2745 C CA . GLN A 1 345 ? -24.341 -2.659 11.564 1.00 86.12 345 GLN A CA 1
ATOM 2746 C C . GLN A 1 345 ? -23.668 -1.425 10.945 1.00 86.12 345 GLN A C 1
ATOM 2748 O O . GLN A 1 345 ? -24.317 -0.398 10.777 1.00 86.12 345 GLN A O 1
ATOM 2753 N N . LEU A 1 346 ? -22.370 -1.503 10.638 1.00 90.44 346 LEU A N 1
ATOM 2754 C CA . LEU A 1 346 ? -21.618 -0.389 10.066 1.00 90.44 346 LEU A CA 1
ATOM 2755 C C . LEU A 1 346 ? -21.875 -0.251 8.561 1.00 90.44 346 LEU A C 1
ATOM 2757 O O . LEU A 1 346 ? -22.168 -1.238 7.878 1.00 90.44 346 LEU A O 1
ATOM 2761 N N . ASP A 1 347 ? -21.702 0.970 8.049 1.00 90.81 347 ASP A N 1
ATOM 2762 C CA . ASP A 1 347 ? -21.742 1.249 6.613 1.00 90.81 347 ASP A CA 1
ATOM 2763 C C . ASP A 1 347 ? -20.700 0.406 5.867 1.00 90.81 347 ASP A C 1
ATOM 2765 O O . ASP A 1 347 ? -19.610 0.130 6.374 1.00 90.81 347 ASP A O 1
ATOM 2769 N N . GLU A 1 348 ? -21.028 -0.013 4.651 1.00 91.75 348 GLU A N 1
ATOM 2770 C CA . GLU A 1 348 ? -20.171 -0.880 3.845 1.00 91.75 348 GLU A CA 1
ATOM 2771 C C . GLU A 1 348 ? -18.831 -0.227 3.448 1.00 91.75 348 GLU A C 1
ATOM 2773 O O . GLU A 1 348 ? -17.854 -0.939 3.193 1.00 91.75 348 GLU A O 1
ATOM 2778 N N . ASN A 1 349 ? -18.768 1.110 3.465 1.00 91.19 349 ASN A N 1
ATOM 2779 C CA . ASN A 1 349 ? -17.568 1.903 3.197 1.00 91.19 349 ASN A CA 1
ATOM 2780 C C . ASN A 1 349 ? -16.758 2.223 4.461 1.00 91.19 349 ASN A C 1
ATOM 2782 O O . ASN A 1 349 ? -15.711 2.865 4.378 1.00 91.19 349 ASN A O 1
ATOM 2786 N N . CYS A 1 350 ? -17.202 1.776 5.641 1.00 93.94 350 CYS A N 1
ATOM 2787 C CA . CYS A 1 350 ? -16.319 1.725 6.804 1.00 93.94 350 CYS A CA 1
ATOM 2788 C C . CYS A 1 350 ? -15.162 0.762 6.525 1.00 93.94 350 CYS A C 1
ATOM 2790 O O . CYS A 1 350 ? -15.292 -0.155 5.715 1.00 93.94 350 CYS A O 1
ATOM 2792 N N . THR A 1 351 ? -14.035 0.929 7.210 1.00 95.12 351 THR A N 1
ATOM 2793 C CA . THR A 1 351 ? -12.832 0.134 6.945 1.00 95.12 351 THR A CA 1
ATOM 2794 C C . THR A 1 351 ? -12.272 -0.518 8.197 1.00 95.12 351 THR A C 1
ATOM 2796 O O . THR A 1 351 ? -12.302 0.062 9.285 1.00 95.12 351 THR A O 1
ATOM 2799 N N . VAL A 1 352 ? -11.651 -1.682 8.026 1.00 94.56 352 VAL A N 1
ATOM 2800 C CA . VAL A 1 352 ? -10.669 -2.213 8.982 1.00 94.56 352 VAL A CA 1
ATOM 2801 C C . VAL A 1 352 ? -9.286 -1.940 8.412 1.00 94.56 352 VAL A C 1
ATOM 2803 O O . VAL A 1 352 ? -9.051 -2.174 7.226 1.00 94.56 352 VAL A O 1
ATOM 2806 N N . ALA A 1 353 ? -8.382 -1.428 9.241 1.00 90.94 353 ALA A N 1
ATOM 2807 C CA . ALA A 1 353 ? -7.050 -1.043 8.810 1.00 90.94 353 ALA A CA 1
ATOM 2808 C C . ALA A 1 353 ? -5.959 -1.528 9.764 1.00 90.94 353 ALA A C 1
ATOM 2810 O O . ALA A 1 353 ? -6.162 -1.606 10.978 1.00 90.94 353 ALA A O 1
ATOM 2811 N N . TYR A 1 354 ? -4.777 -1.792 9.214 1.00 83.88 354 TYR A N 1
ATOM 2812 C CA . TYR A 1 354 ? -3.569 -2.094 9.981 1.00 83.88 354 TYR A CA 1
ATOM 2813 C C . TYR A 1 354 ? -2.461 -1.117 9.626 1.00 83.88 354 TYR A C 1
ATOM 2815 O O . TYR A 1 354 ? -2.244 -0.817 8.451 1.00 83.88 354 TYR A O 1
ATOM 2823 N N . ALA A 1 355 ? -1.734 -0.664 10.646 1.00 75.31 355 ALA A N 1
ATOM 2824 C CA . ALA A 1 355 ? -0.468 0.027 10.457 1.00 75.31 355 ALA A CA 1
ATOM 2825 C C . ALA A 1 355 ? 0.687 -0.984 10.331 1.00 75.31 355 ALA A C 1
ATOM 2827 O O . ALA A 1 355 ? 0.748 -1.976 11.068 1.00 75.31 355 ALA A O 1
ATOM 2828 N N . PHE A 1 356 ? 1.611 -0.711 9.410 1.00 67.94 356 PHE A N 1
ATOM 2829 C CA . PHE A 1 356 ? 2.818 -1.501 9.155 1.00 67.94 356 PHE A CA 1
ATOM 2830 C C . PHE A 1 356 ? 4.076 -0.614 9.173 1.00 67.94 356 PHE A C 1
ATOM 2832 O O . PHE A 1 356 ? 4.001 0.613 9.070 1.00 67.94 356 PHE A O 1
ATOM 2839 N N . THR A 1 357 ? 5.250 -1.236 9.315 1.00 57.38 357 THR A N 1
ATOM 2840 C CA . THR A 1 357 ? 6.550 -0.543 9.342 1.00 57.38 357 THR A CA 1
ATOM 2841 C C . THR A 1 357 ? 7.017 -0.129 7.935 1.00 57.38 357 THR A C 1
ATOM 2843 O O . THR A 1 357 ? 6.783 -0.846 6.959 1.00 57.38 357 THR A O 1
ATOM 2846 N N . ALA A 1 358 ? 7.746 0.993 7.824 1.00 48.81 358 ALA A N 1
ATOM 2847 C CA . ALA A 1 358 ? 8.270 1.524 6.551 1.00 48.81 358 ALA A CA 1
ATOM 2848 C C . ALA A 1 358 ? 9.171 0.584 5.768 1.00 48.81 358 ALA A C 1
ATOM 2850 O O . ALA A 1 358 ? 9.197 0.652 4.547 1.00 48.81 358 ALA A O 1
ATOM 2851 N N . GLU A 1 359 ? 9.973 -0.237 6.446 1.00 43.00 359 GLU A N 1
ATOM 2852 C CA . GLU A 1 359 ? 11.012 -1.031 5.782 1.00 43.00 359 GLU A CA 1
ATOM 2853 C C . GLU A 1 359 ? 10.421 -1.970 4.714 1.00 43.00 359 GLU A C 1
ATOM 2855 O O . GLU A 1 359 ? 11.076 -2.290 3.724 1.00 43.00 359 GLU A O 1
ATOM 2860 N N . GLN A 1 360 ? 9.151 -2.342 4.883 1.00 43.44 360 GLN A N 1
ATOM 2861 C CA . GLN A 1 360 ? 8.385 -3.153 3.946 1.00 43.44 360 GLN A CA 1
ATOM 2862 C C . GLN A 1 360 ? 7.730 -2.286 2.849 1.00 43.44 360 GLN A C 1
ATOM 2864 O O . GLN A 1 360 ? 7.951 -2.537 1.669 1.00 43.44 360 GLN A O 1
ATOM 2869 N N . ALA A 1 361 ? 7.072 -1.177 3.217 1.00 39.44 361 ALA A N 1
ATOM 2870 C CA . ALA A 1 361 ? 6.463 -0.232 2.267 1.00 39.44 361 ALA A CA 1
ATOM 2871 C C . ALA A 1 361 ? 7.486 0.494 1.358 1.00 39.44 361 ALA A C 1
ATOM 2873 O O . ALA A 1 361 ? 7.169 0.876 0.233 1.00 39.44 361 ALA A O 1
ATOM 2874 N N . PHE A 1 362 ? 8.732 0.667 1.812 1.00 39.00 362 PHE A N 1
ATOM 2875 C CA . PHE A 1 362 ? 9.850 1.189 1.019 1.00 39.00 362 PHE A CA 1
ATOM 2876 C C . PHE A 1 362 ? 10.300 0.201 -0.061 1.00 39.00 362 PHE A C 1
ATOM 2878 O O . PHE A 1 362 ? 10.535 0.606 -1.199 1.00 39.00 362 PHE A O 1
ATOM 2885 N N . ARG A 1 363 ? 10.382 -1.099 0.264 1.00 40.50 363 ARG A N 1
ATOM 2886 C CA . ARG A 1 363 ? 10.657 -2.145 -0.737 1.00 40.50 363 ARG A CA 1
ATOM 2887 C C . ARG A 1 363 ? 9.558 -2.193 -1.794 1.00 40.50 363 ARG A C 1
ATOM 2889 O O . ARG A 1 363 ? 9.860 -2.422 -2.958 1.00 40.50 363 ARG A O 1
ATOM 2896 N N . GLU A 1 364 ? 8.328 -1.888 -1.409 1.00 39.59 364 GLU A N 1
ATOM 2897 C CA . GLU A 1 364 ? 7.162 -1.915 -2.295 1.00 39.59 364 GLU A CA 1
ATOM 2898 C C . GLU A 1 364 ? 6.914 -0.582 -3.009 1.00 39.59 364 GLU A C 1
ATOM 2900 O O . GLU A 1 364 ? 6.213 -0.550 -4.000 1.00 39.59 364 GLU A O 1
ATOM 2905 N N . GLY A 1 365 ? 7.575 0.511 -2.621 1.00 38.78 365 GLY A N 1
ATOM 2906 C CA . GLY A 1 365 ? 7.565 1.754 -3.390 1.00 38.78 365 GLY A CA 1
ATOM 2907 C C . GLY A 1 365 ? 6.450 2.734 -3.031 1.00 38.78 365 GLY A C 1
ATOM 2908 O O . GLY A 1 365 ? 5.718 3.200 -3.894 1.00 38.78 365 GLY A O 1
ATOM 2909 N N . PHE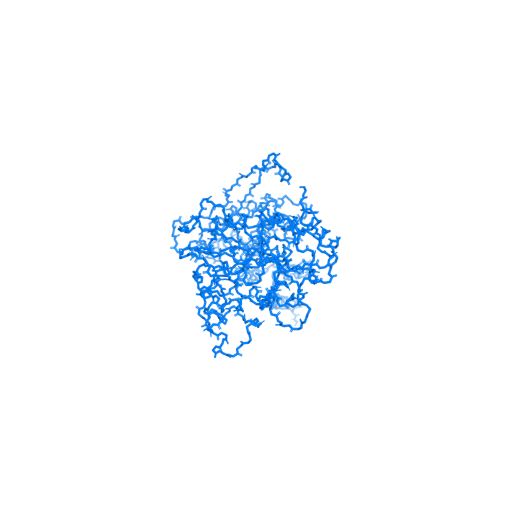 A 1 366 ? 6.400 3.156 -1.772 1.00 38.69 366 PHE A N 1
ATOM 2910 C CA . PHE A 1 366 ? 5.769 4.428 -1.408 1.00 38.69 366 PHE A CA 1
ATOM 2911 C C . PHE A 1 366 ? 6.788 5.519 -1.142 1.00 38.69 366 PHE A C 1
ATOM 2913 O O . PHE A 1 366 ? 7.899 5.271 -0.662 1.00 38.69 366 PHE A O 1
ATOM 2920 N N . ASP A 1 367 ? 6.375 6.762 -1.380 1.00 38.66 367 ASP A N 1
ATOM 2921 C CA . ASP A 1 367 ? 7.165 7.916 -0.995 1.00 38.66 367 ASP A CA 1
ATOM 2922 C C . ASP A 1 367 ? 7.172 8.123 0.531 1.00 38.66 367 ASP A C 1
ATOM 2924 O O . ASP A 1 367 ? 6.303 8.763 1.118 1.00 38.66 367 ASP A O 1
ATOM 2928 N N . MET A 1 368 ? 8.228 7.648 1.196 1.00 38.22 368 MET A N 1
ATOM 2929 C CA . MET A 1 368 ? 8.492 7.951 2.611 1.00 38.22 368 MET A CA 1
ATOM 2930 C C . MET A 1 368 ? 8.896 9.423 2.886 1.00 38.22 368 MET A C 1
ATOM 2932 O O . MET A 1 368 ? 9.625 9.682 3.841 1.00 38.22 368 MET A O 1
ATOM 2936 N N . THR A 1 369 ? 8.679 10.390 1.981 1.00 36.84 369 THR A N 1
ATOM 2937 C CA . THR A 1 369 ? 8.862 11.818 2.336 1.00 36.84 369 THR A CA 1
ATOM 2938 C C . THR A 1 369 ? 7.605 12.358 2.999 1.00 36.84 369 THR A C 1
ATOM 2940 O O . THR A 1 369 ? 7.690 13.265 3.822 1.00 36.84 369 THR A O 1
ATOM 2943 N N . THR A 1 370 ? 6.453 11.759 2.696 1.00 36.59 370 THR A N 1
ATOM 2944 C CA . THR A 1 370 ? 5.176 12.063 3.341 1.00 36.59 370 THR A CA 1
ATOM 2945 C C . THR A 1 370 ? 5.052 11.338 4.683 1.00 36.59 370 THR A C 1
ATOM 2947 O O . THR A 1 370 ? 4.482 11.876 5.632 1.00 36.59 370 THR A O 1
ATOM 2950 N N . PHE A 1 371 ? 5.643 10.146 4.790 1.00 39.97 371 PHE A N 1
ATOM 2951 C CA . PHE A 1 371 ? 5.632 9.308 5.985 1.00 39.97 371 PHE A CA 1
ATOM 2952 C C . PHE A 1 371 ? 7.018 9.325 6.639 1.00 39.97 371 PHE A C 1
ATOM 2954 O O . PHE A 1 371 ? 7.992 8.869 6.043 1.00 39.97 371 PHE A O 1
ATOM 2961 N N . GLY A 1 372 ? 7.126 9.931 7.828 1.00 35.72 372 GLY A N 1
ATOM 2962 C CA . GLY A 1 372 ? 8.373 9.959 8.606 1.00 35.72 372 GLY A CA 1
ATOM 2963 C C . GLY A 1 372 ? 8.877 8.545 8.904 1.00 35.72 372 GLY A C 1
ATOM 2964 O O . GLY A 1 372 ? 8.100 7.618 8.802 1.00 35.72 372 GLY A O 1
ATOM 2965 N N . ARG A 1 373 ? 10.162 8.375 9.252 1.00 38.94 373 ARG A N 1
ATOM 2966 C CA . ARG A 1 373 ? 10.768 7.073 9.606 1.00 38.94 373 ARG A CA 1
ATOM 2967 C C . ARG A 1 373 ? 10.372 6.624 11.019 1.00 38.94 373 ARG A C 1
ATOM 2969 O O . ARG A 1 373 ? 11.243 6.404 11.859 1.00 38.94 373 ARG A O 1
ATOM 2976 N N . ASP A 1 374 ? 9.090 6.542 11.327 1.00 38.25 374 ASP A N 1
ATOM 2977 C CA . ASP A 1 374 ? 8.639 5.979 12.595 1.00 38.25 374 ASP A CA 1
ATOM 2978 C C . ASP A 1 374 ? 8.422 4.456 12.440 1.00 38.25 374 ASP A C 1
ATOM 2980 O O . ASP A 1 374 ? 8.699 3.829 11.424 1.00 38.25 374 ASP A O 1
ATOM 2984 N N . HIS A 1 375 ? 7.977 3.764 13.484 1.00 37.34 375 HIS A N 1
ATOM 2985 C CA . HIS A 1 375 ? 7.587 2.353 13.338 1.00 37.34 375 HIS A CA 1
ATOM 2986 C C . HIS A 1 375 ? 6.241 2.183 12.591 1.00 37.34 375 HIS A C 1
ATOM 2988 O O . HIS A 1 375 ? 5.677 1.090 12.607 1.00 37.34 375 HIS A O 1
ATOM 2994 N N . LEU A 1 376 ? 5.688 3.251 12.001 1.00 50.78 376 LEU A N 1
ATOM 2995 C CA . LEU A 1 376 ? 4.272 3.414 11.655 1.00 50.78 376 LEU A CA 1
ATOM 2996 C C . LEU A 1 376 ? 4.140 4.297 10.416 1.00 50.78 376 LEU A C 1
ATOM 2998 O O . LEU A 1 376 ? 3.658 5.428 10.489 1.00 50.78 376 LEU A O 1
ATOM 3002 N N . ASP A 1 377 ? 4.599 3.783 9.288 1.00 55.09 377 ASP A N 1
ATOM 3003 C CA . ASP A 1 377 ? 4.878 4.655 8.147 1.00 55.09 377 ASP A CA 1
ATOM 3004 C C . ASP A 1 377 ? 3.878 4.434 7.019 1.00 55.09 377 ASP A C 1
ATOM 3006 O O . ASP A 1 377 ? 3.813 5.214 6.078 1.00 55.09 377 ASP A O 1
ATOM 3010 N N . TYR A 1 378 ? 3.048 3.397 7.116 1.00 63.41 378 TYR A N 1
ATOM 3011 C CA . TYR A 1 378 ? 2.021 3.131 6.127 1.00 63.41 378 TYR A CA 1
ATOM 3012 C C . TYR A 1 378 ? 0.870 2.313 6.727 1.00 63.41 378 TYR A C 1
ATOM 3014 O O . TYR A 1 378 ? 1.049 1.553 7.683 1.00 63.41 378 TYR A O 1
ATOM 3022 N N . MET A 1 379 ? -0.331 2.494 6.184 1.00 77.38 379 MET A N 1
ATOM 3023 C CA . MET A 1 379 ? -1.553 1.830 6.631 1.00 77.38 379 MET A CA 1
ATOM 3024 C C . MET A 1 379 ? -2.262 1.222 5.429 1.00 77.38 379 MET A C 1
ATOM 3026 O O . MET A 1 379 ? -2.432 1.904 4.425 1.00 77.38 379 MET A O 1
ATOM 3030 N N . ILE A 1 380 ? -2.717 -0.022 5.567 1.00 82.25 380 ILE A N 1
ATOM 3031 C CA . ILE A 1 380 ? -3.604 -0.666 4.592 1.00 82.25 380 ILE A CA 1
ATOM 3032 C C . ILE A 1 380 ? -4.986 -0.743 5.218 1.00 82.25 380 ILE A C 1
ATOM 3034 O O . ILE A 1 380 ? -5.135 -1.341 6.287 1.00 82.25 380 ILE A O 1
ATOM 3038 N N . ALA A 1 381 ? -5.975 -0.143 4.562 1.00 90.38 381 ALA A N 1
ATOM 3039 C CA . ALA A 1 381 ? -7.380 -0.257 4.921 1.00 90.38 381 ALA A CA 1
ATOM 3040 C C . ALA A 1 381 ? -8.140 -1.051 3.854 1.00 90.38 381 ALA A C 1
ATOM 3042 O O . ALA A 1 381 ? -7.941 -0.816 2.662 1.00 90.38 381 ALA A O 1
ATOM 3043 N N . ALA A 1 382 ? -9.028 -1.946 4.288 1.00 93.94 382 ALA A N 1
ATOM 3044 C CA . ALA A 1 382 ? -9.983 -2.650 3.435 1.00 93.94 382 ALA A CA 1
ATOM 3045 C C . ALA A 1 382 ? -11.419 -2.276 3.844 1.00 93.94 382 ALA A C 1
ATOM 3047 O O . ALA A 1 382 ? -11.704 -2.212 5.049 1.00 93.94 382 ALA A O 1
ATOM 3048 N N . PRO A 1 383 ? -12.325 -2.024 2.883 1.00 95.06 383 PRO A N 1
ATOM 3049 C CA . PRO A 1 383 ? -13.695 -1.643 3.182 1.00 95.06 383 PRO A CA 1
ATOM 3050 C C . PRO A 1 383 ? -14.503 -2.860 3.641 1.00 95.06 383 PRO A C 1
ATOM 3052 O O . PRO A 1 383 ? -14.254 -3.997 3.223 1.00 95.06 383 PRO A O 1
ATOM 3055 N N . LEU A 1 384 ? -15.501 -2.634 4.495 1.00 95.38 384 LEU A N 1
ATOM 3056 C CA . LEU A 1 384 ? -16.339 -3.698 5.040 1.00 95.38 384 LEU A CA 1
ATOM 3057 C C . LEU A 1 384 ? -17.090 -4.447 3.942 1.00 95.38 384 LEU A C 1
ATOM 3059 O O . LEU A 1 384 ? -17.279 -5.651 4.090 1.00 95.38 384 LEU A O 1
ATOM 3063 N N . ARG A 1 385 ? -17.465 -3.791 2.836 1.00 95.19 385 ARG A N 1
ATOM 3064 C CA . ARG A 1 385 ? -18.043 -4.465 1.660 1.00 95.19 385 ARG A CA 1
ATOM 3065 C C . ARG A 1 385 ? -17.154 -5.613 1.169 1.00 95.19 385 ARG A C 1
ATOM 3067 O O . ARG A 1 385 ? -17.622 -6.738 1.041 1.00 95.19 385 ARG A O 1
ATOM 3074 N N . ALA A 1 386 ? -15.858 -5.356 0.994 1.00 96.25 386 ALA A N 1
ATOM 3075 C CA . ALA A 1 386 ? -14.911 -6.335 0.476 1.00 96.25 386 ALA A CA 1
ATOM 3076 C C . ALA A 1 386 ? -14.619 -7.423 1.509 1.00 96.25 386 ALA A C 1
ATOM 3078 O O . ALA A 1 386 ? -14.596 -8.608 1.180 1.00 96.25 386 ALA A O 1
ATOM 3079 N N . LEU A 1 387 ? -14.466 -7.035 2.779 1.00 96.75 387 LEU A N 1
ATOM 3080 C CA . LEU A 1 387 ? -14.270 -7.983 3.875 1.00 96.75 387 LEU A CA 1
ATOM 3081 C C . LEU A 1 387 ? -15.476 -8.914 4.045 1.00 96.75 387 LEU A C 1
ATOM 3083 O O . LEU A 1 387 ? -15.279 -10.105 4.259 1.00 96.75 387 LEU A O 1
ATOM 3087 N N . ARG A 1 388 ? -16.709 -8.408 3.910 1.00 96.50 388 ARG A N 1
ATOM 3088 C CA . ARG A 1 388 ? -17.947 -9.206 3.963 1.00 96.50 388 ARG A CA 1
ATOM 3089 C C . ARG A 1 388 ? -18.017 -10.208 2.814 1.00 96.50 388 ARG A C 1
ATOM 3091 O O . ARG A 1 388 ? -18.261 -11.384 3.079 1.00 96.50 388 ARG A O 1
ATOM 3098 N N . THR A 1 389 ? -17.759 -9.770 1.581 1.00 96.81 389 THR A N 1
ATOM 3099 C CA . THR A 1 389 ? -17.720 -10.651 0.400 1.00 96.81 389 THR A CA 1
ATOM 3100 C C . THR A 1 389 ? -16.668 -11.745 0.564 1.00 96.81 389 THR A C 1
ATOM 3102 O O . THR A 1 389 ? -16.975 -12.929 0.429 1.00 96.81 389 THR A O 1
ATOM 3105 N N . CYS A 1 390 ? -15.449 -11.366 0.954 1.00 96.44 390 CYS A N 1
ATOM 3106 C CA . CYS A 1 390 ? -14.354 -12.303 1.184 1.00 96.44 390 CYS A CA 1
ATOM 3107 C C . CYS A 1 390 ? -14.683 -13.296 2.312 1.00 96.44 390 CYS A C 1
ATOM 3109 O O . CYS A 1 390 ? -14.578 -14.504 2.130 1.00 96.44 390 CYS A O 1
ATOM 3111 N N . HIS A 1 391 ? -15.177 -12.817 3.455 1.00 96.50 391 HIS A N 1
ATOM 3112 C CA . HIS A 1 391 ? -15.561 -13.662 4.587 1.00 96.50 391 HIS A CA 1
ATOM 3113 C C . HIS A 1 391 ? -16.665 -14.668 4.227 1.00 96.50 391 HIS A C 1
ATOM 3115 O O . HIS A 1 391 ? -16.568 -15.838 4.596 1.00 96.50 391 HIS A O 1
ATOM 3121 N N . ALA A 1 392 ? -17.694 -14.247 3.484 1.00 96.19 392 ALA A N 1
ATOM 3122 C CA . ALA A 1 392 ? -18.749 -15.147 3.016 1.00 96.19 392 ALA A CA 1
ATOM 3123 C C . ALA A 1 392 ? -18.192 -16.254 2.106 1.00 96.19 392 ALA A C 1
ATOM 3125 O O . ALA A 1 392 ? -18.555 -17.421 2.264 1.00 96.19 392 ALA A O 1
ATOM 3126 N N . TRP A 1 393 ? -17.268 -15.905 1.206 1.00 96.88 393 TRP A N 1
ATOM 3127 C CA . TRP A 1 393 ? -16.592 -16.871 0.341 1.00 96.88 393 TRP A CA 1
ATOM 3128 C C . TRP A 1 393 ? -15.719 -17.857 1.135 1.00 96.88 393 TRP A C 1
ATOM 3130 O O . TRP A 1 393 ? -15.820 -19.065 0.917 1.00 96.88 393 TRP A O 1
ATOM 3140 N N . TYR A 1 394 ? -14.940 -17.377 2.114 1.00 95.62 394 TYR A N 1
ATOM 3141 C CA . TYR A 1 394 ? -14.140 -18.227 3.010 1.00 95.62 394 TYR A CA 1
ATOM 3142 C C . TYR A 1 394 ? -15.016 -19.246 3.752 1.00 95.62 394 TYR A C 1
ATOM 3144 O O . TYR A 1 394 ? -14.703 -20.438 3.753 1.00 95.62 394 TYR A O 1
ATOM 3152 N N . ILE A 1 395 ? -16.143 -18.801 4.324 1.00 95.38 395 ILE A N 1
ATOM 3153 C CA . ILE A 1 395 ? -17.099 -19.685 5.010 1.00 95.38 395 ILE A CA 1
ATOM 3154 C C . ILE A 1 395 ? -17.665 -20.731 4.050 1.00 95.38 395 ILE A C 1
ATOM 3156 O O . ILE A 1 395 ? -17.665 -21.917 4.375 1.00 95.38 395 ILE A O 1
ATOM 3160 N N . ALA A 1 396 ? -18.121 -20.315 2.866 1.00 96.12 396 ALA A N 1
ATOM 3161 C CA . ALA A 1 396 ? -18.719 -21.220 1.886 1.00 96.12 396 ALA A CA 1
ATOM 3162 C C . ALA A 1 396 ? -17.743 -22.311 1.409 1.00 96.12 396 ALA A C 1
ATOM 3164 O O . ALA A 1 396 ? -18.169 -23.408 1.052 1.00 96.12 396 ALA A O 1
ATOM 3165 N N . ARG A 1 397 ? -16.438 -22.021 1.412 1.00 94.56 397 ARG A N 1
ATOM 3166 C CA . ARG A 1 397 ? -15.373 -22.950 1.007 1.00 94.56 397 ARG A CA 1
ATOM 3167 C C . ARG A 1 397 ? -14.745 -23.723 2.170 1.00 94.56 397 ARG A C 1
ATOM 3169 O O . ARG A 1 397 ? -13.881 -24.558 1.924 1.00 94.56 397 ARG A O 1
ATOM 3176 N N . GLY A 1 398 ? -15.153 -23.463 3.414 1.00 93.12 398 GLY A N 1
ATOM 3177 C CA . GLY A 1 398 ? -14.553 -24.083 4.600 1.00 93.12 398 GLY A CA 1
ATOM 3178 C C . GLY A 1 398 ? -13.087 -23.694 4.824 1.00 93.12 398 GLY A C 1
ATOM 3179 O O . GLY A 1 398 ? -12.351 -24.438 5.467 1.00 93.12 398 GLY A O 1
ATOM 3180 N N . ILE A 1 399 ? -12.657 -22.550 4.286 1.00 93.00 399 ILE A N 1
ATOM 3181 C CA . ILE A 1 399 ? -11.290 -22.040 4.428 1.00 93.00 399 ILE A CA 1
ATOM 3182 C C . ILE A 1 399 ? -11.187 -21.304 5.762 1.00 93.00 399 ILE A C 1
ATOM 3184 O O . ILE A 1 399 ? -12.076 -20.539 6.148 1.00 93.00 399 ILE A O 1
ATOM 3188 N N . SER A 1 400 ? -10.082 -21.505 6.477 1.00 89.88 400 SER A N 1
ATOM 3189 C CA . SER A 1 400 ? -9.844 -20.791 7.728 1.00 89.88 400 SER A CA 1
ATOM 3190 C C . SER A 1 400 ? -9.713 -19.289 7.470 1.00 89.88 400 SER A C 1
ATOM 3192 O O . SER A 1 400 ? -8.896 -18.858 6.664 1.00 89.88 400 SER A O 1
ATOM 3194 N N . ILE A 1 401 ? -10.436 -18.455 8.224 1.00 88.50 401 ILE A N 1
ATOM 3195 C CA . ILE A 1 401 ? -10.357 -16.977 8.150 1.00 88.50 401 ILE A CA 1
ATOM 3196 C C . ILE A 1 401 ? -8.974 -16.403 8.525 1.00 88.50 401 ILE A C 1
ATOM 3198 O O . ILE A 1 401 ? -8.754 -15.189 8.499 1.00 88.50 401 ILE A O 1
ATOM 3202 N N . LEU A 1 402 ? -8.053 -17.275 8.937 1.00 85.81 402 LEU A N 1
ATOM 3203 C CA . LEU A 1 402 ? -6.659 -16.980 9.234 1.00 85.81 402 LEU A CA 1
ATOM 3204 C C . LEU A 1 402 ? -5.733 -17.239 8.028 1.00 85.81 402 LEU A C 1
ATOM 3206 O O . LEU A 1 402 ? -4.556 -16.870 8.080 1.00 85.81 402 LEU A O 1
ATOM 3210 N N . GLU A 1 403 ? -6.210 -17.871 6.960 1.00 87.12 403 GLU A N 1
ATOM 3211 C CA . GLU A 1 403 ? -5.383 -18.271 5.819 1.00 87.12 403 GLU A CA 1
ATOM 3212 C C . GLU A 1 403 ? -5.247 -17.179 4.747 1.00 87.12 403 GLU A C 1
ATOM 3214 O O . GLU A 1 403 ? -6.199 -16.493 4.381 1.00 87.12 403 GLU A O 1
ATOM 3219 N N . SER A 1 404 ? -4.007 -17.040 4.270 1.00 86.88 404 SER A N 1
ATOM 3220 C CA . SER A 1 404 ? -3.551 -16.380 3.040 1.00 86.88 404 SER A CA 1
ATOM 3221 C C . SER A 1 404 ? -3.994 -17.060 1.740 1.00 86.88 404 SER A C 1
ATOM 3223 O O . SER A 1 404 ? -3.334 -18.038 1.401 1.00 86.88 404 SER A O 1
ATOM 3225 N N . VAL A 1 405 ? -5.018 -16.613 0.998 1.00 88.94 405 VAL A N 1
ATOM 3226 C CA . VAL A 1 405 ? -5.203 -17.070 -0.403 1.00 88.94 405 VAL A CA 1
ATOM 3227 C C . VAL A 1 405 ? -4.617 -16.053 -1.390 1.00 88.94 405 VAL A C 1
ATOM 3229 O O . VAL A 1 405 ? -4.477 -14.874 -1.063 1.00 88.94 405 VAL A O 1
ATOM 3232 N N . GLY A 1 406 ? -4.222 -16.502 -2.584 1.00 87.44 406 GLY A N 1
ATOM 3233 C CA . GLY A 1 406 ? -3.611 -15.637 -3.601 1.00 87.44 406 GLY A CA 1
ATOM 3234 C C . GLY A 1 406 ? -4.572 -14.577 -4.152 1.00 87.44 406 GLY A C 1
ATOM 3235 O O . GLY A 1 406 ? -5.784 -14.792 -4.181 1.00 87.44 406 GLY A O 1
ATOM 3236 N N . VAL A 1 407 ? -4.022 -13.451 -4.621 1.00 86.38 407 VAL A N 1
ATOM 3237 C CA . VAL A 1 407 ? -4.796 -12.330 -5.192 1.00 86.38 407 VAL A CA 1
ATOM 3238 C C . VAL A 1 407 ? -5.679 -12.797 -6.353 1.00 86.38 407 VAL A C 1
ATOM 3240 O O . VAL A 1 407 ? -6.869 -12.501 -6.352 1.00 86.38 407 VAL A O 1
ATOM 3243 N N . ASP A 1 408 ? -5.146 -13.604 -7.274 1.00 87.56 408 ASP A N 1
ATOM 3244 C CA . ASP A 1 408 ? -5.904 -14.115 -8.426 1.00 87.56 408 ASP A CA 1
ATOM 3245 C C . ASP A 1 408 ? -7.130 -14.935 -8.002 1.00 87.56 408 ASP A C 1
ATOM 3247 O O . ASP A 1 408 ? -8.204 -14.802 -8.583 1.00 87.56 408 ASP A O 1
ATOM 3251 N N . VAL A 1 409 ? -7.007 -15.732 -6.934 1.00 91.88 409 VAL A N 1
ATOM 3252 C CA . VAL A 1 409 ? -8.128 -16.506 -6.377 1.00 91.88 409 VAL A CA 1
ATOM 3253 C C . VAL A 1 409 ? -9.179 -15.567 -5.787 1.00 91.88 409 VAL A C 1
ATOM 3255 O O . VAL A 1 409 ? -10.372 -15.748 -6.010 1.00 91.88 409 VAL A O 1
ATOM 3258 N N . MET A 1 410 ? -8.765 -14.523 -5.065 1.00 93.19 410 MET A N 1
ATOM 3259 C CA . MET A 1 410 ? -9.704 -13.533 -4.528 1.00 93.19 410 MET A CA 1
ATOM 3260 C C . MET A 1 410 ? -10.440 -12.761 -5.635 1.00 93.19 410 MET A C 1
ATOM 3262 O O . MET A 1 410 ? -11.630 -12.475 -5.495 1.00 93.19 410 MET A O 1
ATOM 3266 N N . VAL A 1 411 ? -9.761 -12.439 -6.737 1.00 90.25 411 VAL A N 1
ATOM 3267 C CA . VAL A 1 411 ? -10.363 -11.730 -7.875 1.00 90.25 411 VAL A CA 1
ATOM 3268 C C . VAL A 1 411 ? -11.315 -12.642 -8.649 1.00 90.25 411 VAL A C 1
ATOM 3270 O O . VAL A 1 411 ? -12.462 -12.272 -8.887 1.00 90.25 411 VAL A O 1
ATOM 3273 N N . HIS A 1 412 ? -10.878 -13.847 -9.017 1.00 92.94 412 HIS A N 1
ATOM 3274 C CA . HIS A 1 412 ? -11.647 -14.729 -9.898 1.00 92.94 412 HIS A CA 1
ATOM 3275 C C . HIS A 1 412 ? -12.695 -15.574 -9.169 1.00 92.94 412 HIS A C 1
ATOM 3277 O O . HIS A 1 412 ? -13.799 -15.743 -9.685 1.00 92.94 412 HIS A O 1
ATOM 3283 N N . ASP A 1 413 ? -12.411 -16.063 -7.962 1.00 93.75 413 ASP A N 1
ATOM 3284 C CA . ASP A 1 413 ? -13.333 -16.956 -7.252 1.00 93.75 413 ASP A CA 1
ATOM 3285 C C . ASP A 1 413 ? -14.203 -16.198 -6.251 1.00 93.75 413 ASP A C 1
ATOM 3287 O O . ASP A 1 413 ? -15.405 -16.454 -6.165 1.00 93.75 413 ASP A O 1
ATOM 3291 N N . ALA A 1 414 ? -13.610 -15.278 -5.481 1.00 92.31 414 ALA A N 1
ATOM 3292 C CA . ALA A 1 414 ? -14.344 -14.471 -4.502 1.00 92.31 414 ALA A CA 1
ATOM 3293 C C . ALA A 1 414 ? -14.967 -13.202 -5.109 1.00 92.31 414 ALA A C 1
ATOM 3295 O O . ALA A 1 414 ? -15.714 -12.511 -4.416 1.00 92.31 414 ALA A O 1
ATOM 3296 N N . GLN A 1 415 ? -14.702 -12.925 -6.394 1.00 93.56 415 GLN A N 1
ATOM 3297 C CA . GLN A 1 415 ? -15.276 -11.807 -7.155 1.00 93.56 415 GLN A CA 1
ATOM 3298 C C . GLN A 1 415 ? -14.980 -10.437 -6.518 1.00 93.56 415 GLN A C 1
ATOM 3300 O O . GLN A 1 415 ? -15.818 -9.533 -6.521 1.00 93.56 415 GLN A O 1
ATOM 3305 N N . LEU A 1 416 ? -13.787 -10.281 -5.937 1.00 91.81 416 LEU A N 1
ATOM 3306 C CA . LEU A 1 416 ? -13.316 -8.997 -5.419 1.00 91.81 416 LEU A CA 1
ATOM 3307 C C . LEU A 1 416 ? -12.704 -8.145 -6.534 1.00 91.81 416 LEU A C 1
ATOM 3309 O O . LEU A 1 416 ? -12.154 -8.659 -7.507 1.00 91.81 416 LEU A O 1
ATOM 3313 N N . SER A 1 417 ? -12.740 -6.821 -6.359 1.00 88.56 417 SER A N 1
ATOM 3314 C CA . SER A 1 417 ? -11.921 -5.933 -7.185 1.00 88.56 417 SER A CA 1
ATOM 3315 C C . SER A 1 417 ? -10.432 -6.220 -6.947 1.00 88.56 417 SER A C 1
ATOM 3317 O O . SER A 1 417 ? -10.049 -6.656 -5.860 1.00 88.56 417 SER A O 1
ATOM 3319 N N . LEU A 1 418 ? -9.580 -5.952 -7.943 1.00 84.56 418 LEU A N 1
ATOM 3320 C CA . LEU A 1 418 ? -8.132 -6.151 -7.806 1.00 84.56 418 LEU A CA 1
ATOM 3321 C C . LEU A 1 418 ? -7.556 -5.366 -6.613 1.00 84.56 418 LEU A C 1
ATOM 3323 O O . LEU A 1 418 ? -6.770 -5.912 -5.845 1.00 84.56 418 LEU A O 1
ATOM 3327 N N . ASP A 1 419 ? -7.988 -4.115 -6.423 1.00 82.12 419 ASP A N 1
ATOM 3328 C CA . ASP A 1 419 ? -7.563 -3.268 -5.299 1.00 82.12 419 ASP A CA 1
ATOM 3329 C C . ASP A 1 419 ? -7.949 -3.885 -3.944 1.00 82.12 419 ASP A C 1
ATOM 3331 O O . ASP A 1 419 ? -7.104 -4.051 -3.062 1.00 82.12 419 ASP A O 1
ATOM 3335 N N . ASP A 1 420 ? -9.208 -4.306 -3.791 1.00 90.31 420 ASP A N 1
ATOM 3336 C CA . ASP A 1 420 ? -9.696 -4.935 -2.561 1.00 90.31 420 ASP A CA 1
ATOM 3337 C C . ASP A 1 420 ? -8.987 -6.269 -2.271 1.00 90.31 420 ASP A C 1
ATOM 3339 O O . ASP A 1 420 ? -8.629 -6.550 -1.122 1.00 90.31 420 ASP A O 1
ATOM 3343 N N . ALA A 1 421 ? -8.751 -7.078 -3.308 1.00 89.38 421 ALA A N 1
ATOM 3344 C CA . ALA A 1 421 ? -8.040 -8.348 -3.210 1.00 89.38 421 ALA A CA 1
ATOM 3345 C C . ALA A 1 421 ? -6.593 -8.152 -2.734 1.00 89.38 421 ALA A C 1
ATOM 3347 O O . ALA A 1 421 ? -6.167 -8.816 -1.787 1.00 89.38 421 ALA A O 1
ATOM 3348 N N . VAL A 1 422 ? -5.858 -7.202 -3.323 1.00 84.00 422 VAL A N 1
ATOM 3349 C CA . VAL A 1 422 ? -4.487 -6.867 -2.903 1.00 84.00 422 VAL A CA 1
ATOM 3350 C C . VAL A 1 422 ? -4.466 -6.399 -1.447 1.00 84.00 422 VAL A C 1
ATOM 3352 O O . VAL A 1 422 ? -3.662 -6.898 -0.661 1.00 84.00 422 VAL A O 1
ATOM 3355 N N . ARG A 1 423 ? -5.379 -5.505 -1.039 1.00 87.50 423 ARG A N 1
ATOM 3356 C CA . ARG A 1 423 ? -5.460 -5.012 0.353 1.00 87.50 423 ARG A CA 1
ATOM 3357 C C . ARG A 1 423 ? -5.643 -6.148 1.350 1.00 87.50 423 ARG A C 1
ATOM 3359 O O . ARG A 1 423 ? -4.900 -6.238 2.328 1.00 87.50 423 ARG A O 1
ATOM 3366 N N . ILE A 1 424 ? -6.632 -7.008 1.112 1.00 92.00 424 ILE A N 1
ATOM 3367 C CA . ILE A 1 424 ? -6.963 -8.109 2.022 1.00 92.00 424 ILE A CA 1
ATOM 3368 C C . ILE A 1 424 ? -5.828 -9.136 2.048 1.00 92.00 424 ILE A C 1
ATOM 3370 O O . ILE A 1 424 ? -5.425 -9.556 3.137 1.00 92.00 424 ILE A O 1
ATOM 3374 N N . HIS A 1 425 ? -5.274 -9.490 0.885 1.00 89.25 425 HIS A N 1
ATOM 3375 C CA . HIS A 1 425 ? -4.122 -10.383 0.782 1.00 89.25 425 HIS A CA 1
ATOM 3376 C C . HIS A 1 425 ? -2.941 -9.859 1.607 1.00 89.25 425 HIS A C 1
ATOM 3378 O O . HIS A 1 425 ? -2.434 -10.564 2.478 1.00 89.25 425 HIS A O 1
ATOM 3384 N N . GLU A 1 426 ? -2.554 -8.600 1.411 1.00 82.44 426 GLU A N 1
ATOM 3385 C CA . GLU A 1 426 ? -1.433 -7.976 2.116 1.00 82.44 426 GLU A CA 1
ATOM 3386 C C . GLU A 1 426 ? -1.656 -7.893 3.627 1.00 82.44 426 GLU A C 1
ATOM 3388 O O . GLU A 1 426 ? -0.761 -8.221 4.416 1.00 82.44 426 GLU A O 1
ATOM 3393 N N . MET A 1 427 ? -2.867 -7.522 4.054 1.00 87.00 427 MET A N 1
ATOM 3394 C CA . MET A 1 427 ? -3.238 -7.506 5.470 1.00 87.00 427 MET A CA 1
ATOM 3395 C C . MET A 1 427 ? -3.088 -8.900 6.095 1.00 87.00 427 MET A C 1
ATOM 3397 O O . MET A 1 427 ? -2.487 -9.023 7.166 1.00 87.00 427 MET A O 1
ATOM 3401 N N . LEU A 1 428 ? -3.585 -9.952 5.434 1.00 88.00 428 LEU A N 1
ATOM 3402 C CA . LEU A 1 428 ? -3.513 -11.333 5.923 1.00 88.00 428 LEU A CA 1
ATOM 3403 C C . LEU A 1 428 ? -2.076 -11.877 5.924 1.00 88.00 428 LEU A C 1
ATOM 3405 O O . LEU A 1 428 ? -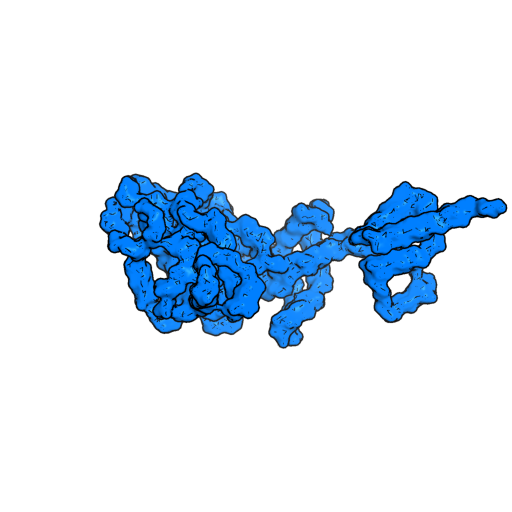1.642 -12.446 6.931 1.00 88.00 428 LEU A O 1
ATOM 3409 N N . THR A 1 429 ? -1.331 -11.668 4.838 1.00 83.75 429 THR A N 1
ATOM 3410 C CA . THR A 1 429 ? 0.043 -12.156 4.652 1.00 83.75 429 THR A CA 1
ATOM 3411 C C . THR A 1 429 ? 0.993 -11.536 5.678 1.00 83.75 429 THR A C 1
ATOM 3413 O O . THR A 1 429 ? 1.693 -12.255 6.397 1.00 83.75 429 THR A O 1
ATOM 3416 N N . ARG A 1 430 ? 0.977 -10.206 5.842 1.00 76.00 430 ARG A N 1
ATOM 3417 C CA . ARG A 1 430 ? 1.862 -9.511 6.799 1.00 76.00 430 ARG A CA 1
ATOM 3418 C C . ARG A 1 430 ? 1.519 -9.824 8.243 1.00 76.00 430 ARG A C 1
ATOM 3420 O O . ARG A 1 430 ? 2.407 -9.986 9.082 1.00 76.00 430 ARG A O 1
ATOM 3427 N N . MET A 1 431 ? 0.230 -9.911 8.551 1.00 77.19 431 MET A N 1
ATOM 3428 C CA . MET A 1 431 ? -0.227 -10.294 9.880 1.00 77.19 431 MET A CA 1
ATOM 3429 C C . MET A 1 431 ? 0.168 -11.730 10.225 1.00 77.19 431 MET A C 1
ATOM 3431 O O . MET A 1 431 ? 0.456 -11.984 11.391 1.00 77.19 431 MET A O 1
ATOM 3435 N N . GLY A 1 432 ? 0.245 -12.656 9.262 1.00 75.88 432 GLY A N 1
ATOM 3436 C CA . GLY A 1 432 ? 0.669 -14.040 9.509 1.00 75.88 432 GLY A CA 1
ATOM 3437 C C . GLY A 1 432 ? 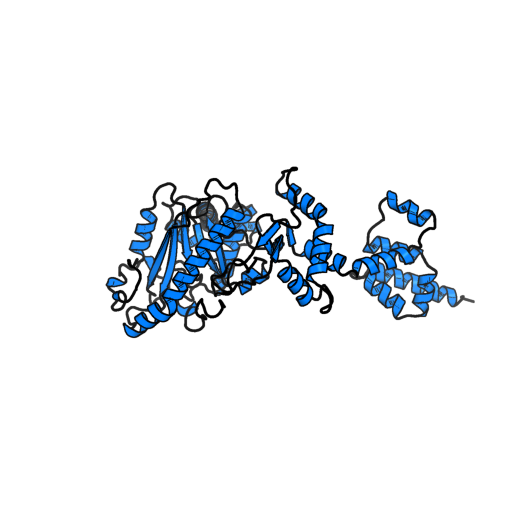1.988 -14.151 10.291 1.00 75.88 432 GLY A C 1
ATOM 3438 O O . GLY A 1 432 ? 2.130 -15.024 11.144 1.00 75.88 432 GLY A O 1
ATOM 3439 N N . ILE A 1 433 ? 2.911 -13.201 10.100 1.00 71.94 433 ILE A N 1
ATOM 3440 C CA . ILE A 1 433 ? 4.219 -13.149 10.778 1.00 71.94 433 ILE A CA 1
ATOM 3441 C C . ILE A 1 433 ? 4.093 -12.770 12.263 1.00 71.94 433 ILE A C 1
ATOM 3443 O O . ILE A 1 433 ? 4.912 -13.168 13.102 1.00 71.94 433 ILE A O 1
ATOM 3447 N N . THR A 1 434 ? 3.117 -11.937 12.614 1.00 68.62 434 THR A N 1
ATOM 3448 C CA . THR A 1 434 ? 2.985 -11.329 13.948 1.00 68.62 434 THR A CA 1
ATOM 3449 C C . THR A 1 434 ? 1.746 -11.783 14.711 1.00 68.62 434 THR A C 1
ATOM 3451 O O . THR A 1 434 ? 1.617 -11.454 15.894 1.00 68.62 434 THR A O 1
ATOM 3454 N N . ARG A 1 435 ? 0.864 -12.554 14.070 1.00 74.56 435 ARG A N 1
ATOM 3455 C CA . ARG A 1 435 ? -0.402 -13.044 14.613 1.00 74.56 435 ARG A CA 1
ATOM 3456 C C . ARG A 1 435 ? -0.206 -13.713 15.968 1.00 74.56 435 ARG A C 1
ATOM 3458 O O . ARG A 1 435 ? 0.730 -14.481 16.176 1.00 74.56 435 ARG A O 1
ATOM 3465 N N . GLY A 1 436 ? -1.088 -13.395 16.912 1.00 66.25 436 GLY A N 1
ATOM 3466 C CA . GLY A 1 436 ? -1.103 -14.022 18.235 1.00 66.25 436 GLY A CA 1
ATOM 3467 C C . GLY A 1 436 ? 0.070 -13.639 19.142 1.00 66.25 436 GLY A C 1
ATOM 3468 O O . GLY A 1 436 ? 0.096 -14.047 20.301 1.00 66.25 436 GLY A O 1
ATOM 3469 N N . LYS A 1 437 ? 1.020 -12.806 18.682 1.00 65.44 437 LYS A N 1
ATOM 3470 C CA . LYS A 1 437 ? 2.087 -12.270 19.547 1.00 65.44 437 LYS A CA 1
ATOM 3471 C C . LYS A 1 437 ? 1.534 -11.323 20.618 1.00 65.44 437 LYS A C 1
ATOM 3473 O O . LYS A 1 437 ? 2.222 -11.044 21.604 1.00 65.44 437 LYS A O 1
ATOM 3478 N N . GLY A 1 438 ? 0.304 -10.836 20.449 1.00 62.12 438 GLY A N 1
ATOM 3479 C CA . GLY A 1 438 ? -0.358 -9.910 21.356 1.00 62.12 438 GLY A CA 1
ATOM 3480 C C . GLY A 1 438 ? 0.505 -8.678 21.609 1.00 62.12 438 GLY A C 1
ATOM 3481 O O . GLY A 1 438 ? 1.333 -8.262 20.795 1.00 62.12 438 GLY A O 1
ATOM 3482 N N . ALA A 1 439 ? 0.404 -8.144 22.818 1.00 55.59 439 ALA A N 1
ATOM 3483 C CA . ALA A 1 439 ? 1.215 -7.011 23.232 1.00 55.59 439 ALA A CA 1
ATOM 3484 C C . ALA A 1 439 ? 2.718 -7.342 23.418 1.00 55.59 439 ALA A C 1
ATOM 3486 O O . ALA A 1 439 ? 3.526 -6.436 23.628 1.00 55.59 439 ALA A O 1
ATOM 3487 N N . ARG A 1 440 ? 3.136 -8.621 23.314 1.00 52.81 440 ARG A N 1
ATOM 3488 C CA . ARG A 1 440 ? 4.567 -8.993 23.289 1.00 52.81 440 ARG A CA 1
ATOM 3489 C C . ARG A 1 440 ? 5.243 -8.599 21.979 1.00 52.81 440 ARG A C 1
ATOM 3491 O O . ARG A 1 440 ? 6.456 -8.424 21.994 1.00 52.81 440 ARG A O 1
ATOM 3498 N N . ALA A 1 441 ? 4.490 -8.374 20.900 1.00 51.34 441 ALA A N 1
ATOM 3499 C CA . ALA A 1 441 ? 5.038 -7.769 19.686 1.00 51.34 441 ALA A CA 1
ATOM 3500 C C . ALA A 1 441 ? 5.623 -6.361 19.939 1.00 51.34 441 ALA A C 1
ATOM 3502 O O . ALA A 1 441 ? 6.523 -5.931 19.230 1.00 51.34 441 ALA A O 1
ATOM 3503 N N . ILE A 1 442 ? 5.156 -5.687 20.999 1.00 51.41 442 ILE A N 1
ATOM 3504 C CA . ILE A 1 442 ? 5.541 -4.325 21.396 1.00 51.41 442 ILE A CA 1
ATOM 3505 C C . ILE A 1 442 ? 6.559 -4.345 22.565 1.00 51.41 442 ILE A C 1
ATOM 3507 O O . ILE A 1 442 ? 7.064 -3.307 22.984 1.00 51.41 442 ILE A O 1
ATOM 3511 N N . ARG A 1 443 ? 6.901 -5.512 23.143 1.00 42.00 443 ARG A N 1
ATOM 3512 C CA . ARG A 1 443 ? 7.750 -5.569 24.352 1.00 42.00 443 ARG A CA 1
ATOM 3513 C C . ARG A 1 443 ? 9.199 -5.140 24.060 1.00 42.00 443 ARG A C 1
ATOM 3515 O O . ARG A 1 443 ? 10.007 -5.921 23.568 1.00 42.00 443 ARG A O 1
ATOM 3522 N N . TRP A 1 444 ? 9.519 -3.909 24.468 1.00 38.34 444 TRP A N 1
ATOM 3523 C CA . TRP A 1 444 ? 10.852 -3.356 24.773 1.00 38.34 444 TRP A CA 1
ATOM 3524 C C . TRP A 1 444 ? 11.864 -3.197 23.626 1.00 38.34 444 TRP A C 1
ATOM 3526 O O . TRP A 1 444 ? 12.961 -2.705 23.871 1.00 38.34 444 TRP A O 1
ATOM 3536 N N . ARG A 1 445 ? 11.520 -3.561 22.384 1.00 38.91 445 ARG A N 1
ATOM 3537 C CA . ARG A 1 445 ? 12.367 -3.328 21.193 1.00 38.91 445 ARG A CA 1
ATOM 3538 C C . ARG A 1 445 ? 11.830 -2.277 20.223 1.00 38.91 445 ARG A C 1
ATOM 3540 O O . ARG A 1 445 ? 12.532 -1.912 19.286 1.00 38.91 445 ARG A O 1
ATOM 3547 N N . THR A 1 446 ? 10.616 -1.776 20.432 1.00 40.62 446 THR A N 1
ATOM 3548 C CA . THR A 1 446 ? 10.086 -0.637 19.677 1.00 40.62 446 THR A CA 1
ATOM 3549 C C . THR A 1 446 ? 10.885 0.606 20.047 1.00 40.62 446 THR A C 1
ATOM 3551 O O . THR A 1 446 ? 10.793 1.073 21.185 1.00 40.62 446 THR A O 1
ATOM 3554 N N . ARG A 1 447 ? 11.675 1.152 19.109 1.00 35.78 447 ARG A N 1
ATOM 3555 C CA . ARG A 1 447 ? 12.156 2.528 19.262 1.00 35.78 447 ARG A CA 1
ATOM 3556 C C . ARG A 1 447 ? 10.909 3.407 19.354 1.00 35.78 447 ARG A C 1
ATOM 3558 O O . ARG A 1 447 ? 9.892 3.161 18.713 1.00 35.78 447 ARG A O 1
ATOM 3565 N N . VAL A 1 448 ? 10.941 4.379 20.249 1.00 35.59 448 VAL A N 1
ATOM 3566 C CA . VAL A 1 448 ? 9.814 5.287 20.453 1.00 35.59 448 VAL A CA 1
ATOM 3567 C C . VAL A 1 448 ? 9.617 6.083 19.159 1.00 35.59 448 VAL A C 1
ATOM 3569 O O . VAL A 1 448 ? 10.597 6.602 18.626 1.00 35.59 448 VAL A O 1
ATOM 3572 N N . ALA A 1 449 ? 8.383 6.158 18.646 1.00 35.97 449 ALA A N 1
ATOM 3573 C CA . ALA A 1 449 ? 8.028 7.078 17.563 1.00 35.97 449 ALA A CA 1
ATOM 3574 C C . ALA A 1 449 ? 8.428 8.497 18.005 1.00 35.97 449 ALA A C 1
ATOM 3576 O O . ALA A 1 449 ? 7.903 9.009 18.999 1.00 35.97 449 ALA A O 1
ATOM 3577 N N . GLY A 1 450 ? 9.448 9.058 17.358 1.00 31.02 450 GLY A N 1
ATOM 3578 C CA . GLY A 1 450 ? 10.195 10.228 17.840 1.00 31.02 450 GLY A CA 1
ATOM 3579 C C . GLY A 1 450 ? 11.711 10.047 18.021 1.00 31.02 450 GLY A C 1
ATOM 3580 O O . GLY A 1 450 ? 12.395 11.044 18.204 1.00 31.02 450 GLY A O 1
ATOM 3581 N N . LEU A 1 451 ? 12.269 8.833 17.929 1.00 28.72 451 LEU A N 1
ATOM 3582 C CA . LEU A 1 451 ? 13.731 8.626 17.833 1.00 28.72 451 LEU A CA 1
ATOM 3583 C C . LEU A 1 451 ? 14.259 8.663 16.386 1.00 28.72 451 LEU A C 1
ATOM 3585 O O . LEU A 1 451 ? 15.463 8.548 16.168 1.00 28.72 451 LEU A O 1
ATOM 3589 N N . ALA A 1 452 ? 13.371 8.797 15.401 1.00 28.03 452 ALA A N 1
ATOM 3590 C CA . ALA A 1 452 ? 13.710 8.870 13.980 1.00 28.03 452 ALA A CA 1
ATOM 3591 C C . ALA A 1 452 ? 12.902 9.945 13.228 1.00 28.03 452 ALA A C 1
ATOM 3593 O O . ALA A 1 452 ? 12.765 9.908 12.005 1.00 28.03 452 ALA A O 1
ATOM 3594 N N . LEU A 1 453 ? 12.442 10.953 13.966 1.00 23.69 453 LEU A N 1
ATOM 3595 C CA . LEU A 1 453 ? 12.185 12.272 13.409 1.00 23.69 453 LEU A CA 1
ATOM 3596 C C . LEU A 1 453 ? 13.367 13.155 13.827 1.00 23.69 453 LEU A C 1
ATOM 3598 O O . LEU A 1 453 ? 13.684 13.159 15.018 1.00 23.69 453 LEU A O 1
ATOM 3602 N N . PRO A 1 454 ? 14.052 13.839 12.896 1.00 28.12 454 PRO A N 1
ATOM 3603 C CA . PRO A 1 454 ? 14.946 14.915 13.284 1.00 28.12 454 PRO A CA 1
ATOM 3604 C C . PRO A 1 454 ? 14.185 16.012 14.027 1.00 28.12 454 PRO A C 1
ATOM 3606 O O . PRO A 1 454 ? 13.003 16.274 13.690 1.00 28.12 454 PRO A O 1
#

Organism: NCBI:txid114155

Sequence (454 aa):
MVNLTDVHFDTFLELGKQVIDTSPRALEDFLALVCTTPSFYYWAQENDAIWKKLHNHVFGEPPEVCKGVSEQGQFTWRALVLRRYRGIQDPVVKAGTWLIENYEPNLSVQYSLPRLGQACLDERIINPHARGQRIIADAMFTLTSFWTEQLRERTANPGDYFPARLRFFYLAASGNGPRDRHCYYALSRKGALPAPFPRQAVPTAVFTVTIAPLTVQSTQAQAWRYFNGMMKHIHLGLKRLVHTTCQASISDHPDDPTNTKALPLIRHMLLPTVPGPLAPPLDIPATLQEIPWGSQYYVHKIFNGRALLRALGAAKPGDRLCILMFHSGGDPFLSPLAWVPHTTQLDENCTVAYAFTAEQAFREGFDMTTFGRDHLDYMIAAPLRALRTCHAWYIARGISILESVGVDVMVHDAQLSLDDAVRIHEMLTRMGITRGKGARAIRWRTRVAGLALP

pLDDT: mean 73.25, std 16.4, range [23.69, 96.88]

Secondary structure (DSSP, 8-state):
---HHHHHHHHHHHHHHHHHHH-TTHHHHHHHHHHH-HHHHHHHHH-HHHHHHHHHHHH-PPPHHHHHHHHTTSS-HHHHHHHHHHHHTSHHHHHHHHHHHHEEEEEEEEEEHHHHHHHHHHTTSS-TTS-HHHHHHHHHHHHHHHHHHHHHHHH--TT----S--EEE---TTS-S--S-EEEEEEEETT----SS-TT---SEEEEEEEES--TT--HHHHHHHIIIIIHHHHHHHHHHHHHHHHHHHHHSTT-TT--SSPPEEEEEEEEPPPSSS--TTS----GGGSTTGGG--SS----HHHHHHHHHTPPTT--EEEEES-GGG-TTSSTGGGGGG-TTS-TT-EEEEEE-HHHHHHHT--TTTS-SSS--EEEEEEHHHHHHHHHHHHHHT--TT----HHHHHHTS---HHHHHHHHHHHHHHHHHTT-GGGGGSS----TTSS--